Protein AF-A0A1F7LSD9-F1 (afdb_monomer)

Nearest PDB structures (foldseek):
  4miw-assembly1_A  TM=4.068E-01  e=1.652E+00  Mammarenavirus lassaense
  5j1p-assembly1_A  TM=3.872E-01  e=3.972E+00  Mammarenavirus lassaense
  5j1n-assembly1_A  TM=3.505E-01  e=4.947E+00  Mammarenavirus lassaense

Solvent-accessible surface area (backbone atoms only — not comparable to full-atom values): 37344 Å² total; per-residue (Å²): 132,89,42,54,51,85,81,56,51,56,72,32,57,45,65,45,84,58,50,46,36,72,40,57,46,101,74,42,44,70,71,60,44,76,40,89,38,56,76,72,64,68,75,60,26,84,61,84,75,74,90,79,77,80,94,69,91,89,79,94,72,93,63,74,56,32,40,87,84,62,77,50,102,83,56,87,56,75,37,44,65,58,27,45,52,47,47,52,52,50,50,58,57,67,65,54,84,56,71,88,74,60,58,56,54,74,64,54,43,51,50,50,48,46,76,76,66,57,87,64,91,66,64,62,77,39,33,70,37,51,50,49,47,47,50,54,47,39,64,68,50,34,17,79,81,34,79,71,32,40,52,57,52,50,51,35,49,50,38,17,53,75,61,35,71,83,47,59,50,39,28,37,32,41,28,79,76,63,43,69,67,57,36,52,42,53,51,50,41,55,28,10,39,43,22,65,79,36,71,88,49,85,90,39,30,39,36,36,40,36,38,30,89,48,73,81,51,55,71,69,52,44,33,64,38,65,87,37,96,72,10,44,51,70,76,36,61,72,47,62,80,90,48,46,72,39,34,57,64,45,35,74,38,80,42,41,41,76,55,54,59,66,47,72,75,60,97,62,54,75,67,57,48,52,54,52,28,73,72,67,78,48,84,79,82,45,59,43,49,68,68,54,38,43,51,71,62,36,52,81,50,65,93,49,63,41,26,36,34,42,30,46,56,32,44,55,48,49,67,67,46,76,81,54,99,81,67,82,74,84,60,58,75,67,56,35,57,47,27,52,51,50,50,53,51,6,44,47,32,41,55,34,54,45,48,44,29,77,73,38,33,58,66,34,36,40,29,37,17,60,58,48,24,39,47,61,78,30,58,47,63,49,39,38,53,46,57,32,39,60,37,79,44,48,60,65,57,30,28,24,19,62,60,33,82,81,83,82,75,80,70,59,54,96,54,92,87,52,79,63,39,87,63,77,56,40,62,78,70,42,60,81,77,48,71,65,94,89,38,66,51,58,44,35,39,49,53,50,52,52,51,46,53,53,49,52,75,36,42,89,83,56,65,56,76,64,80,69,54,92,87,67,68,74,82,64,70,91,74,63,81,84,87,80,88,70,86,52,61,40,79,47,56,76,84,34,22,87,54,64,62,43,81,46,92,50,74,65,56,49,51,47,51,55,42,51,71,69,35,88,44,44,60,35,44,47,65,58,68,87,64,78,70,68,45,81,40,70,58,43,88,44,82,47,75,43,68,56,45,30,42,33,35,29,55,61,79,71,47,93,94,51,44,34,39,34,38,36,35,84,48,78,85,90,54,76,71,56,58,50,54,49,50,38,39,71,55,46,52,40,49,9,49,41,64,64,69,77,76,58,47,60,39,77,49,70,55,76,82,84,93,75,58,84,92,50,45,72,61,52,52,42,53,54,49,51,53,50,51,31,63,65,47,74,46,80,80,79,82,80,130

Sequence (641 aa):
MDSGFFERPILNSPYAYPARHWELDAQGQPTGRIIEARRTAQFITPVPRPKKHKRSAGQERLVFDEGAGVSTAKQEYDPTPIINELRHRVDQWRGISNPSAWGVTPETARLLQHWRHHEFTGVRPFFCQIEAVETVIWLTEVAPNERQGKGFLEHLANANNDANPELMRLALKLATGAGKTTVMAMLIAWQTVNAVRRPQSRRFTRGFLVVTPGITIKDRLRVLYPNDPDSYYANRELVPGDMLDDVNRAKIVITNYHGFKRREQVDLSKGGRALLQGRVGASLDTMETEGQMLQRVMPGLMGLKSIVVLNDEAHHCYREKPPDEDVDDDLKGDERKEAERNNEAARLWISGLEAVNRKLGVARVIDLSATPFFLRGSGYAEGTLFPWTMSDFSLMDAIECGIVKLPRVPVAENVPGDDMPMFRNLWENIRKDMPKKGHQELADMACNRITAAITAAFASERPIKAVPDSYNPVGSTSHVRFNTSRPHRWETDPARCHVNWVVLDSDWEAEFCRVAESHPRVKAYVKNHNLGLEVPYRYGSEMRRYLPDFIVLVDDGHGADDLLHLVVEIKGYRREDAKEKKATMDTYWVPAVNNLRTLGRWAFAELTEIYQIEADFKAKAASAFDEMVARAGGTPPALSA

pLDDT: mean 80.61, std 17.9, range [26.47, 98.69]

Mean predicted aligned error: 16.64 Å

Foldseek 3Di:
DPQCCVVCVAAAAQADDPQKAFDADPQQHGPSDMDRGDDQDDQGQNDDDFDDDDDDDDDDDDRLRLCPPPDDVVPPQDLRVLLRVLLVVLVVLLPDPDLVPSQADPQVSVLLCCLNPNDWPDDHAGPLLSSLLSSVRCLQGPLVVDPVSVVLVVLQQVLCCVWPVLAREAEAADAVQNCLLLSVLLNLLSQQLCCQVPVVDPSGDLEEEEEDADPVVQVVSCLSQLPDPNNCCPVRVSHPPVSSVSSNSHQYFYFYLCLLDWDFQDDADPVRQVVVCVVPVDRDPRTQDLVRSCCRRRVSLPPAAAYEYEYEACLLATAADDADPPPPLVQDDVRVVVLVVSNVSNVSRSVNVSSCCVRRNHNHYYYYHNQQFHPRNSNDDGSHHSSSYNHDDHPSNCSNNVSDPDDDQDNADPDPPDRDDPCNCVCVVCVVVADPPPPLLVNLVVVVVVVLVVLQVCCPPDPAADDADPPDRDFDPQPDDDDDPQPDWDQADVQAEVDRIDRDPDVLVNLVRVLLRPPPFWRHKDFQDPRPPWQWFDRRPDIDIDRFTMWTWGCLPPDPVATETEGEHEDDDDDPVVVRVVSSVVRHVQRNVVVVVPPGHYDYDYQYDDPDDPVCVNVVSNVSVVVRSCVRSVHDDDDDD

Structure (mmCIF, N/CA/C/O backbone):
data_AF-A0A1F7LSD9-F1
#
_entry.id   AF-A0A1F7LSD9-F1
#
loop_
_atom_site.group_PDB
_atom_site.id
_atom_site.type_symbol
_atom_site.label_atom_id
_atom_site.label_alt_id
_atom_site.label_comp_id
_atom_site.label_asym_id
_atom_site.label_entity_id
_atom_site.label_seq_id
_atom_site.pdbx_PDB_ins_code
_atom_site.Cartn_x
_atom_site.Cartn_y
_atom_site.Cartn_z
_atom_site.occupancy
_atom_site.B_iso_or_equiv
_atom_site.auth_seq_id
_atom_site.auth_comp_id
_atom_site.auth_asym_id
_atom_site.auth_atom_id
_atom_site.pdbx_PDB_model_num
ATOM 1 N N . MET A 1 1 ? 31.643 -19.013 -0.969 1.00 39.69 1 MET A N 1
ATOM 2 C CA . MET A 1 1 ? 30.556 -19.753 -0.301 1.00 39.69 1 MET A CA 1
ATOM 3 C C . MET A 1 1 ? 29.322 -19.527 -1.141 1.00 39.69 1 MET A C 1
ATOM 5 O O . MET A 1 1 ? 28.744 -18.449 -1.050 1.00 39.69 1 MET A O 1
ATOM 9 N N . ASP A 1 2 ? 29.014 -20.485 -2.012 1.00 44.00 2 ASP A N 1
ATOM 10 C CA . ASP A 1 2 ? 27.742 -20.540 -2.733 1.00 44.00 2 ASP A CA 1
ATOM 11 C C . ASP A 1 2 ? 26.644 -20.816 -1.715 1.00 44.00 2 ASP A C 1
ATOM 13 O O . ASP A 1 2 ? 26.460 -21.952 -1.280 1.00 44.00 2 ASP A O 1
ATOM 17 N N . SER A 1 3 ? 25.953 -19.775 -1.252 1.00 57.41 3 SER A N 1
ATOM 18 C CA . SER A 1 3 ? 24.733 -19.998 -0.489 1.00 57.41 3 SER A CA 1
ATOM 19 C C . SER A 1 3 ? 23.609 -20.249 -1.490 1.00 57.41 3 SER A C 1
ATOM 21 O O . SER A 1 3 ? 23.194 -19.350 -2.223 1.00 57.41 3 SER A O 1
ATOM 23 N N . GLY A 1 4 ? 23.107 -21.490 -1.520 1.00 68.81 4 GLY A N 1
ATOM 24 C CA . GLY A 1 4 ? 22.002 -21.917 -2.391 1.00 68.81 4 GLY A CA 1
ATOM 25 C C . GLY A 1 4 ? 20.757 -21.019 -2.314 1.00 68.81 4 GLY A C 1
ATOM 26 O O . GLY A 1 4 ? 19.964 -20.992 -3.250 1.00 68.81 4 GLY A O 1
ATOM 27 N N . PHE A 1 5 ? 20.638 -20.203 -1.260 1.00 78.62 5 PHE A N 1
ATOM 28 C CA . PHE A 1 5 ? 19.685 -19.101 -1.157 1.00 78.62 5 PHE A CA 1
ATOM 29 C C . PHE A 1 5 ? 19.705 -18.145 -2.363 1.00 78.62 5 PHE A C 1
ATOM 31 O O . PHE A 1 5 ? 18.646 -17.806 -2.879 1.00 78.62 5 PHE A O 1
ATOM 38 N N . PHE A 1 6 ? 20.872 -17.695 -2.842 1.00 76.06 6 PHE A N 1
ATOM 39 C CA . PHE A 1 6 ? 20.929 -16.702 -3.932 1.00 76.06 6 PHE A CA 1
ATOM 40 C C . PHE A 1 6 ? 20.578 -17.284 -5.304 1.00 76.06 6 PHE A C 1
ATOM 42 O O . PHE A 1 6 ? 20.179 -16.534 -6.201 1.00 76.06 6 PHE A O 1
ATOM 49 N N . GLU A 1 7 ? 20.727 -18.598 -5.468 1.00 79.81 7 GLU A N 1
ATOM 50 C CA . GLU A 1 7 ? 20.380 -19.316 -6.694 1.00 79.81 7 GLU A CA 1
ATOM 51 C C . GLU A 1 7 ? 18.916 -19.762 -6.700 1.00 79.81 7 GLU A C 1
ATOM 53 O O . GLU A 1 7 ? 18.242 -19.674 -7.726 1.00 79.81 7 GLU A O 1
ATOM 58 N N . ARG A 1 8 ? 18.413 -20.243 -5.556 1.00 84.88 8 ARG A N 1
ATOM 59 C CA . ARG A 1 8 ? 17.067 -20.809 -5.398 1.00 84.88 8 ARG A CA 1
ATOM 60 C C . ARG A 1 8 ? 16.423 -20.330 -4.088 1.00 84.88 8 ARG A C 1
ATOM 62 O O . ARG A 1 8 ? 16.219 -21.134 -3.183 1.00 84.88 8 ARG A O 1
ATOM 69 N N . PRO A 1 9 ? 16.070 -19.036 -3.971 1.00 87.25 9 PRO A N 1
ATOM 70 C CA . PRO A 1 9 ? 15.560 -18.475 -2.715 1.00 87.25 9 PRO A CA 1
ATOM 71 C C . PRO A 1 9 ? 14.161 -18.984 -2.339 1.00 87.25 9 PRO A C 1
ATOM 73 O O . PRO A 1 9 ? 13.802 -18.986 -1.164 1.00 87.25 9 PRO A O 1
ATOM 76 N N . ILE A 1 10 ? 13.368 -19.412 -3.325 1.00 93.56 10 ILE A N 1
ATOM 77 C CA . ILE A 1 10 ? 11.958 -19.776 -3.154 1.00 93.56 10 ILE A CA 1
ATOM 78 C C . ILE A 1 10 ? 11.846 -21.201 -2.597 1.00 93.56 10 ILE A C 1
ATOM 80 O O . ILE A 1 10 ? 12.276 -22.158 -3.240 1.00 93.56 10 ILE A O 1
ATOM 84 N N . LEU A 1 11 ? 11.221 -21.340 -1.425 1.00 94.00 11 LEU A N 1
ATOM 85 C CA . LEU A 1 11 ? 10.979 -22.612 -0.733 1.00 94.00 11 LEU A CA 1
ATOM 86 C C . LEU A 1 11 ? 9.492 -22.962 -0.611 1.00 94.00 11 LEU A C 1
ATOM 88 O O . LEU A 1 11 ? 9.150 -24.140 -0.481 1.00 94.00 11 LEU A O 1
ATOM 92 N N . ASN A 1 12 ? 8.607 -21.968 -0.630 1.00 96.25 12 ASN A N 1
ATOM 93 C CA . ASN A 1 12 ? 7.181 -22.134 -0.362 1.00 96.25 12 ASN A CA 1
ATOM 94 C C . ASN A 1 12 ? 6.336 -21.660 -1.545 1.00 96.25 12 ASN A C 1
ATOM 96 O O . ASN A 1 12 ? 6.752 -20.819 -2.339 1.00 96.25 12 ASN A O 1
ATOM 100 N N . SER A 1 13 ? 5.113 -22.183 -1.640 1.00 95.31 13 SER A N 1
ATOM 101 C CA . SER A 1 13 ? 4.112 -21.625 -2.549 1.00 95.31 13 SER A CA 1
ATOM 102 C C . SER A 1 13 ? 3.584 -20.298 -1.991 1.00 95.31 13 SER A C 1
ATOM 104 O O . SER A 1 13 ? 3.293 -20.240 -0.797 1.00 95.31 13 SER A O 1
ATOM 106 N N . PRO A 1 14 ? 3.334 -19.272 -2.825 1.00 95.38 14 PRO A N 1
ATOM 107 C CA . PRO A 1 14 ? 2.711 -18.023 -2.373 1.00 95.38 14 PRO A CA 1
ATOM 108 C C . PRO A 1 14 ? 1.252 -18.193 -1.919 1.00 95.38 14 PRO A C 1
ATOM 110 O O . PRO A 1 14 ? 0.666 -17.277 -1.344 1.00 95.38 14 PRO A O 1
ATOM 113 N N . TYR A 1 15 ? 0.654 -19.358 -2.180 1.00 95.44 15 TYR A N 1
ATOM 114 C CA . TYR A 1 15 ? -0.751 -19.659 -1.904 1.00 95.44 15 TYR A CA 1
ATOM 115 C C . TYR A 1 15 ? -0.956 -20.675 -0.775 1.00 95.44 15 TYR A C 1
ATOM 117 O O . TYR A 1 15 ? -2.089 -20.894 -0.362 1.00 95.44 15 TYR A O 1
ATOM 125 N N . ALA A 1 16 ? 0.114 -21.314 -0.299 1.00 94.75 16 ALA A N 1
ATOM 126 C CA . ALA A 1 16 ? 0.049 -22.310 0.765 1.00 94.75 16 ALA A CA 1
ATOM 127 C C . ALA A 1 16 ? 0.657 -21.760 2.059 1.00 94.75 16 ALA A C 1
ATOM 129 O O . ALA A 1 16 ? 1.367 -20.755 2.051 1.00 94.75 16 ALA A O 1
ATOM 130 N N . TYR A 1 17 ? 0.397 -22.453 3.166 1.00 95.00 17 TYR A N 1
ATOM 131 C CA . TYR A 1 17 ? 1.029 -22.151 4.444 1.00 95.00 17 TYR A CA 1
ATOM 132 C C . TYR A 1 17 ? 2.568 -22.276 4.332 1.00 95.00 17 TYR A C 1
ATOM 134 O O . TYR A 1 17 ? 3.042 -23.324 3.876 1.00 95.00 17 TYR A O 1
ATOM 142 N N . PRO A 1 18 ? 3.362 -21.262 4.735 1.00 95.38 18 PRO A N 1
ATOM 143 C CA . PRO A 1 18 ? 4.822 -21.327 4.691 1.00 95.38 18 PRO A CA 1
ATOM 144 C C . PRO A 1 18 ? 5.348 -22.339 5.714 1.00 95.38 18 PRO A C 1
ATOM 146 O O . PRO A 1 18 ? 5.343 -22.084 6.918 1.00 95.38 18 PRO A O 1
ATOM 149 N N . ALA A 1 19 ? 5.787 -23.501 5.235 1.00 95.75 19 ALA A N 1
ATOM 150 C CA . ALA A 1 19 ? 6.216 -24.616 6.082 1.00 95.75 19 ALA A CA 1
ATOM 151 C C . ALA A 1 19 ? 7.739 -24.728 6.217 1.00 95.75 19 ALA A C 1
ATOM 153 O O . ALA A 1 19 ? 8.215 -25.521 7.023 1.00 95.75 19 ALA A O 1
ATOM 154 N N . ARG A 1 20 ? 8.501 -23.964 5.426 1.00 95.50 20 ARG A N 1
ATOM 155 C CA . ARG A 1 20 ? 9.966 -24.019 5.392 1.00 95.50 20 ARG A CA 1
ATOM 156 C C . ARG A 1 20 ? 10.566 -22.628 5.326 1.00 95.50 20 ARG A C 1
ATOM 158 O O . ARG A 1 20 ? 9.969 -21.743 4.723 1.00 95.50 20 ARG A O 1
ATOM 165 N N . HIS A 1 21 ? 11.760 -22.440 5.866 1.00 93.88 21 HIS A N 1
ATOM 166 C CA . HIS A 1 21 ? 12.506 -21.192 5.703 1.00 93.88 21 HIS A CA 1
ATOM 167 C C . HIS A 1 21 ? 14.017 -21.429 5.724 1.00 93.88 21 HIS A C 1
ATOM 169 O O . HIS A 1 21 ? 14.488 -22.459 6.206 1.00 93.88 21 HIS A O 1
ATOM 175 N N . TRP A 1 22 ? 14.784 -20.474 5.204 1.00 90.81 22 TRP A N 1
ATOM 176 C CA . TRP A 1 22 ? 16.238 -20.470 5.326 1.00 90.81 22 TRP A CA 1
ATOM 177 C C . TRP A 1 22 ? 16.650 -20.006 6.724 1.00 90.81 22 TRP A C 1
ATOM 179 O O . TRP A 1 22 ? 16.246 -18.933 7.177 1.00 90.81 22 TRP A O 1
ATOM 189 N N . GLU A 1 23 ? 17.478 -20.787 7.408 1.00 90.12 23 GLU A N 1
ATOM 190 C CA . GLU A 1 23 ? 18.095 -20.371 8.666 1.00 90.12 23 GLU A CA 1
ATOM 191 C C . GLU A 1 23 ? 18.964 -19.131 8.418 1.00 90.12 23 GLU A C 1
ATOM 193 O O . GLU A 1 23 ? 19.714 -19.065 7.438 1.00 90.12 23 GLU A O 1
ATOM 198 N N . LEU A 1 24 ? 18.828 -18.139 9.296 1.00 84.69 24 LEU A N 1
ATOM 199 C CA . LEU A 1 24 ? 19.618 -16.913 9.270 1.00 84.69 24 LEU A CA 1
ATOM 200 C C . LEU A 1 24 ? 20.579 -16.921 10.459 1.00 84.69 24 LEU A C 1
ATOM 202 O O . LEU A 1 24 ? 20.211 -17.362 11.548 1.00 84.69 24 LEU A O 1
ATOM 206 N N . ASP A 1 25 ? 21.805 -16.453 10.249 1.00 79.12 25 ASP A N 1
ATOM 207 C CA . ASP A 1 25 ? 22.762 -16.236 11.329 1.00 79.12 25 ASP A CA 1
ATOM 208 C C . ASP A 1 25 ? 22.412 -14.987 12.160 1.00 79.12 25 ASP A C 1
ATOM 210 O O . ASP A 1 25 ? 21.466 -14.250 11.871 1.00 79.12 25 ASP A O 1
ATOM 214 N N . ALA A 1 26 ? 23.204 -14.720 13.201 1.00 71.19 26 ALA A N 1
ATOM 215 C CA . ALA A 1 26 ? 23.015 -13.565 14.081 1.00 71.19 26 ALA A CA 1
ATOM 216 C C . ALA A 1 26 ? 23.181 -12.205 13.368 1.00 71.19 26 ALA A C 1
ATOM 218 O O . ALA A 1 26 ? 22.892 -11.163 13.948 1.00 71.19 26 ALA A O 1
ATOM 219 N N . GLN A 1 27 ? 23.674 -12.196 12.129 1.00 63.59 27 GLN A N 1
ATOM 220 C CA . GLN A 1 27 ? 23.817 -11.014 11.286 1.00 63.59 27 GLN A CA 1
ATOM 221 C C . GLN A 1 27 ? 22.715 -10.933 10.215 1.00 63.59 27 GLN A C 1
ATOM 223 O O . GLN A 1 27 ? 22.791 -10.070 9.338 1.00 63.59 27 GLN A O 1
ATOM 228 N N . GLY A 1 28 ? 21.709 -11.813 10.274 1.00 69.81 28 GLY A N 1
ATOM 229 C CA . GLY A 1 28 ? 20.601 -11.874 9.325 1.00 69.81 28 GLY A CA 1
ATOM 230 C C . GLY A 1 28 ? 20.968 -12.504 7.979 1.00 69.81 28 GLY A C 1
ATOM 231 O O . GLY A 1 28 ? 20.199 -12.381 7.026 1.00 69.81 28 GLY A O 1
ATOM 232 N N . GLN A 1 29 ? 22.128 -13.164 7.856 1.00 74.50 29 GLN A N 1
ATOM 233 C CA . GLN A 1 29 ? 22.554 -13.789 6.601 1.00 74.50 29 GLN A CA 1
ATOM 234 C C . GLN A 1 29 ? 22.112 -15.256 6.510 1.00 74.50 29 GLN A C 1
ATOM 236 O O . GLN A 1 29 ? 22.251 -15.998 7.480 1.00 74.50 29 GLN A O 1
ATOM 241 N N . PRO A 1 30 ? 21.628 -15.717 5.340 1.00 81.38 30 PRO A N 1
ATOM 242 C CA . PRO A 1 30 ? 21.275 -17.118 5.139 1.00 81.38 30 PRO A CA 1
ATOM 243 C C . PRO A 1 30 ? 22.471 -18.052 5.329 1.00 81.38 30 PRO A C 1
ATOM 245 O O . PRO A 1 30 ? 23.461 -17.952 4.601 1.00 81.38 30 PRO A O 1
ATOM 248 N N . THR A 1 31 ? 22.350 -19.011 6.248 1.00 84.69 31 THR A N 1
ATOM 249 C CA . THR A 1 31 ? 23.400 -20.006 6.543 1.00 84.69 31 THR A CA 1
ATOM 250 C C . THR A 1 31 ? 23.507 -21.085 5.461 1.00 84.69 31 THR A C 1
ATOM 252 O O . THR A 1 31 ? 24.471 -21.845 5.419 1.00 84.69 31 THR A O 1
ATOM 255 N N . GLY A 1 32 ? 22.513 -21.159 4.569 1.00 84.31 32 GLY A N 1
ATOM 256 C CA . GLY A 1 32 ? 22.364 -22.228 3.581 1.00 84.31 32 GLY A CA 1
ATOM 257 C C . GLY A 1 32 ? 21.648 -23.468 4.123 1.00 84.31 32 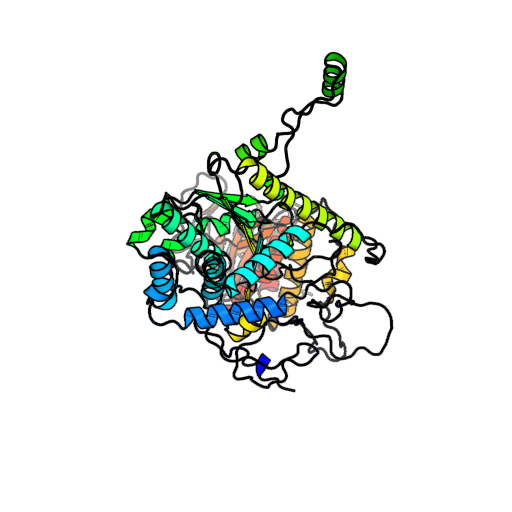GLY A C 1
ATOM 258 O O . GLY A 1 32 ? 21.442 -24.421 3.373 1.00 84.31 32 GLY A O 1
ATOM 259 N N . ARG A 1 33 ? 21.228 -23.464 5.393 1.00 90.12 33 ARG A N 1
ATOM 260 C CA . ARG A 1 33 ? 20.399 -24.518 5.981 1.00 90.12 33 ARG A CA 1
ATOM 261 C C . ARG A 1 33 ? 18.915 -24.186 5.829 1.00 90.12 33 ARG A C 1
ATOM 263 O O . ARG A 1 33 ? 18.508 -23.041 6.005 1.00 90.12 33 ARG A O 1
ATOM 270 N N . ILE A 1 34 ? 18.107 -25.201 5.536 1.00 93.94 34 ILE A N 1
ATOM 271 C CA . ILE A 1 34 ? 16.643 -25.103 5.512 1.00 93.94 34 ILE A CA 1
ATOM 272 C C . ILE A 1 34 ? 16.092 -25.651 6.831 1.00 93.94 34 ILE A C 1
ATOM 274 O O . ILE A 1 34 ? 16.513 -26.714 7.293 1.00 93.94 34 ILE A O 1
ATOM 278 N N . ILE A 1 35 ? 15.153 -24.922 7.428 1.00 94.94 35 ILE A N 1
ATOM 279 C CA . ILE A 1 35 ? 14.390 -25.331 8.605 1.00 94.94 35 ILE A CA 1
ATOM 280 C C . ILE A 1 35 ? 12.977 -25.706 8.152 1.00 94.94 35 ILE A C 1
ATOM 282 O O . ILE A 1 35 ? 12.288 -24.903 7.523 1.00 94.94 35 ILE A O 1
ATOM 286 N N . GLU A 1 36 ? 12.541 -26.918 8.502 1.00 96.06 36 GLU A N 1
ATOM 287 C CA . GLU A 1 36 ? 11.212 -27.483 8.206 1.00 96.06 36 GLU A CA 1
ATOM 288 C C . GLU A 1 36 ? 10.154 -26.990 9.209 1.00 96.06 36 GLU A C 1
ATOM 290 O O . GLU A 1 36 ? 9.484 -27.762 9.894 1.00 96.06 36 GLU A O 1
ATOM 295 N N . ALA A 1 37 ? 10.063 -25.670 9.354 1.00 93.56 37 ALA A N 1
ATOM 296 C CA . ALA A 1 37 ? 9.031 -24.999 10.127 1.00 93.56 37 ALA A CA 1
ATOM 297 C C . ALA A 1 37 ? 8.752 -23.612 9.543 1.00 93.56 37 ALA A C 1
ATOM 299 O O . ALA A 1 37 ? 9.555 -23.052 8.788 1.00 93.56 37 ALA A O 1
ATOM 300 N N . ARG A 1 38 ? 7.631 -23.015 9.945 1.00 91.62 38 ARG A N 1
ATOM 301 C CA . ARG A 1 38 ? 7.354 -21.611 9.650 1.00 91.62 38 ARG A CA 1
ATOM 302 C C . ARG A 1 38 ? 8.359 -20.699 10.359 1.00 91.62 38 ARG A C 1
ATOM 304 O O . ARG A 1 38 ? 8.635 -20.893 11.541 1.00 91.62 38 ARG A O 1
ATOM 311 N N . ARG A 1 39 ? 8.843 -19.669 9.659 1.00 91.31 39 ARG A N 1
ATOM 312 C CA . ARG A 1 39 ? 9.673 -18.611 10.244 1.00 91.31 39 ARG A CA 1
ATOM 313 C C . ARG A 1 39 ? 8.908 -17.898 11.363 1.00 91.31 39 ARG A C 1
ATOM 315 O O . ARG A 1 39 ? 7.821 -17.351 11.152 1.00 91.31 39 ARG A O 1
ATOM 322 N N . THR A 1 40 ? 9.471 -17.897 12.565 1.00 88.81 40 THR A N 1
ATOM 323 C CA . THR A 1 40 ? 8.966 -17.060 13.659 1.00 88.81 40 THR A CA 1
ATOM 324 C C . THR A 1 40 ? 9.138 -15.598 13.275 1.00 88.81 40 THR A C 1
ATOM 326 O O . THR A 1 40 ? 10.183 -15.240 12.731 1.00 88.81 40 THR A O 1
ATOM 329 N N . ALA A 1 41 ? 8.142 -14.754 13.563 1.00 84.50 41 ALA A N 1
ATOM 330 C CA . ALA A 1 41 ? 8.360 -13.312 13.522 1.00 84.50 41 ALA A CA 1
ATOM 331 C C . ALA A 1 41 ? 9.563 -13.017 14.423 1.00 84.50 41 ALA A C 1
ATOM 333 O O . ALA A 1 41 ? 9.626 -13.558 15.528 1.00 84.50 41 ALA A O 1
ATOM 334 N N . GLN A 1 42 ? 10.529 -12.268 13.907 1.00 73.25 42 GLN A N 1
ATOM 335 C CA . GLN A 1 42 ? 11.728 -11.814 14.602 1.00 73.25 42 GLN A CA 1
ATOM 336 C C . GLN A 1 42 ? 12.183 -10.515 13.945 1.00 73.25 42 GLN A C 1
ATOM 338 O O . GLN A 1 42 ? 12.001 -10.316 12.741 1.00 73.25 42 GLN A O 1
ATOM 343 N N . PHE A 1 43 ? 12.807 -9.658 14.739 1.00 62.81 43 PHE A N 1
ATOM 344 C CA . PHE A 1 43 ? 13.524 -8.481 14.275 1.00 62.81 43 PHE A CA 1
ATOM 345 C C . PHE A 1 43 ? 14.787 -8.904 13.519 1.00 62.81 43 PHE A C 1
ATOM 347 O O . PHE A 1 43 ? 15.776 -9.307 14.129 1.00 62.81 43 PHE A O 1
ATOM 354 N N . ILE A 1 44 ? 14.739 -8.892 12.183 1.00 53.34 44 ILE A N 1
ATOM 355 C CA . ILE A 1 44 ? 15.866 -9.314 11.346 1.00 53.34 44 ILE A CA 1
ATOM 356 C C . ILE A 1 44 ? 16.064 -8.327 10.202 1.00 53.34 44 ILE A C 1
ATOM 358 O O . ILE A 1 44 ? 15.244 -8.222 9.294 1.00 53.34 44 ILE A O 1
ATOM 362 N N . THR A 1 45 ? 17.223 -7.680 10.210 1.00 41.38 45 THR A N 1
ATOM 363 C CA . THR A 1 45 ? 17.739 -6.812 9.151 1.00 41.38 45 THR A CA 1
ATOM 364 C C . THR A 1 45 ? 18.054 -7.609 7.878 1.00 41.38 45 THR A C 1
ATOM 366 O O . THR A 1 45 ? 19.025 -8.366 7.869 1.00 41.38 45 THR A O 1
ATOM 369 N N . PRO A 1 46 ? 17.323 -7.428 6.761 1.00 37.50 46 PRO A N 1
ATOM 370 C CA . PRO A 1 46 ? 17.527 -8.238 5.554 1.00 37.50 46 PRO A CA 1
ATOM 371 C C . PRO A 1 46 ? 18.726 -7.807 4.692 1.00 37.50 46 PRO A C 1
ATOM 373 O O . PRO A 1 46 ? 18.960 -8.394 3.634 1.00 37.50 46 PRO A O 1
ATOM 376 N N . VAL A 1 47 ? 19.457 -6.746 5.063 1.00 43.44 47 VAL A N 1
ATOM 377 C CA . VAL A 1 47 ? 20.478 -6.145 4.190 1.00 43.44 47 VAL A CA 1
ATOM 378 C C . VAL A 1 47 ? 21.887 -6.606 4.580 1.00 43.44 47 VAL A C 1
ATOM 380 O O . VAL A 1 47 ? 22.348 -6.297 5.680 1.00 43.44 47 VAL A O 1
ATOM 383 N N . PRO A 1 48 ? 22.627 -7.278 3.671 1.00 38.50 48 PRO A N 1
ATOM 384 C CA . PRO A 1 48 ? 23.990 -7.721 3.937 1.00 38.50 48 PRO A CA 1
ATOM 385 C C . PRO A 1 48 ? 24.915 -6.547 4.278 1.00 38.50 48 PRO A C 1
ATOM 387 O O . PRO A 1 48 ? 25.063 -5.597 3.497 1.00 38.50 48 PRO A O 1
ATOM 390 N N . ARG A 1 49 ? 25.589 -6.644 5.429 1.00 42.50 49 ARG A N 1
ATOM 391 C CA . ARG A 1 49 ? 26.691 -5.746 5.800 1.00 42.50 49 ARG A CA 1
ATOM 392 C C . ARG A 1 49 ? 27.883 -5.972 4.848 1.00 42.50 49 ARG A C 1
ATOM 394 O O . ARG A 1 49 ? 28.137 -7.116 4.459 1.00 42.50 49 ARG A O 1
ATOM 401 N N . PRO A 1 50 ? 28.618 -4.918 4.447 1.00 40.91 50 PRO A N 1
ATOM 402 C CA . PRO A 1 50 ? 29.784 -5.059 3.575 1.00 40.91 50 PRO A CA 1
ATOM 403 C C . PRO A 1 50 ? 30.834 -5.991 4.199 1.00 40.91 50 PRO A C 1
ATOM 405 O O . PRO A 1 50 ? 31.088 -5.961 5.406 1.00 40.91 50 PRO A O 1
ATOM 408 N N . LYS A 1 51 ? 31.454 -6.844 3.375 1.00 38.41 51 LYS A N 1
ATOM 409 C CA . LYS A 1 51 ? 32.484 -7.783 3.833 1.00 38.41 51 LYS A CA 1
ATOM 410 C C . LYS A 1 51 ? 33.791 -7.020 4.082 1.00 38.41 51 LYS A C 1
ATOM 412 O O . LYS A 1 51 ? 34.518 -6.738 3.143 1.00 38.41 51 LYS A O 1
ATOM 417 N N . LYS A 1 52 ? 34.089 -6.803 5.370 1.00 43.00 52 LYS A N 1
ATOM 418 C CA . LYS A 1 52 ? 35.311 -6.236 5.986 1.00 43.00 52 LYS A CA 1
ATOM 419 C C . LYS A 1 52 ? 35.333 -4.709 6.142 1.00 43.00 52 LYS A C 1
ATOM 421 O O . LYS A 1 52 ? 35.643 -3.974 5.217 1.00 43.00 52 LYS A O 1
ATOM 426 N N . HIS A 1 53 ? 35.185 -4.263 7.390 1.00 36.12 53 HIS A N 1
ATOM 427 C CA . HIS A 1 53 ? 35.785 -3.018 7.869 1.00 36.12 53 HIS A CA 1
ATOM 428 C C . HIS A 1 53 ? 37.061 -3.368 8.648 1.00 36.12 53 HIS A C 1
ATOM 430 O O . HIS A 1 53 ? 37.005 -4.089 9.647 1.00 36.12 53 HIS A O 1
ATOM 436 N N . LYS A 1 54 ? 38.222 -2.844 8.230 1.00 33.09 54 LYS A N 1
ATOM 437 C CA . LYS A 1 54 ? 39.299 -2.583 9.196 1.00 33.09 54 LYS A CA 1
ATOM 438 C C . LYS A 1 54 ? 38.757 -1.532 10.167 1.00 33.09 54 LYS A C 1
ATOM 440 O O . LYS A 1 54 ? 38.151 -0.554 9.734 1.00 33.09 54 LYS A O 1
ATOM 445 N N . ARG A 1 55 ? 38.951 -1.775 11.466 1.00 33.97 55 ARG A N 1
ATOM 446 C CA . ARG A 1 55 ? 38.614 -0.873 12.576 1.00 33.97 55 ARG A CA 1
ATOM 447 C C . ARG A 1 55 ? 39.031 0.572 12.255 1.00 33.97 55 ARG A C 1
ATOM 449 O O . ARG A 1 55 ? 40.209 0.897 12.361 1.00 33.97 55 ARG A O 1
ATOM 456 N N . SER A 1 56 ? 38.069 1.430 11.936 1.00 26.70 56 SER A N 1
ATOM 457 C CA . SER A 1 56 ? 38.143 2.861 12.226 1.00 26.70 56 SER A CA 1
ATOM 458 C C . SER A 1 56 ? 36.865 3.230 12.963 1.00 26.70 56 SER A C 1
ATOM 460 O O . SER A 1 56 ? 35.766 2.985 12.469 1.00 26.70 56 SER A O 1
ATOM 462 N N . ALA A 1 57 ? 37.020 3.735 14.180 1.00 34.62 57 ALA A N 1
ATOM 463 C CA . ALA A 1 57 ? 35.919 4.196 15.005 1.00 34.62 57 ALA A CA 1
ATOM 464 C C . ALA A 1 57 ? 35.254 5.428 14.366 1.00 34.62 57 ALA A C 1
ATOM 466 O O . ALA A 1 57 ? 35.958 6.327 13.911 1.00 34.62 57 ALA A O 1
ATOM 467 N N . GLY A 1 58 ? 33.918 5.464 14.377 1.00 33.31 58 GLY A N 1
ATOM 468 C CA . GLY A 1 58 ? 33.131 6.684 14.177 1.00 33.31 58 GLY A CA 1
ATOM 469 C C . GLY A 1 58 ? 32.578 6.924 12.770 1.00 33.31 58 GLY A C 1
ATOM 470 O O . GLY A 1 58 ? 33.023 7.848 12.104 1.00 33.31 58 GLY A O 1
ATOM 471 N N . GLN A 1 59 ? 31.593 6.126 12.343 1.00 26.47 59 GLN A N 1
ATOM 472 C CA . GLN A 1 59 ? 30.399 6.561 11.586 1.00 26.47 59 GLN A CA 1
ATOM 473 C C . GLN A 1 59 ? 29.579 5.324 11.195 1.00 26.47 59 GLN A C 1
ATOM 475 O O . GLN A 1 59 ? 29.925 4.605 10.258 1.00 26.47 59 GLN A O 1
ATOM 480 N N . GLU A 1 60 ? 28.496 5.060 11.924 1.00 27.62 60 GLU A N 1
ATOM 481 C CA . GLU A 1 60 ? 27.520 4.033 11.556 1.00 27.62 60 GLU A CA 1
ATOM 482 C C . GLU A 1 60 ? 26.650 4.565 10.410 1.00 27.62 60 GLU A C 1
ATOM 484 O O . GLU A 1 60 ? 25.888 5.516 10.563 1.00 27.62 60 GLU A O 1
ATOM 489 N N . ARG A 1 61 ? 26.834 3.990 9.218 1.00 29.69 61 ARG A N 1
ATOM 490 C CA . ARG A 1 61 ? 26.110 4.337 7.989 1.00 29.69 61 ARG A CA 1
ATOM 491 C C . ARG A 1 61 ? 24.987 3.323 7.755 1.00 29.69 61 ARG A C 1
ATOM 493 O O . ARG A 1 61 ? 25.258 2.124 7.726 1.00 29.69 61 ARG A O 1
ATOM 500 N N . LEU A 1 62 ? 23.773 3.848 7.555 1.00 31.97 62 LEU A N 1
ATOM 501 C CA . LEU A 1 62 ? 22.513 3.228 7.108 1.00 31.97 62 LEU A CA 1
ATOM 502 C C . LEU A 1 62 ? 22.632 1.792 6.565 1.00 31.97 62 LEU A C 1
ATOM 504 O O . LEU A 1 62 ? 22.754 1.537 5.365 1.00 31.97 62 LEU A O 1
ATOM 508 N N . VAL A 1 63 ? 22.512 0.844 7.483 1.00 30.48 63 VAL A N 1
ATOM 509 C CA . VAL A 1 63 ? 21.928 -0.468 7.218 1.00 30.48 63 VAL A CA 1
ATOM 510 C C . VAL A 1 63 ? 20.500 -0.354 7.747 1.00 30.48 63 VAL A C 1
ATOM 512 O O . VAL A 1 63 ? 20.311 0.291 8.774 1.00 30.48 63 VAL A O 1
ATOM 515 N N . PHE A 1 64 ? 19.501 -0.904 7.048 1.00 36.09 64 PHE A N 1
ATOM 516 C CA . PHE A 1 64 ? 18.136 -1.042 7.576 1.00 36.09 64 PHE A CA 1
ATOM 517 C C . PHE A 1 64 ? 18.172 -1.990 8.771 1.00 36.09 64 PHE A C 1
ATOM 519 O O . PHE A 1 64 ? 17.790 -3.147 8.642 1.00 36.09 64 PHE A O 1
ATOM 526 N N . ASP A 1 65 ? 18.736 -1.528 9.883 1.00 35.69 65 ASP A N 1
ATOM 527 C CA . ASP A 1 65 ? 18.831 -2.288 11.101 1.00 35.69 65 ASP A CA 1
ATOM 528 C C . ASP A 1 65 ? 17.422 -2.349 11.676 1.00 35.69 65 ASP A C 1
ATOM 530 O O . ASP A 1 65 ? 16.935 -1.384 12.258 1.00 35.69 65 ASP A O 1
ATOM 534 N N . GLU A 1 66 ? 16.720 -3.455 11.438 1.00 45.47 66 GLU A N 1
ATOM 535 C CA . GLU A 1 66 ? 15.449 -3.751 12.092 1.00 45.47 66 GLU A CA 1
ATOM 536 C C . GLU A 1 66 ? 15.736 -4.093 13.569 1.00 45.47 66 GLU A C 1
ATOM 538 O O . GLU A 1 66 ? 15.489 -5.206 14.009 1.00 45.47 66 GLU A O 1
ATOM 543 N N . GLY A 1 67 ? 16.302 -3.150 14.333 1.00 41.28 67 GLY A N 1
ATOM 544 C CA . GLY A 1 67 ? 16.195 -3.078 15.792 1.00 41.28 67 GLY A CA 1
ATOM 545 C C . GLY A 1 67 ? 17.082 -3.985 16.654 1.00 41.28 67 GLY A C 1
ATOM 546 O O . GLY A 1 67 ? 16.935 -3.940 17.875 1.00 41.28 67 GLY A O 1
ATOM 547 N N . ALA A 1 68 ? 18.026 -4.761 16.108 1.00 36.75 68 ALA A N 1
ATOM 548 C CA . ALA A 1 68 ? 18.834 -5.710 16.900 1.00 36.75 68 ALA A CA 1
ATOM 549 C C . ALA A 1 68 ? 19.737 -5.065 17.987 1.00 36.75 68 ALA A C 1
ATOM 551 O O . ALA A 1 68 ? 20.370 -5.783 18.761 1.00 36.75 68 ALA A O 1
ATOM 552 N N . GLY A 1 69 ? 19.797 -3.730 18.064 1.00 37.59 69 GLY A N 1
ATOM 553 C CA . GLY A 1 69 ? 20.599 -2.981 19.033 1.00 37.59 69 GLY A CA 1
ATOM 554 C C . GLY A 1 69 ? 19.840 -2.095 20.027 1.00 37.59 69 GLY A C 1
ATOM 555 O O . GLY A 1 69 ? 20.510 -1.445 20.824 1.00 37.59 69 GLY A O 1
ATOM 556 N N . VAL A 1 70 ? 18.497 -2.026 20.014 1.00 37.34 70 VAL A N 1
ATOM 557 C CA . VAL A 1 70 ? 17.785 -0.928 20.720 1.00 37.34 70 VAL A CA 1
ATOM 558 C C . VAL A 1 70 ? 17.044 -1.316 22.007 1.00 37.34 70 VAL A C 1
ATOM 560 O O . VAL A 1 70 ? 16.410 -0.487 22.655 1.00 37.34 70 VAL A O 1
ATOM 563 N N . SER A 1 71 ? 17.196 -2.557 22.470 1.00 32.94 71 SER A N 1
ATOM 564 C CA . SER A 1 71 ? 16.700 -2.969 23.788 1.00 32.94 71 SER A CA 1
ATOM 565 C C . SER A 1 71 ? 17.593 -2.413 24.908 1.00 32.94 71 SER A C 1
ATOM 567 O O . SER A 1 71 ? 18.464 -3.105 25.438 1.00 32.94 71 SER A O 1
ATOM 569 N N . THR A 1 72 ? 17.357 -1.169 25.322 1.00 37.59 72 THR A N 1
ATOM 570 C CA . THR A 1 72 ? 17.662 -0.770 26.704 1.00 37.59 72 THR A CA 1
ATOM 571 C C . THR A 1 72 ? 16.532 -1.258 27.611 1.00 37.59 72 THR A C 1
ATOM 573 O O . THR A 1 72 ? 15.376 -1.297 27.197 1.00 37.59 72 THR A O 1
ATOM 576 N N . ALA A 1 73 ? 16.833 -1.590 28.871 1.00 35.41 73 ALA A N 1
ATOM 577 C CA . ALA A 1 73 ? 15.875 -2.114 29.859 1.00 35.41 73 ALA A CA 1
ATOM 578 C C . ALA A 1 73 ? 14.663 -1.193 30.171 1.00 35.41 73 ALA A C 1
ATOM 580 O O . ALA A 1 73 ? 13.861 -1.511 31.042 1.00 35.41 73 ALA A O 1
ATOM 581 N N . LYS A 1 74 ? 14.538 -0.039 29.497 1.00 37.69 74 LYS A N 1
ATOM 582 C CA . LYS A 1 74 ? 13.433 0.924 29.617 1.00 37.69 74 LYS A CA 1
ATOM 583 C C . LYS A 1 74 ? 12.554 1.034 28.353 1.00 37.69 74 LYS A C 1
ATOM 585 O O . LYS A 1 74 ? 11.512 1.679 28.422 1.00 37.69 74 LYS A O 1
ATOM 590 N N . GLN A 1 75 ? 12.932 0.434 27.219 1.00 45.31 75 GLN A N 1
ATOM 591 C CA . GLN A 1 75 ? 12.146 0.421 25.971 1.00 45.31 75 GLN A CA 1
ATOM 592 C C . GLN A 1 75 ? 11.707 -1.009 25.634 1.00 45.31 75 GLN A C 1
ATOM 594 O O . GLN A 1 75 ? 12.136 -1.617 24.659 1.00 45.31 75 GLN A O 1
ATOM 599 N N . GLU A 1 76 ? 10.844 -1.563 26.479 1.00 44.22 76 GLU A N 1
ATOM 600 C CA . GLU A 1 76 ? 10.341 -2.932 26.359 1.00 44.22 76 GLU A CA 1
ATOM 601 C C . GLU A 1 76 ? 9.042 -2.955 25.526 1.00 44.22 76 GLU A C 1
ATOM 603 O O . GLU A 1 76 ? 7.953 -3.205 26.029 1.00 44.22 76 GLU A O 1
ATOM 608 N N . TYR A 1 77 ? 9.144 -2.640 24.232 1.00 55.38 77 TYR A N 1
ATOM 609 C CA . TYR A 1 77 ? 8.059 -2.860 23.265 1.00 55.38 77 TYR A CA 1
ATOM 610 C C . TYR A 1 77 ? 8.568 -3.739 22.129 1.00 55.38 77 TYR A C 1
ATOM 612 O O . TYR A 1 77 ? 8.679 -3.305 20.986 1.00 55.38 77 TYR A O 1
ATOM 620 N N . ASP A 1 78 ? 8.902 -4.985 22.454 1.00 65.88 78 ASP A N 1
ATOM 621 C CA . ASP A 1 78 ? 9.035 -6.028 21.446 1.00 65.88 78 ASP A CA 1
ATOM 622 C C . ASP A 1 78 ? 7.656 -6.694 21.247 1.00 65.88 78 ASP A C 1
ATOM 624 O O . ASP A 1 78 ? 7.258 -7.513 22.077 1.00 65.88 78 ASP A O 1
ATOM 628 N N . PRO A 1 79 ? 6.887 -6.367 20.184 1.00 67.56 79 PRO A N 1
ATOM 629 C CA . PRO A 1 79 ? 5.617 -7.036 19.900 1.00 67.56 79 PRO A CA 1
ATOM 630 C C . PRO A 1 79 ? 5.806 -8.443 19.307 1.00 67.56 79 PRO A C 1
ATOM 632 O O . PRO A 1 79 ? 4.835 -9.160 19.068 1.00 67.56 79 PRO A O 1
ATOM 635 N N . THR A 1 80 ? 7.036 -8.883 19.057 1.00 79.75 80 THR A N 1
ATOM 636 C CA . THR A 1 80 ? 7.331 -10.175 18.434 1.00 79.75 80 THR A CA 1
ATOM 637 C C . THR A 1 80 ? 6.738 -11.374 19.187 1.00 79.75 80 THR A C 1
ATOM 639 O O . THR A 1 80 ? 6.163 -12.249 18.525 1.00 79.75 80 THR A O 1
ATOM 642 N N . PRO A 1 81 ? 6.810 -11.465 20.534 1.00 84.88 81 PRO A N 1
ATOM 643 C CA . PRO A 1 81 ? 6.215 -12.580 21.266 1.00 84.88 81 PRO A CA 1
ATOM 644 C C . PRO A 1 81 ? 4.701 -12.663 21.057 1.00 84.88 81 PRO A C 1
ATOM 646 O O . PRO A 1 81 ? 4.191 -13.735 20.730 1.00 84.88 81 PRO A O 1
ATOM 649 N N . ILE A 1 82 ? 3.992 -11.529 21.152 1.00 89.81 82 ILE A N 1
ATOM 650 C CA . ILE A 1 82 ? 2.535 -11.514 20.995 1.00 89.81 82 ILE A CA 1
ATOM 651 C C . ILE A 1 82 ? 2.107 -11.795 19.551 1.00 89.81 82 ILE A C 1
ATOM 653 O O . ILE A 1 82 ? 1.120 -12.496 19.340 1.00 89.81 82 ILE A O 1
ATOM 657 N N . ILE A 1 83 ? 2.868 -11.334 18.551 1.00 92.88 83 ILE A N 1
ATOM 658 C CA . ILE A 1 83 ? 2.606 -11.643 17.137 1.00 92.88 83 ILE A CA 1
ATOM 659 C C . ILE A 1 83 ? 2.708 -13.153 16.892 1.00 92.88 83 ILE A C 1
ATOM 661 O O . ILE A 1 83 ? 1.836 -13.734 16.244 1.00 92.88 83 ILE A O 1
ATOM 665 N N . ASN A 1 84 ? 3.755 -13.804 17.410 1.00 93.56 84 ASN A N 1
ATOM 666 C CA . ASN A 1 84 ? 3.931 -15.248 17.253 1.00 93.56 84 ASN A CA 1
ATOM 667 C C . ASN A 1 84 ? 2.848 -16.045 17.996 1.00 93.56 84 ASN A C 1
ATOM 669 O O . ASN A 1 84 ? 2.329 -17.020 17.448 1.00 93.56 84 ASN A O 1
ATOM 673 N N . GLU A 1 85 ? 2.475 -15.625 19.208 1.00 94.75 85 GLU A N 1
ATOM 674 C CA . GLU A 1 85 ? 1.391 -16.255 19.962 1.00 94.75 85 GLU A CA 1
ATOM 675 C C . GLU A 1 85 ? 0.055 -16.114 19.221 1.00 94.75 85 GLU A C 1
ATOM 677 O O . GLU A 1 85 ? -0.628 -17.109 18.981 1.00 94.75 85 GLU A O 1
ATOM 682 N N . LEU A 1 86 ? -0.288 -14.903 18.773 1.00 96.25 86 LEU A N 1
ATOM 683 C CA . LEU A 1 86 ? -1.511 -14.640 18.018 1.00 96.25 86 LEU A CA 1
ATOM 684 C C . LEU A 1 86 ? -1.559 -15.461 16.728 1.00 96.25 86 LEU A C 1
ATOM 686 O O . LEU A 1 86 ? -2.574 -16.096 16.445 1.00 96.25 86 LEU A O 1
ATOM 690 N N . ARG A 1 87 ? -0.452 -15.512 15.979 1.00 95.62 87 ARG A N 1
ATOM 691 C CA . ARG A 1 87 ? -0.325 -16.345 14.778 1.00 95.62 87 ARG A CA 1
ATOM 692 C C . ARG A 1 87 ? -0.634 -17.809 15.089 1.00 95.62 87 ARG A C 1
ATOM 694 O O . ARG A 1 87 ? -1.453 -18.406 14.400 1.00 95.62 87 ARG A O 1
ATOM 701 N N . HIS A 1 88 ? -0.076 -18.359 16.170 1.00 95.31 88 HIS A N 1
ATOM 702 C CA . HIS A 1 88 ? -0.370 -19.729 16.592 1.00 95.31 88 HIS A CA 1
ATOM 703 C C . HIS A 1 88 ? -1.860 -19.946 16.900 1.00 95.31 88 HIS A C 1
ATOM 705 O O . HIS A 1 88 ? -2.430 -20.972 16.524 1.00 95.31 88 HIS A O 1
ATOM 711 N N . ARG A 1 89 ? -2.526 -18.981 17.545 1.00 96.19 89 ARG A N 1
ATOM 712 C CA . ARG A 1 89 ? -3.972 -19.057 17.827 1.00 96.19 89 ARG A CA 1
ATOM 713 C C . ARG A 1 89 ? -4.807 -19.000 16.548 1.00 96.19 89 ARG A C 1
ATOM 715 O O . ARG A 1 89 ? -5.748 -19.781 16.403 1.00 96.19 89 ARG A O 1
ATOM 722 N N . VAL A 1 90 ? -4.445 -18.131 15.606 1.00 96.94 90 VAL A N 1
ATOM 723 C CA . VAL A 1 90 ? -5.093 -18.053 14.288 1.00 96.94 90 VAL A CA 1
ATOM 724 C C . VAL A 1 90 ? -4.867 -19.346 13.496 1.00 96.94 90 VAL A C 1
ATOM 726 O O . VAL A 1 90 ? -5.801 -19.824 12.856 1.00 96.94 90 VAL A O 1
ATOM 729 N N . ASP A 1 91 ? -3.688 -19.968 13.586 1.00 95.94 91 ASP A N 1
ATOM 730 C CA . ASP A 1 91 ? -3.396 -21.262 12.954 1.00 95.94 91 ASP A CA 1
ATOM 731 C C . ASP A 1 91 ? -4.262 -22.392 13.533 1.00 95.94 91 ASP A C 1
ATOM 733 O O . ASP A 1 91 ? -4.862 -23.158 12.776 1.00 95.94 91 ASP A O 1
ATOM 737 N N . GLN A 1 92 ? -4.390 -22.464 14.865 1.00 95.94 92 GLN A N 1
ATOM 738 C CA . GLN A 1 92 ? -5.291 -23.410 15.536 1.00 95.94 92 GLN A CA 1
ATOM 739 C C . GLN A 1 92 ? -6.743 -23.215 15.084 1.00 95.94 92 GLN A C 1
ATOM 741 O O . GLN A 1 92 ? -7.428 -24.182 14.752 1.00 95.94 92 GLN A O 1
ATOM 746 N N . TRP A 1 93 ? -7.201 -21.962 15.025 1.00 97.06 93 TRP A N 1
ATOM 747 C CA . TRP A 1 93 ? -8.542 -21.614 14.561 1.00 97.06 93 TRP A CA 1
ATOM 748 C C . TRP A 1 93 ? -8.765 -21.976 13.085 1.00 97.06 93 TRP A C 1
ATOM 750 O O . TRP A 1 93 ? -9.805 -22.535 12.732 1.00 97.06 93 TRP A O 1
ATOM 760 N N . ARG A 1 94 ? -7.776 -21.728 12.217 1.00 95.44 94 ARG A N 1
ATOM 761 C CA . ARG A 1 94 ? -7.811 -22.105 10.795 1.00 95.44 94 ARG A CA 1
ATOM 762 C C . ARG A 1 94 ? -7.902 -23.621 10.603 1.00 95.44 94 ARG A C 1
ATOM 764 O O . ARG A 1 94 ? -8.545 -24.065 9.657 1.00 95.44 94 ARG A O 1
ATOM 771 N N . GLY A 1 95 ? -7.295 -24.402 11.499 1.00 95.19 95 GLY A N 1
ATOM 772 C CA . GLY A 1 95 ? -7.317 -25.868 11.476 1.00 95.19 95 GLY A CA 1
ATOM 773 C C . GLY A 1 95 ? -8.669 -26.511 11.817 1.00 95.19 95 GLY A C 1
ATOM 774 O O . GLY A 1 95 ? -8.837 -27.713 11.614 1.00 95.19 95 GLY A O 1
ATOM 775 N N . ILE A 1 96 ? -9.650 -25.746 12.311 1.00 96.00 96 ILE A N 1
ATOM 776 C CA . ILE A 1 96 ? -10.985 -26.264 12.635 1.00 96.00 96 ILE A CA 1
ATOM 777 C C . ILE A 1 96 ? -11.723 -26.632 11.340 1.00 96.00 96 ILE A C 1
ATOM 779 O O . ILE A 1 96 ? -12.073 -25.762 10.544 1.00 96.00 96 ILE A O 1
ATOM 783 N N . SER A 1 97 ? -12.024 -27.918 11.143 1.00 92.62 97 SER A N 1
ATOM 784 C CA . SER A 1 97 ? -12.641 -28.406 9.898 1.00 92.62 97 SER A CA 1
ATOM 785 C C . SER A 1 97 ? -14.115 -28.026 9.744 1.00 92.62 97 SER A C 1
ATOM 787 O O . SER A 1 97 ? -14.583 -27.873 8.622 1.00 92.62 97 SER A O 1
ATOM 789 N N . ASN A 1 98 ? -14.859 -27.889 10.849 1.00 93.25 98 ASN A N 1
ATOM 790 C CA . ASN A 1 98 ? -16.282 -27.552 10.811 1.00 93.25 98 ASN A CA 1
ATOM 791 C C . ASN A 1 98 ? -16.493 -26.021 10.826 1.00 93.25 98 ASN A C 1
ATOM 793 O O . ASN A 1 98 ? -16.240 -25.398 11.862 1.00 93.25 98 ASN A O 1
ATOM 797 N N . PRO A 1 99 ? -17.039 -25.413 9.755 1.00 92.69 99 PRO A N 1
ATOM 798 C CA . PRO A 1 99 ? -17.264 -23.970 9.680 1.00 92.69 99 PRO A CA 1
ATOM 799 C C . PRO A 1 99 ? -18.192 -23.410 10.762 1.00 92.69 99 PRO A C 1
ATOM 801 O O . PRO A 1 99 ? -18.028 -22.265 11.180 1.00 92.69 99 PRO A O 1
ATOM 804 N N . SER A 1 100 ? -19.144 -24.203 11.270 1.00 92.75 100 SER A N 1
ATOM 805 C CA . SER A 1 100 ? -20.045 -23.748 12.339 1.00 92.75 100 SER A CA 1
ATOM 806 C C . SER A 1 100 ? -19.330 -23.563 13.682 1.00 92.75 100 SER A C 1
ATOM 808 O O . SER A 1 100 ? -19.854 -22.891 14.567 1.00 92.75 100 SER A O 1
ATOM 810 N N . ALA A 1 101 ? -18.146 -24.160 13.845 1.00 94.44 101 ALA A N 1
ATOM 811 C CA . ALA A 1 101 ? -17.320 -24.055 15.044 1.00 94.44 101 ALA A CA 1
ATOM 812 C C . ALA A 1 101 ? -16.291 -22.911 14.966 1.00 94.44 101 ALA A C 1
ATOM 814 O O . ALA A 1 101 ? -15.534 -22.711 15.910 1.00 94.44 101 ALA A O 1
ATOM 815 N N . TRP A 1 102 ? -16.264 -22.133 13.877 1.00 96.38 102 TRP A N 1
ATOM 816 C CA . TRP A 1 102 ? -15.329 -21.011 13.731 1.00 96.38 102 TRP A CA 1
ATOM 817 C C . TRP A 1 102 ? -15.664 -19.802 14.613 1.00 96.38 102 TRP A C 1
ATOM 819 O O . TRP A 1 102 ? -14.828 -18.914 14.740 1.00 96.38 102 TRP A O 1
ATOM 829 N N . GLY A 1 103 ? -16.859 -19.730 15.206 1.00 95.69 103 GLY A N 1
ATOM 830 C CA . GLY A 1 103 ? -17.224 -18.625 16.104 1.00 95.69 103 GLY A CA 1
ATOM 831 C C . GLY A 1 103 ? -17.365 -17.261 15.412 1.00 95.69 103 GLY A C 1
ATOM 832 O O . GLY A 1 103 ? -17.241 -16.229 16.065 1.00 95.69 103 GLY A O 1
ATOM 833 N N . VAL A 1 104 ? -17.623 -17.256 14.101 1.00 97.75 104 VAL A N 1
ATOM 834 C CA . VAL A 1 104 ? -17.836 -16.055 13.273 1.00 97.75 104 VAL A CA 1
ATOM 835 C C . VAL A 1 104 ? -19.272 -15.999 12.750 1.00 97.75 104 VAL A C 1
ATOM 837 O O . VAL A 1 104 ? -20.014 -16.981 12.834 1.00 97.75 104 VAL A O 1
ATOM 840 N N . THR A 1 105 ? -19.692 -14.864 12.193 1.00 97.31 105 THR A N 1
ATOM 841 C CA . THR A 1 105 ? -20.997 -14.782 11.526 1.00 97.31 105 THR A CA 1
ATOM 842 C C . THR A 1 105 ? -21.083 -15.735 10.320 1.00 97.31 105 THR A C 1
ATOM 844 O O . THR A 1 105 ? -20.075 -16.013 9.667 1.00 97.31 105 THR A O 1
ATOM 847 N N . PRO A 1 106 ? -22.289 -16.213 9.962 1.00 96.81 106 PRO A N 1
ATOM 848 C CA . PRO A 1 106 ? -22.547 -16.943 8.720 1.00 96.81 106 PRO A CA 1
ATOM 849 C C . PRO A 1 106 ? -21.958 -16.298 7.457 1.00 96.81 106 PRO A C 1
ATOM 851 O O . PRO A 1 106 ? -21.420 -16.996 6.600 1.00 96.81 106 PRO A O 1
ATOM 854 N N . GLU A 1 107 ? -22.027 -14.971 7.341 1.00 97.38 107 GLU A N 1
ATOM 855 C CA . GLU A 1 107 ? -21.464 -14.222 6.217 1.00 97.38 107 GLU A CA 1
ATOM 856 C C . 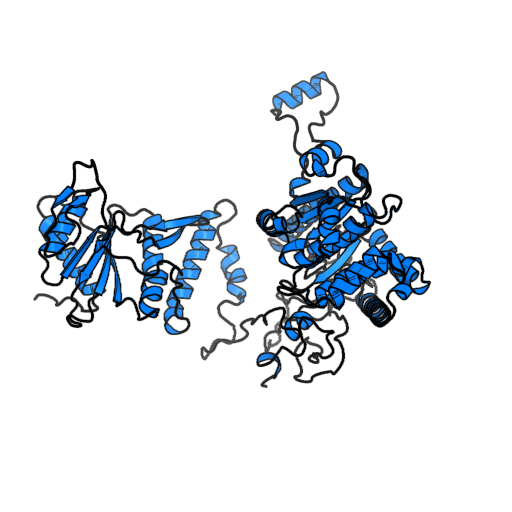GLU A 1 107 ? -19.937 -14.302 6.198 1.00 97.38 107 GLU A C 1
ATOM 858 O O . GLU A 1 107 ? -19.347 -14.587 5.155 1.00 97.38 107 GLU A O 1
ATOM 863 N N . THR A 1 108 ? -19.298 -14.116 7.356 1.00 98.19 108 THR A N 1
ATOM 864 C CA . THR A 1 108 ? -17.849 -14.267 7.502 1.00 98.19 108 THR A CA 1
ATOM 865 C C . THR A 1 108 ? -17.411 -15.703 7.228 1.00 98.19 108 THR A C 1
ATOM 867 O O . THR A 1 108 ? -16.445 -15.906 6.499 1.00 98.19 108 THR A O 1
ATOM 870 N N . ALA A 1 109 ? -18.129 -16.709 7.737 1.00 98.06 109 ALA A N 1
ATOM 871 C CA . ALA A 1 109 ? -17.834 -18.115 7.461 1.00 98.06 109 ALA A CA 1
ATOM 872 C C . ALA A 1 109 ? -17.877 -18.412 5.956 1.00 98.06 109 ALA A C 1
ATOM 874 O O . ALA A 1 109 ? -16.999 -19.091 5.431 1.00 98.06 109 ALA A O 1
ATOM 875 N N . ARG A 1 110 ? -18.850 -17.849 5.237 1.00 97.31 110 ARG A N 1
ATOM 876 C CA . ARG A 1 110 ? -18.951 -18.015 3.786 1.00 97.31 110 ARG A CA 1
ATOM 877 C C . ARG A 1 110 ? -17.818 -17.324 3.024 1.00 97.31 110 ARG A C 1
ATOM 879 O O . ARG A 1 110 ? -17.280 -17.916 2.093 1.00 97.31 110 ARG A O 1
ATOM 886 N N . LEU A 1 111 ? -17.415 -16.119 3.431 1.00 98.00 111 LEU A N 1
ATOM 887 C CA . LEU A 1 111 ? -16.246 -15.440 2.854 1.00 98.00 111 LEU A CA 1
ATOM 888 C C . LEU A 1 111 ? -14.949 -16.216 3.115 1.00 98.00 111 LEU A C 1
ATOM 890 O O . LEU A 1 111 ? -14.150 -16.398 2.203 1.00 98.00 111 LEU A O 1
ATOM 894 N N . LEU A 1 112 ? -14.761 -16.737 4.329 1.00 97.88 112 LEU A N 1
ATOM 895 C CA . LEU A 1 112 ? -13.604 -17.564 4.677 1.00 97.88 112 LEU A CA 1
ATOM 896 C C . LEU A 1 112 ? -13.571 -18.867 3.872 1.00 97.88 112 LEU A C 1
ATOM 898 O O . LEU A 1 112 ? -12.513 -19.242 3.379 1.00 97.88 112 LEU A O 1
ATOM 902 N N . GLN A 1 113 ? -14.711 -19.543 3.696 1.00 96.44 113 GLN A N 1
ATOM 903 C CA . GLN A 1 113 ? -14.803 -20.714 2.816 1.00 96.44 113 GLN A CA 1
ATOM 904 C C . GLN A 1 113 ? -14.403 -20.368 1.383 1.00 96.44 113 GLN A C 1
ATOM 906 O O . GLN A 1 113 ? -13.633 -21.106 0.772 1.00 96.44 113 GLN A O 1
ATOM 911 N N . HIS A 1 114 ? -14.883 -19.230 0.874 1.00 96.75 114 HIS A N 1
ATOM 912 C CA . HIS A 1 114 ? -14.528 -18.736 -0.451 1.00 96.75 114 HIS A CA 1
ATOM 913 C C . HIS A 1 114 ? -13.015 -18.511 -0.564 1.00 96.75 114 HIS A C 1
ATOM 915 O O . HIS A 1 114 ? -12.362 -19.094 -1.418 1.00 96.75 114 HIS A O 1
ATOM 921 N N . TRP A 1 115 ? -12.403 -17.765 0.353 1.00 96.69 115 TRP A N 1
ATOM 922 C CA . TRP A 1 115 ? -10.964 -17.485 0.288 1.00 96.69 115 TRP A CA 1
ATOM 923 C C . TRP A 1 115 ? -10.073 -18.712 0.511 1.00 96.69 115 TRP A C 1
ATOM 925 O O . TRP A 1 115 ? -8.988 -18.774 -0.060 1.00 96.69 115 TRP A O 1
ATOM 935 N N . ARG A 1 116 ? -10.508 -19.680 1.327 1.00 93.69 116 ARG A N 1
ATOM 936 C CA . ARG A 1 116 ? -9.719 -20.880 1.661 1.00 93.69 116 ARG A CA 1
ATOM 937 C C . ARG A 1 116 ? -9.841 -22.003 0.632 1.00 93.69 116 ARG A C 1
ATOM 939 O O . ARG A 1 116 ? -8.901 -22.783 0.496 1.00 93.69 116 ARG A O 1
ATOM 946 N N . HIS A 1 117 ? -10.990 -22.133 -0.033 1.00 92.56 117 HIS A N 1
ATOM 947 C CA . HIS A 1 117 ? -11.327 -23.348 -0.786 1.00 92.56 117 HIS A CA 1
ATOM 948 C C . HIS A 1 117 ? -11.881 -23.103 -2.190 1.00 92.56 117 HIS A C 1
ATOM 950 O O . HIS A 1 117 ? -12.052 -24.069 -2.928 1.00 92.56 117 HIS A O 1
ATOM 956 N N . HIS A 1 118 ? -12.177 -21.860 -2.576 1.00 94.06 118 HIS A N 1
ATOM 957 C CA . HIS A 1 118 ? -12.685 -21.586 -3.915 1.00 94.06 118 HIS A CA 1
ATOM 958 C C . HIS A 1 118 ? -11.627 -21.856 -4.993 1.00 94.06 118 HIS A C 1
ATOM 960 O O . HIS A 1 118 ? -10.449 -21.520 -4.843 1.00 94.06 118 HIS A O 1
ATOM 966 N N . GLU A 1 119 ? -12.068 -22.435 -6.106 1.00 93.19 119 GLU A N 1
ATOM 967 C CA . GLU A 1 119 ? -11.258 -22.612 -7.307 1.00 93.19 119 GLU A CA 1
ATOM 968 C C . GLU A 1 119 ? -11.323 -21.344 -8.163 1.00 93.19 119 GLU A C 1
ATOM 970 O O . GLU A 1 119 ? -12.157 -21.212 -9.053 1.00 93.19 119 GLU A O 1
ATOM 975 N N . PHE A 1 120 ? -10.443 -20.392 -7.860 1.00 92.69 120 PHE A N 1
ATOM 976 C CA . PHE A 1 120 ? -10.316 -19.143 -8.611 1.00 92.69 120 PHE A CA 1
ATOM 977 C C . PHE A 1 120 ? -9.886 -19.406 -10.058 1.00 92.69 120 PHE A C 1
ATOM 979 O O . PHE A 1 120 ? -8.912 -20.126 -10.298 1.00 92.69 120 PHE A O 1
ATOM 986 N N . THR A 1 121 ? -10.551 -18.755 -11.011 1.00 87.69 121 THR A N 1
ATOM 987 C CA . THR A 1 121 ? -10.195 -18.835 -12.436 1.00 87.69 121 THR A CA 1
ATOM 988 C C . THR A 1 121 ? -9.022 -17.920 -12.790 1.00 87.69 121 THR A C 1
ATOM 990 O O . THR A 1 121 ? -8.238 -18.230 -13.688 1.00 87.69 121 THR A O 1
ATOM 993 N N . GLY A 1 122 ? -8.882 -16.803 -12.066 1.00 84.69 122 GLY A N 1
ATOM 994 C CA . GLY A 1 122 ? -7.845 -15.797 -12.282 1.00 84.69 122 GLY A CA 1
ATOM 995 C C . GLY A 1 122 ? -6.882 -15.620 -11.106 1.00 84.69 122 GLY A C 1
ATOM 996 O O . GLY A 1 122 ? -6.321 -16.565 -10.547 1.00 84.69 122 GLY A O 1
ATOM 997 N N . VAL A 1 123 ? -6.639 -14.358 -10.746 1.00 86.75 123 VAL A N 1
ATOM 998 C CA . VAL A 1 123 ? -5.733 -14.001 -9.648 1.00 86.75 123 VAL A CA 1
ATOM 999 C C . VAL A 1 123 ? -6.379 -14.368 -8.315 1.00 86.75 123 VAL A C 1
ATOM 1001 O O . VAL A 1 123 ? -7.274 -13.668 -7.848 1.00 86.75 123 VAL A O 1
ATOM 1004 N N . ARG A 1 124 ? -5.875 -15.424 -7.672 1.00 92.38 124 ARG A N 1
ATOM 1005 C CA . ARG A 1 124 ? -6.294 -15.810 -6.320 1.00 92.38 124 ARG A CA 1
ATOM 1006 C C . ARG A 1 124 ? -5.492 -15.092 -5.226 1.00 92.38 124 ARG A C 1
ATOM 1008 O O . ARG A 1 124 ? -4.329 -14.748 -5.462 1.00 92.38 124 ARG A O 1
ATOM 1015 N N . PRO A 1 125 ? -6.060 -14.895 -4.023 1.00 95.62 125 PRO A N 1
ATOM 1016 C CA . PRO A 1 125 ? -5.342 -14.287 -2.907 1.00 95.62 125 PRO A CA 1
ATOM 1017 C C . PRO A 1 125 ? -4.107 -15.093 -2.494 1.00 95.62 125 PRO A C 1
ATOM 1019 O O . PRO A 1 125 ? -4.137 -16.324 -2.443 1.00 95.62 125 PRO A O 1
ATOM 1022 N N . PHE A 1 126 ? -3.021 -14.398 -2.157 1.00 97.06 126 PHE A N 1
ATOM 1023 C CA . PHE A 1 126 ? -1.864 -15.032 -1.522 1.00 97.06 126 PHE A CA 1
ATOM 1024 C C . PHE A 1 126 ? -2.192 -15.439 -0.088 1.00 97.06 126 PHE A C 1
ATOM 1026 O O . PHE A 1 126 ? -3.008 -14.796 0.577 1.00 97.06 126 PHE A O 1
ATOM 1033 N N . PHE A 1 127 ? -1.490 -16.449 0.427 1.00 96.75 127 PHE A N 1
ATOM 1034 C CA . PHE A 1 127 ? -1.671 -16.899 1.806 1.00 96.75 127 PHE A CA 1
ATOM 1035 C C . PHE A 1 127 ? -1.484 -15.748 2.808 1.00 96.75 127 PHE A C 1
ATOM 1037 O O . PHE A 1 127 ? -2.308 -15.577 3.699 1.00 96.75 127 PHE A O 1
ATOM 1044 N N . CYS A 1 128 ? -0.468 -14.899 2.618 1.00 96.94 128 CYS A N 1
ATOM 1045 C CA . CYS A 1 128 ? -0.215 -13.751 3.495 1.00 96.94 128 CYS A CA 1
ATOM 1046 C C . CYS A 1 128 ? -1.355 -12.720 3.508 1.00 96.94 128 CYS A C 1
ATOM 1048 O O . CYS A 1 128 ? -1.586 -12.062 4.520 1.00 96.94 128 CYS A O 1
ATOM 1050 N N . GLN A 1 129 ? -2.091 -12.586 2.399 1.00 97.94 129 GLN A N 1
ATOM 1051 C CA . GLN A 1 129 ? -3.251 -11.699 2.317 1.00 97.94 129 GLN A CA 1
ATOM 1052 C C . GLN A 1 129 ? -4.419 -12.285 3.112 1.00 97.94 129 GLN A C 1
ATOM 1054 O O . GLN A 1 129 ? -5.053 -11.568 3.883 1.00 97.94 129 GLN A O 1
ATOM 1059 N N . ILE A 1 130 ? -4.666 -13.591 2.959 1.00 97.81 130 ILE A N 1
ATOM 1060 C CA . ILE A 1 130 ? -5.695 -14.320 3.711 1.00 97.81 130 ILE A CA 1
ATOM 1061 C C . ILE A 1 130 ? -5.386 -14.262 5.206 1.00 97.81 130 ILE A C 1
ATOM 1063 O O . ILE A 1 130 ? -6.248 -13.878 5.987 1.00 97.81 130 ILE A O 1
ATOM 1067 N N . GLU A 1 131 ? -4.153 -14.567 5.602 1.00 97.69 131 GLU A N 1
ATOM 1068 C CA . GLU A 1 131 ? -3.722 -14.549 6.998 1.00 97.69 131 GLU A CA 1
ATOM 1069 C C . GLU A 1 131 ? -3.899 -13.175 7.655 1.00 97.69 131 GLU A C 1
ATOM 1071 O O . GLU A 1 131 ? -4.401 -13.081 8.778 1.00 97.69 131 GLU A O 1
ATOM 1076 N N . ALA A 1 132 ? -3.520 -12.100 6.960 1.00 98.12 132 ALA A N 1
ATOM 1077 C CA . ALA A 1 132 ? -3.678 -10.747 7.477 1.00 98.12 132 ALA A CA 1
ATOM 1078 C C . ALA A 1 132 ? -5.160 -10.418 7.743 1.00 98.12 132 ALA A C 1
ATOM 1080 O O . ALA A 1 132 ? -5.500 -9.876 8.795 1.00 98.12 132 ALA A O 1
ATOM 1081 N N . VAL A 1 133 ? -6.058 -10.789 6.823 1.00 98.50 133 VAL A N 1
ATOM 1082 C CA . VAL A 1 133 ? -7.510 -10.587 6.974 1.00 98.50 133 VAL A CA 1
ATOM 1083 C C . VAL A 1 133 ? -8.083 -11.478 8.078 1.00 98.50 133 VAL A C 1
ATOM 1085 O O . VAL A 1 133 ? -8.853 -11.006 8.913 1.00 98.50 133 VAL A O 1
ATOM 1088 N N . GLU A 1 134 ? -7.679 -12.745 8.128 1.00 98.44 134 GLU A N 1
ATOM 1089 C CA . GLU A 1 134 ? -8.068 -13.707 9.160 1.00 98.44 134 GLU A CA 1
ATOM 1090 C C . GLU A 1 134 ? -7.684 -13.245 10.562 1.00 98.44 134 GLU A C 1
ATOM 1092 O O . GLU A 1 134 ? -8.473 -13.402 11.489 1.00 98.44 134 GLU A O 1
ATOM 1097 N N . THR A 1 135 ? -6.517 -12.619 10.710 1.00 98.44 135 THR A N 1
ATOM 1098 C CA . THR A 1 135 ? -6.057 -12.051 11.982 1.00 98.44 135 THR A CA 1
ATOM 1099 C C . THR A 1 135 ? -7.001 -10.944 12.453 1.00 98.44 135 THR A C 1
ATOM 1101 O O . THR A 1 135 ? -7.424 -10.928 13.611 1.00 98.44 135 THR A O 1
ATOM 1104 N N . VAL A 1 136 ? -7.414 -10.048 11.549 1.00 98.44 136 VAL A N 1
ATOM 1105 C CA . VAL A 1 136 ? -8.389 -8.992 11.870 1.00 98.44 136 VAL A CA 1
ATOM 1106 C C . VAL A 1 136 ? -9.763 -9.583 12.196 1.00 98.44 136 VAL A C 1
ATOM 1108 O O . VAL A 1 136 ? -10.404 -9.133 13.151 1.00 98.44 136 VAL A O 1
ATOM 1111 N N . ILE A 1 137 ? -10.216 -10.587 11.439 1.00 98.56 137 ILE A N 1
ATOM 1112 C CA . ILE A 1 137 ? -11.489 -11.285 11.678 1.00 98.56 137 ILE A CA 1
ATOM 1113 C C . ILE A 1 137 ? -11.476 -11.950 13.051 1.00 98.56 137 ILE A C 1
ATOM 1115 O O . ILE A 1 137 ? -12.392 -11.730 13.845 1.00 98.56 137 ILE A O 1
ATOM 1119 N N . TRP A 1 138 ? -10.426 -12.708 13.361 1.00 98.31 138 TRP A N 1
ATOM 1120 C CA . TRP A 1 138 ? -10.292 -13.425 14.621 1.00 98.31 138 TRP A CA 1
ATOM 1121 C C . TRP A 1 138 ? -10.314 -12.458 15.806 1.00 98.31 138 TRP A C 1
ATOM 1123 O O . TRP A 1 138 ? -11.126 -12.626 16.714 1.00 98.31 138 TRP A O 1
ATOM 1133 N N . LEU A 1 139 ? -9.536 -11.370 15.749 1.00 97.88 139 LEU A N 1
ATOM 1134 C CA . LEU A 1 139 ? -9.536 -10.326 16.782 1.00 97.88 139 LEU A CA 1
ATOM 1135 C C . LEU A 1 139 ? -10.886 -9.599 16.922 1.00 97.88 139 LEU A C 1
ATOM 1137 O O . LEU A 1 139 ? -11.166 -9.006 17.959 1.00 97.88 139 LEU A O 1
ATOM 1141 N N . THR A 1 140 ? -11.734 -9.604 15.895 1.00 96.94 140 THR A N 1
ATOM 1142 C CA . THR A 1 140 ? -13.005 -8.859 15.907 1.00 96.94 140 THR A CA 1
ATOM 1143 C C . THR A 1 140 ? -14.193 -9.723 16.314 1.00 96.94 140 THR A C 1
ATOM 1145 O O . THR A 1 140 ? -15.071 -9.258 17.041 1.00 96.94 140 THR A O 1
ATOM 1148 N N . GLU A 1 141 ? -14.245 -10.966 15.846 1.00 97.38 141 GLU A N 1
ATOM 1149 C CA . GLU A 1 141 ? -15.407 -11.839 16.011 1.00 97.38 141 GLU A CA 1
ATOM 1150 C C . GLU A 1 141 ? -15.180 -12.948 17.037 1.00 97.38 141 GLU A C 1
ATOM 1152 O O . GLU A 1 141 ? -16.099 -13.245 17.801 1.00 97.38 141 GLU A O 1
ATOM 1157 N N . VAL A 1 142 ? -13.969 -13.511 17.098 1.00 97.50 142 VAL A N 1
ATOM 1158 C CA . VAL A 1 142 ? -13.659 -14.704 17.902 1.00 97.50 142 VAL A CA 1
ATOM 1159 C C . VAL A 1 142 ? -13.068 -14.316 19.256 1.00 97.50 142 VAL A C 1
ATOM 1161 O O . VAL A 1 142 ? -13.618 -14.670 20.299 1.00 97.50 142 VAL A O 1
ATOM 1164 N N . ALA A 1 143 ? -12.008 -13.505 19.250 1.00 97.12 143 ALA A N 1
ATOM 1165 C CA . ALA A 1 143 ? -11.251 -13.118 20.436 1.00 97.12 143 ALA A CA 1
ATOM 1166 C C . ALA A 1 143 ? -12.102 -12.557 21.597 1.00 97.12 143 ALA A C 1
ATOM 1168 O O . ALA A 1 143 ? -11.849 -12.943 22.739 1.00 97.12 143 ALA A O 1
ATOM 1169 N N . PRO A 1 144 ? -13.144 -11.725 21.372 1.00 96.50 144 PRO A N 1
ATOM 1170 C CA . PRO A 1 144 ? -13.981 -11.222 22.468 1.00 96.50 144 PRO A CA 1
ATOM 1171 C C . PRO A 1 144 ? -14.715 -12.315 23.262 1.00 96.50 144 PRO A C 1
ATOM 1173 O O . PRO A 1 144 ? -15.083 -12.094 24.420 1.00 96.50 144 PRO A O 1
ATOM 1176 N N . ASN A 1 145 ? -14.943 -13.480 22.649 1.00 94.75 145 ASN A N 1
ATOM 1177 C CA . ASN A 1 145 ? -15.699 -14.586 23.237 1.00 94.75 145 ASN A CA 1
ATOM 1178 C C . ASN A 1 145 ? -14.793 -15.631 23.910 1.00 94.75 145 ASN A C 1
ATOM 1180 O O . ASN A 1 145 ? -15.294 -16.520 24.595 1.00 94.75 145 ASN A O 1
ATOM 1184 N N . GLU A 1 146 ? -13.471 -15.514 23.768 1.00 93.00 146 GLU A N 1
ATOM 1185 C CA . GLU A 1 146 ? -12.497 -16.445 24.337 1.00 93.00 146 GLU A CA 1
ATOM 1186 C C . GLU A 1 146 ? -11.656 -15.784 25.431 1.00 93.00 146 GLU A C 1
ATOM 1188 O O . GLU A 1 146 ? -11.233 -14.636 25.310 1.00 93.00 146 GLU A O 1
ATOM 1193 N N . ARG A 1 147 ? -11.340 -16.522 26.504 1.00 89.56 147 ARG A N 1
ATOM 1194 C CA . ARG A 1 147 ? -10.521 -15.990 27.609 1.00 89.56 147 ARG A CA 1
ATOM 1195 C C . ARG A 1 147 ? -9.135 -15.542 27.142 1.00 89.56 147 ARG A C 1
ATOM 1197 O O . ARG A 1 147 ? -8.700 -14.464 27.522 1.00 89.56 147 ARG A O 1
ATOM 1204 N N . GLN A 1 148 ? -8.463 -16.356 26.327 1.00 87.38 148 GLN A N 1
ATOM 1205 C CA . GLN A 1 148 ? -7.147 -16.003 25.777 1.00 87.38 148 GLN A CA 1
ATOM 1206 C C . GLN A 1 148 ? -7.263 -14.873 24.746 1.00 87.38 148 GLN A C 1
ATOM 1208 O O . GLN A 1 148 ? -6.430 -13.975 24.722 1.00 87.38 148 GLN A O 1
ATOM 1213 N N . GLY A 1 149 ? -8.347 -14.857 23.962 1.00 92.94 149 GLY A N 1
ATOM 1214 C CA . GLY A 1 149 ? -8.653 -13.780 23.021 1.00 92.94 149 GLY A CA 1
ATOM 1215 C C . GLY A 1 149 ? -8.745 -12.401 23.676 1.00 92.94 149 GLY A C 1
ATOM 1216 O O . GLY A 1 149 ? -8.201 -11.434 23.147 1.00 92.94 149 GLY A O 1
ATOM 1217 N N . LYS A 1 150 ? -9.350 -12.310 24.866 1.00 94.44 150 LYS A N 1
ATOM 1218 C CA . LYS A 1 150 ? -9.408 -11.059 25.640 1.00 94.44 150 LYS A CA 1
ATOM 1219 C C . LYS A 1 150 ? -8.027 -10.511 26.009 1.00 94.44 150 LYS A C 1
ATOM 1221 O O . LYS A 1 150 ? -7.858 -9.301 25.951 1.00 94.44 150 LYS A O 1
ATOM 1226 N N . GLY A 1 151 ? -7.040 -11.370 26.277 1.00 94.94 151 GLY A N 1
ATOM 1227 C CA . GLY A 1 151 ? -5.663 -10.942 26.554 1.00 94.94 151 GLY A CA 1
ATOM 1228 C C . GLY A 1 151 ? -5.025 -10.187 25.381 1.00 94.94 151 GLY A C 1
ATOM 1229 O O . GLY A 1 151 ? -4.432 -9.130 25.577 1.00 94.94 151 GLY A O 1
ATOM 1230 N N . PHE A 1 152 ? -5.232 -10.653 24.143 1.00 95.75 152 PHE A N 1
ATOM 1231 C CA . PHE A 1 152 ? -4.770 -9.934 22.945 1.00 95.75 152 PHE A CA 1
ATOM 1232 C C . PHE A 1 152 ? -5.464 -8.579 22.773 1.00 95.75 152 PHE A C 1
ATOM 1234 O O . PHE A 1 152 ? -4.838 -7.607 22.352 1.00 95.75 152 PHE A O 1
ATOM 1241 N N . LEU A 1 153 ? -6.758 -8.501 23.099 1.00 96.00 153 LEU A N 1
ATOM 1242 C CA . LEU A 1 153 ? -7.524 -7.255 23.021 1.00 96.00 153 LEU A CA 1
ATOM 1243 C C . LEU A 1 153 ? -7.097 -6.246 24.088 1.00 96.00 153 LEU A C 1
ATOM 1245 O O . LEU A 1 153 ? -7.021 -5.058 23.789 1.00 96.00 153 LEU A O 1
ATOM 1249 N N . GLU A 1 154 ? -6.799 -6.714 25.298 1.00 94.88 154 GLU A N 1
ATOM 1250 C CA . GLU A 1 154 ? -6.255 -5.899 26.385 1.00 94.88 154 GLU A CA 1
ATOM 1251 C C . GLU A 1 154 ? -4.862 -5.372 26.031 1.00 94.88 154 GLU A C 1
ATOM 1253 O O . GLU A 1 154 ? -4.628 -4.172 26.144 1.00 94.88 154 GLU A O 1
ATOM 1258 N N . HIS A 1 155 ? -3.972 -6.221 25.505 1.00 93.00 155 HIS A N 1
ATOM 1259 C CA . HIS A 1 155 ? -2.672 -5.772 25.003 1.00 93.00 155 HIS A CA 1
ATOM 1260 C C . HIS A 1 155 ? -2.826 -4.709 23.909 1.00 93.00 155 HIS A C 1
ATOM 1262 O O . HIS A 1 155 ? -2.199 -3.654 23.984 1.00 93.00 155 HIS A O 1
ATOM 1268 N N . LEU A 1 156 ? -3.695 -4.951 22.918 1.00 93.81 156 LEU A N 1
ATOM 1269 C CA . LEU A 1 156 ? -3.948 -3.993 21.842 1.00 93.81 156 LEU A CA 1
ATOM 1270 C C . LEU A 1 156 ? -4.474 -2.660 22.383 1.00 93.81 156 LEU A C 1
ATOM 1272 O O . LEU A 1 156 ? -4.063 -1.604 21.911 1.00 93.81 156 LEU A O 1
ATOM 1276 N N . ALA A 1 157 ? -5.395 -2.701 23.348 1.00 93.81 157 ALA A N 1
ATOM 1277 C CA . ALA A 1 157 ? -5.943 -1.508 23.978 1.00 93.81 157 ALA A CA 1
ATOM 1278 C C . ALA A 1 157 ? -4.869 -0.734 24.748 1.00 93.81 157 ALA A C 1
ATOM 1280 O O . ALA A 1 157 ? -4.773 0.475 24.571 1.00 93.81 157 ALA A O 1
ATOM 1281 N N . ASN A 1 158 ? -4.024 -1.414 25.526 1.00 92.19 158 ASN A N 1
ATOM 1282 C CA . ASN A 1 158 ? -2.940 -0.779 26.277 1.00 92.19 158 ASN A CA 1
ATOM 1283 C C . ASN A 1 158 ? -1.909 -0.140 25.337 1.00 92.19 158 ASN A C 1
ATOM 1285 O O . ASN A 1 158 ? -1.653 1.055 25.442 1.00 92.19 158 ASN A O 1
ATOM 1289 N N . ALA A 1 159 ? -1.438 -0.879 24.325 1.00 90.50 159 ALA A N 1
ATOM 1290 C CA . ALA A 1 159 ? -0.511 -0.360 23.317 1.00 90.50 159 ALA A CA 1
ATOM 1291 C C . ALA A 1 159 ? -1.055 0.886 22.592 1.00 90.50 159 ALA A C 1
ATOM 1293 O O . ALA A 1 159 ? -0.307 1.811 22.269 1.00 90.50 159 ALA A O 1
ATOM 1294 N N . ASN A 1 160 ? -2.367 0.929 22.329 1.00 92.75 160 ASN A N 1
ATOM 1295 C CA . ASN A 1 160 ? -3.009 2.106 21.751 1.00 92.75 160 ASN A CA 1
ATOM 1296 C C . ASN A 1 160 ? -3.206 3.234 22.762 1.00 92.75 160 ASN A C 1
ATOM 1298 O O . ASN A 1 160 ? -2.990 4.377 22.394 1.00 92.75 160 ASN A O 1
ATOM 1302 N N . ASN A 1 161 ? -3.570 2.962 24.012 1.00 90.44 161 ASN A N 1
ATOM 1303 C CA . ASN A 1 161 ? -3.693 4.006 25.030 1.00 90.44 161 ASN A CA 1
ATOM 1304 C C . ASN A 1 161 ? -2.359 4.732 25.254 1.00 90.44 161 ASN A C 1
ATOM 1306 O O . ASN A 1 161 ? -2.346 5.955 25.379 1.00 90.44 161 ASN A O 1
ATOM 1310 N N . ASP A 1 162 ? -1.252 3.990 25.224 1.00 85.94 162 ASP A N 1
ATOM 1311 C CA . ASP A 1 162 ? 0.084 4.533 25.464 1.00 85.94 162 ASP A CA 1
ATOM 1312 C C . ASP A 1 162 ? 0.607 5.353 24.274 1.00 85.94 162 ASP A C 1
ATOM 1314 O O . ASP A 1 162 ? 1.197 6.417 24.460 1.00 85.94 162 ASP A O 1
ATOM 1318 N N . ALA A 1 163 ? 0.380 4.893 23.037 1.00 85.31 163 ALA A N 1
ATOM 1319 C CA . ALA A 1 163 ? 0.943 5.532 21.841 1.00 85.31 163 ALA A CA 1
ATOM 1320 C C . ALA A 1 163 ? -0.056 6.375 21.020 1.00 85.31 163 ALA A C 1
ATOM 1322 O O . ALA A 1 163 ? 0.338 7.295 20.303 1.00 85.31 163 ALA A O 1
ATOM 1323 N N . ASN A 1 164 ? -1.353 6.072 21.088 1.00 87.06 164 ASN A N 1
ATOM 1324 C CA . ASN A 1 164 ? -2.424 6.648 20.262 1.00 87.06 164 ASN A CA 1
ATOM 1325 C C . ASN A 1 164 ? -3.754 6.784 21.051 1.00 87.06 164 ASN A C 1
ATOM 1327 O O . ASN A 1 164 ? -4.764 6.215 20.635 1.00 87.06 164 ASN A O 1
ATOM 1331 N N . PRO A 1 165 ? -3.817 7.536 22.165 1.00 82.19 165 PRO A N 1
ATOM 1332 C CA . PRO A 1 165 ? -4.923 7.466 23.136 1.00 82.19 165 PRO A CA 1
ATOM 1333 C C . PRO A 1 165 ? -6.332 7.750 22.581 1.00 82.19 165 PRO A C 1
ATOM 1335 O O . PRO A 1 165 ? -7.328 7.375 23.193 1.00 82.19 165 PRO A O 1
ATOM 1338 N N . GLU A 1 166 ? -6.450 8.410 21.427 1.00 87.44 166 GLU A N 1
ATOM 1339 C CA . GLU A 1 166 ? -7.737 8.692 20.777 1.00 87.44 166 GLU A CA 1
ATOM 1340 C C . GLU A 1 166 ? -8.159 7.643 19.733 1.00 87.44 166 GLU A C 1
ATOM 1342 O O . GLU A 1 166 ? -9.275 7.722 19.219 1.00 87.44 166 GLU A O 1
ATOM 1347 N N . LEU A 1 167 ? -7.296 6.692 19.362 1.00 94.31 167 LEU A N 1
ATOM 1348 C CA . LEU A 1 167 ? -7.508 5.804 18.218 1.00 94.31 167 LEU A CA 1
ATOM 1349 C C . LEU A 1 167 ? -7.180 4.350 18.560 1.00 94.31 167 LEU A C 1
ATOM 1351 O O . LEU A 1 167 ? -6.069 4.021 18.950 1.00 94.31 167 LEU A O 1
ATOM 1355 N N . MET A 1 168 ? -8.121 3.446 18.281 1.00 95.19 168 MET A N 1
ATOM 1356 C CA . MET A 1 168 ? -7.859 2.005 18.301 1.00 95.19 168 MET A CA 1
ATOM 1357 C C . MET A 1 168 ? -7.253 1.571 16.966 1.00 95.19 168 MET A C 1
ATOM 1359 O O . MET A 1 168 ? -7.975 1.409 15.976 1.00 95.19 168 MET A O 1
ATOM 1363 N N . ARG A 1 169 ? -5.933 1.392 16.931 1.00 96.56 169 ARG A N 1
ATOM 1364 C CA . ARG A 1 169 ? -5.169 0.994 15.745 1.00 96.56 169 ARG A CA 1
ATOM 1365 C C . ARG A 1 169 ? -4.750 -0.469 15.811 1.00 96.56 169 ARG A C 1
ATOM 1367 O O . ARG A 1 169 ? -4.570 -1.028 16.887 1.00 96.56 169 ARG A O 1
ATOM 1374 N N . LEU A 1 170 ? -4.595 -1.086 14.648 1.00 97.00 170 LEU A N 1
ATOM 1375 C CA . LEU A 1 170 ? -4.068 -2.436 14.467 1.00 97.00 170 LEU A CA 1
ATOM 1376 C C . LEU A 1 170 ? -3.214 -2.439 13.205 1.00 97.00 170 LEU A C 1
ATOM 1378 O O . LEU A 1 170 ? -3.716 -2.068 12.146 1.00 97.00 170 LEU A O 1
ATOM 1382 N N . ALA A 1 171 ? -1.955 -2.863 13.305 1.00 97.12 171 ALA A N 1
ATOM 1383 C CA . ALA A 1 171 ? -1.041 -2.889 12.168 1.00 97.12 171 ALA A CA 1
ATOM 1384 C C . ALA A 1 171 ? -0.842 -4.296 11.589 1.00 97.12 171 ALA A C 1
ATOM 1386 O O . ALA A 1 171 ? -0.696 -5.285 12.313 1.00 97.12 171 ALA A O 1
ATOM 1387 N N . LEU A 1 172 ? -0.843 -4.350 10.256 1.00 97.50 172 LEU A N 1
ATOM 1388 C CA . LEU A 1 172 ? -0.587 -5.514 9.418 1.00 97.50 172 LEU A CA 1
ATOM 1389 C C . LEU A 1 172 ? 0.708 -5.260 8.632 1.00 97.50 172 LEU A C 1
ATOM 1391 O O . LEU A 1 172 ? 0.722 -4.450 7.696 1.00 97.50 172 LEU A O 1
ATOM 1395 N N . LYS A 1 173 ? 1.797 -5.942 9.008 1.00 94.75 173 LYS A N 1
ATOM 1396 C CA . LYS A 1 173 ? 3.077 -5.885 8.292 1.00 94.75 173 LYS A CA 1
ATOM 1397 C C . LYS A 1 173 ? 3.025 -6.815 7.078 1.00 94.75 173 LYS A C 1
ATOM 1399 O O . LYS A 1 173 ? 2.856 -8.025 7.215 1.00 94.75 173 LYS A O 1
ATOM 1404 N N . LEU A 1 174 ? 3.141 -6.231 5.886 1.00 92.50 174 LEU A N 1
ATOM 1405 C CA . LEU A 1 174 ? 3.097 -6.922 4.594 1.00 92.50 174 LEU A CA 1
ATOM 1406 C C . LEU A 1 174 ? 4.197 -6.375 3.688 1.00 92.50 174 LEU A C 1
ATOM 1408 O O . LEU A 1 174 ? 4.165 -5.191 3.344 1.00 92.50 174 LEU A O 1
ATOM 1412 N N . ALA A 1 175 ? 5.121 -7.232 3.248 1.00 88.12 175 ALA A N 1
ATOM 1413 C CA . ALA A 1 175 ? 6.199 -6.846 2.338 1.00 88.12 175 ALA A CA 1
ATOM 1414 C C . ALA A 1 175 ? 5.704 -6.034 1.122 1.00 88.12 175 ALA A C 1
ATOM 1416 O O . ALA A 1 175 ? 4.623 -6.272 0.568 1.00 88.12 175 ALA A O 1
ATOM 1417 N N . THR A 1 176 ? 6.508 -5.072 0.665 1.00 84.12 176 THR A N 1
ATOM 1418 C CA . THR A 1 176 ? 6.172 -4.265 -0.515 1.00 84.12 176 THR A CA 1
ATOM 1419 C C . THR A 1 176 ? 6.000 -5.164 -1.737 1.00 84.12 176 THR A C 1
ATOM 1421 O O . THR A 1 176 ? 6.886 -5.939 -2.078 1.00 84.12 176 THR A O 1
ATOM 1424 N N . GLY A 1 177 ? 4.845 -5.063 -2.399 1.00 82.69 177 GLY A N 1
ATOM 1425 C CA . GLY A 1 177 ? 4.470 -5.945 -3.509 1.00 82.69 177 GLY A CA 1
ATOM 1426 C C . GLY A 1 177 ? 3.635 -7.166 -3.104 1.00 82.69 177 GLY A C 1
ATOM 1427 O O . GLY A 1 177 ? 3.029 -7.777 -3.976 1.00 82.69 177 GLY A O 1
ATOM 1428 N N . ALA A 1 178 ? 3.471 -7.460 -1.806 1.00 88.06 178 ALA A N 1
ATOM 1429 C CA . ALA A 1 178 ? 2.644 -8.578 -1.329 1.00 88.06 178 ALA A CA 1
ATOM 1430 C C . ALA A 1 178 ? 1.125 -8.372 -1.498 1.00 88.06 178 ALA A C 1
ATOM 1432 O O . ALA A 1 178 ? 0.339 -9.265 -1.194 1.00 88.06 178 ALA A O 1
ATOM 1433 N N . GLY A 1 179 ? 0.689 -7.215 -2.011 1.00 90.25 179 GLY A N 1
ATOM 1434 C CA . GLY A 1 179 ? -0.712 -6.948 -2.350 1.00 90.25 179 GLY A CA 1
ATOM 1435 C C . GLY A 1 179 ? -1.556 -6.346 -1.221 1.00 90.25 179 GLY A C 1
ATOM 1436 O O . GLY A 1 179 ? -2.691 -6.770 -1.021 1.00 90.25 179 GLY A O 1
ATOM 1437 N N . LYS A 1 180 ? -1.049 -5.306 -0.534 1.00 94.00 180 LYS A N 1
ATOM 1438 C CA . LYS A 1 180 ? -1.785 -4.525 0.492 1.00 94.00 180 LYS A CA 1
ATOM 1439 C C . LYS A 1 180 ? -3.191 -4.106 0.034 1.00 94.00 180 LYS A C 1
ATOM 1441 O O . LYS A 1 180 ? -4.153 -4.218 0.784 1.00 94.00 180 LYS A O 1
ATOM 1446 N N . THR A 1 181 ? -3.338 -3.696 -1.228 1.00 94.88 181 THR A N 1
ATOM 1447 C CA . THR A 1 181 ? -4.638 -3.311 -1.801 1.00 94.88 181 THR A CA 1
ATOM 1448 C C . THR A 1 181 ? -5.631 -4.479 -1.877 1.00 94.88 181 THR A C 1
ATOM 1450 O O . THR A 1 181 ? -6.823 -4.262 -1.691 1.00 94.88 181 THR A O 1
ATOM 1453 N N . THR A 1 182 ? -5.175 -5.721 -2.089 1.00 96.50 182 THR A N 1
ATOM 1454 C CA . THR A 1 182 ? -6.056 -6.902 -2.018 1.00 96.50 182 THR A CA 1
ATOM 1455 C C . THR A 1 182 ? -6.589 -7.090 -0.599 1.00 96.50 182 THR A C 1
ATOM 1457 O O . THR A 1 182 ? -7.784 -7.299 -0.424 1.00 96.50 182 THR A O 1
ATOM 1460 N N . VAL A 1 183 ? -5.730 -6.936 0.418 1.00 98.12 183 VAL A N 1
ATOM 1461 C CA . VAL A 1 183 ? -6.129 -7.011 1.836 1.00 98.12 183 VAL A CA 1
ATOM 1462 C C . VAL A 1 183 ? -7.158 -5.932 2.172 1.00 98.12 183 VAL A C 1
ATOM 1464 O O . VAL A 1 183 ? -8.174 -6.232 2.792 1.00 98.12 183 VAL A O 1
ATOM 1467 N N . MET A 1 184 ? -6.957 -4.696 1.700 1.00 98.38 184 MET A N 1
ATOM 1468 C CA . MET A 1 184 ? -7.944 -3.618 1.851 1.00 98.38 184 MET A CA 1
ATOM 1469 C C . MET A 1 184 ? -9.303 -3.997 1.246 1.00 98.38 184 MET A C 1
ATOM 1471 O O . MET A 1 184 ? -10.323 -3.838 1.911 1.00 98.38 184 MET A O 1
ATOM 1475 N N . ALA A 1 185 ? -9.326 -4.539 0.023 1.00 98.25 185 ALA A N 1
ATOM 1476 C CA . ALA A 1 185 ? -10.562 -4.991 -0.618 1.00 98.25 185 ALA A CA 1
ATOM 1477 C C . ALA A 1 185 ? -11.243 -6.111 0.188 1.00 98.25 185 ALA A C 1
ATOM 1479 O O . ALA A 1 185 ? -12.431 -6.027 0.483 1.00 98.25 185 ALA A O 1
ATOM 1480 N N . MET A 1 186 ? -10.500 -7.127 0.629 1.00 98.62 186 MET A N 1
ATOM 1481 C CA . MET A 1 186 ? -11.055 -8.220 1.439 1.00 98.62 186 MET A CA 1
ATOM 1482 C C . MET A 1 186 ? -11.649 -7.720 2.767 1.00 98.62 186 MET A C 1
ATOM 1484 O O . MET A 1 186 ? -12.737 -8.149 3.152 1.00 98.62 186 MET A O 1
ATOM 1488 N N . LEU A 1 187 ? -10.988 -6.767 3.437 1.00 98.69 187 LEU A N 1
ATOM 1489 C CA . LEU A 1 187 ? -11.499 -6.134 4.658 1.00 98.69 187 LEU A CA 1
ATOM 1490 C C . LEU A 1 187 ? -12.778 -5.326 4.399 1.00 98.69 187 LEU A C 1
ATOM 1492 O O . LEU A 1 187 ? -13.725 -5.428 5.179 1.00 98.69 187 LEU A O 1
ATOM 1496 N N . ILE A 1 188 ? -12.828 -4.557 3.304 1.00 98.62 188 ILE A N 1
ATOM 1497 C CA . ILE A 1 188 ? -14.024 -3.800 2.899 1.00 98.62 188 ILE A CA 1
ATOM 1498 C C . ILE A 1 188 ? -15.180 -4.752 2.603 1.00 98.62 188 ILE A C 1
ATOM 1500 O O . ILE A 1 188 ? -16.293 -4.513 3.074 1.00 98.62 188 ILE A O 1
ATOM 1504 N N . ALA A 1 189 ? -14.929 -5.837 1.868 1.00 98.50 189 ALA A N 1
ATOM 1505 C CA . ALA A 1 189 ? -15.939 -6.838 1.557 1.00 98.50 189 ALA A CA 1
ATOM 1506 C C . ALA A 1 189 ? -16.498 -7.478 2.834 1.00 98.50 189 ALA A C 1
ATOM 1508 O O . ALA A 1 189 ? -17.708 -7.449 3.054 1.00 98.50 189 ALA A O 1
ATOM 1509 N N . TRP A 1 190 ? -15.627 -7.971 3.718 1.00 98.56 190 TRP A N 1
ATOM 1510 C CA . TRP A 1 190 ? -16.027 -8.577 4.990 1.00 98.56 190 TRP A CA 1
ATOM 1511 C C . TRP A 1 190 ? -16.868 -7.641 5.861 1.00 98.56 190 TRP A C 1
ATOM 1513 O O . TRP A 1 190 ? -17.941 -8.029 6.330 1.00 98.56 190 TRP A O 1
ATOM 1523 N N . GLN A 1 191 ? -16.413 -6.402 6.038 1.00 98.44 191 GLN A N 1
ATOM 1524 C CA . GLN A 1 191 ? -17.124 -5.394 6.821 1.00 98.44 191 GLN A CA 1
ATOM 1525 C C . GLN A 1 191 ? -18.475 -5.036 6.189 1.00 98.44 191 GLN A C 1
ATOM 1527 O O . GLN A 1 191 ? -19.500 -5.047 6.872 1.00 98.44 191 GLN A O 1
ATOM 1532 N N . THR A 1 192 ? -18.504 -4.791 4.876 1.00 98.19 192 THR A N 1
ATOM 1533 C CA . THR A 1 192 ? -19.715 -4.346 4.174 1.00 98.19 192 THR A CA 1
ATOM 1534 C C . THR A 1 192 ? -20.779 -5.435 4.129 1.00 98.19 192 THR A C 1
ATOM 1536 O O . THR A 1 192 ? -21.923 -5.164 4.491 1.00 98.19 192 THR A O 1
ATOM 1539 N N . VAL A 1 193 ? -20.422 -6.664 3.737 1.00 98.38 193 VAL A N 1
ATOM 1540 C CA . VAL A 1 193 ? -21.374 -7.786 3.651 1.00 98.38 193 VAL A CA 1
ATOM 1541 C C . VAL A 1 193 ? -22.039 -8.015 5.008 1.00 98.38 193 VAL A C 1
ATOM 1543 O O . VAL A 1 193 ? -23.266 -8.099 5.098 1.00 98.38 193 VAL A O 1
ATOM 1546 N N . ASN A 1 194 ? -21.250 -8.024 6.086 1.00 98.31 194 ASN A N 1
ATOM 1547 C CA . ASN A 1 194 ? -21.786 -8.166 7.433 1.00 98.31 194 ASN A CA 1
ATOM 1548 C C . ASN A 1 194 ? -22.654 -6.972 7.859 1.00 98.31 194 ASN A C 1
ATOM 1550 O O . ASN A 1 194 ? -23.726 -7.178 8.425 1.00 98.31 194 ASN A O 1
ATOM 1554 N N . ALA A 1 195 ? -22.242 -5.733 7.579 1.00 97.38 195 ALA A N 1
ATOM 1555 C CA . ALA A 1 195 ? -23.021 -4.543 7.927 1.00 97.38 195 ALA A CA 1
ATOM 1556 C C . ALA A 1 195 ? -24.372 -4.485 7.193 1.00 97.38 195 ALA A C 1
ATOM 1558 O O . ALA A 1 195 ? -25.370 -4.039 7.760 1.00 97.38 195 ALA A O 1
ATOM 1559 N N . VAL A 1 196 ? -24.417 -4.944 5.939 1.00 97.00 196 VAL A N 1
ATOM 1560 C CA . VAL A 1 196 ? -25.634 -4.970 5.117 1.00 97.00 196 VAL A CA 1
ATOM 1561 C C . VAL A 1 196 ? -26.590 -6.068 5.569 1.00 97.00 196 VAL A C 1
ATOM 1563 O O . VAL A 1 196 ? -27.778 -5.799 5.747 1.00 97.00 196 VAL A O 1
ATOM 1566 N N . ARG A 1 197 ? -26.087 -7.290 5.777 1.00 96.88 197 ARG A N 1
ATOM 1567 C CA . ARG A 1 197 ? -26.916 -8.445 6.155 1.00 96.88 197 ARG A CA 1
ATOM 1568 C C . ARG A 1 197 ? -27.275 -8.463 7.644 1.00 96.88 197 ARG A C 1
ATOM 1570 O O . ARG A 1 197 ? -28.256 -9.093 8.028 1.00 96.88 197 ARG A O 1
ATOM 1577 N N . ARG A 1 198 ? -26.533 -7.735 8.489 1.00 95.12 198 ARG A N 1
ATOM 1578 C CA . ARG A 1 198 ? -26.779 -7.605 9.938 1.00 95.12 198 ARG A CA 1
ATOM 1579 C C . ARG A 1 198 ? -26.848 -6.136 10.378 1.00 95.12 198 ARG A C 1
ATOM 1581 O O . ARG A 1 198 ? -26.026 -5.707 11.190 1.00 95.12 198 ARG A O 1
ATOM 1588 N N . PRO A 1 199 ? -27.863 -5.369 9.943 1.00 91.94 199 PRO A N 1
ATOM 1589 C CA . PRO A 1 199 ? -27.948 -3.926 10.200 1.00 91.94 199 PRO A CA 1
ATOM 1590 C C . PRO A 1 199 ? -28.090 -3.553 11.687 1.00 91.94 199 PRO A C 1
ATOM 1592 O O . PRO A 1 199 ? -27.851 -2.409 12.062 1.00 91.94 199 PRO A O 1
ATOM 1595 N N . GLN A 1 200 ? -28.477 -4.501 12.546 1.00 91.69 200 GLN A N 1
ATOM 1596 C CA . GLN A 1 200 ? -28.553 -4.298 13.998 1.00 91.69 200 GLN A CA 1
ATOM 1597 C C . GLN A 1 200 ? -27.187 -4.437 14.698 1.00 91.69 200 GLN A C 1
ATOM 1599 O O . GLN A 1 200 ? -27.035 -4.009 15.843 1.00 91.69 200 GLN A O 1
ATOM 1604 N N . SER A 1 201 ? -26.187 -5.031 14.037 1.00 91.94 201 SER A N 1
ATOM 1605 C CA . SER A 1 201 ? -24.846 -5.188 14.599 1.00 91.94 201 SER A CA 1
ATOM 1606 C C . SER A 1 201 ? -24.077 -3.874 14.530 1.00 91.94 201 SER A C 1
ATOM 1608 O O . SER A 1 201 ? -23.960 -3.264 13.473 1.00 91.94 201 SER A O 1
ATOM 1610 N N . ARG A 1 202 ? -23.474 -3.472 15.652 1.00 89.88 202 ARG A N 1
ATOM 1611 C CA . ARG A 1 202 ? -22.556 -2.321 15.713 1.00 89.88 202 ARG A CA 1
ATOM 1612 C C . ARG A 1 202 ? -21.092 -2.696 15.469 1.00 89.88 202 ARG A C 1
ATOM 1614 O O . ARG A 1 202 ? -20.229 -1.831 15.539 1.00 89.88 202 ARG A O 1
ATOM 1621 N N . ARG A 1 203 ? -20.801 -3.982 15.234 1.00 91.69 203 ARG A N 1
ATOM 1622 C CA . ARG A 1 203 ? -19.429 -4.482 15.026 1.00 91.69 203 ARG A CA 1
ATOM 1623 C C . ARG A 1 203 ? -18.895 -4.198 13.625 1.00 91.69 203 ARG A C 1
ATOM 1625 O O . ARG A 1 203 ? -17.684 -4.220 13.434 1.00 91.69 203 ARG A O 1
ATOM 1632 N N . PHE A 1 204 ? -19.793 -3.973 12.670 1.00 96.62 204 PHE A N 1
ATOM 1633 C CA . PHE A 1 204 ? -19.454 -3.848 11.261 1.00 96.62 204 PHE A CA 1
ATOM 1634 C C . PHE A 1 204 ? -19.897 -2.507 10.701 1.00 96.62 204 PHE A C 1
ATOM 1636 O O . PHE A 1 204 ? -20.853 -1.901 11.187 1.00 96.62 204 PHE A O 1
ATOM 1643 N N . THR A 1 205 ? -19.216 -2.064 9.652 1.00 96.88 205 THR A N 1
ATOM 1644 C CA . THR A 1 205 ? -19.531 -0.813 8.969 1.00 96.88 205 THR A CA 1
ATOM 1645 C C . THR A 1 205 ? -19.560 -0.982 7.460 1.00 96.88 205 THR A C 1
ATOM 1647 O O . THR A 1 205 ? -18.972 -1.900 6.897 1.00 96.88 205 THR A O 1
ATOM 1650 N N . ARG A 1 206 ? -20.226 -0.038 6.801 1.00 96.81 206 ARG A N 1
ATOM 1651 C CA . ARG A 1 206 ? -20.144 0.161 5.350 1.00 96.81 206 ARG A CA 1
ATOM 1652 C C . ARG A 1 206 ? -19.385 1.437 4.981 1.00 96.81 206 ARG A C 1
ATOM 1654 O O . ARG A 1 206 ? -19.365 1.788 3.809 1.00 96.81 206 ARG A O 1
ATOM 1661 N N . GLY A 1 207 ? -18.859 2.180 5.958 1.00 97.69 207 GLY A N 1
ATOM 1662 C CA . GLY A 1 207 ? -18.146 3.441 5.750 1.00 97.69 207 GLY A CA 1
ATOM 1663 C C . GLY A 1 207 ? -16.641 3.271 5.926 1.00 97.69 207 GLY A C 1
ATOM 1664 O O . GLY A 1 207 ? -16.190 2.926 7.019 1.00 97.69 207 GLY A O 1
ATOM 1665 N N . PHE A 1 208 ? -15.875 3.555 4.874 1.00 98.44 208 PHE A N 1
ATOM 1666 C CA . PHE A 1 208 ? -14.427 3.366 4.835 1.00 98.44 208 PHE A CA 1
ATOM 1667 C C . PHE A 1 208 ? -13.711 4.641 4.412 1.00 98.44 208 PHE A C 1
ATOM 1669 O O . PHE A 1 208 ? -14.020 5.228 3.372 1.00 98.44 208 PHE A O 1
ATOM 1676 N N . LEU A 1 209 ? -12.712 5.030 5.196 1.00 98.06 209 LEU A N 1
ATOM 1677 C CA . LEU A 1 209 ? -11.769 6.083 4.847 1.00 98.06 209 LEU A CA 1
ATOM 1678 C C . LEU A 1 209 ? -10.417 5.445 4.532 1.00 98.06 209 LEU A C 1
ATOM 1680 O O . LEU A 1 209 ? -9.795 4.862 5.412 1.00 98.06 209 LEU A O 1
ATOM 1684 N N . VAL A 1 210 ? -9.952 5.574 3.297 1.00 97.31 210 VAL A N 1
ATOM 1685 C CA . VAL A 1 210 ? -8.617 5.138 2.884 1.00 97.31 210 VAL A CA 1
ATOM 1686 C C . VAL A 1 210 ? -7.705 6.358 2.835 1.00 97.31 210 VAL A C 1
ATOM 1688 O O . VAL A 1 210 ? -8.012 7.318 2.122 1.00 97.31 210 VAL A O 1
ATOM 1691 N N . VAL A 1 211 ? -6.602 6.337 3.585 1.00 95.69 211 VAL A N 1
ATOM 1692 C CA . VAL A 1 211 ? -5.642 7.453 3.635 1.00 95.69 211 VAL A CA 1
ATOM 1693 C C . VAL A 1 211 ? -4.284 7.028 3.089 1.00 95.69 211 VAL A C 1
ATOM 1695 O O . VAL A 1 211 ? -3.816 5.934 3.391 1.00 95.69 211 VAL A O 1
ATOM 1698 N N . THR A 1 212 ? -3.669 7.885 2.269 1.00 92.06 212 THR A N 1
ATOM 1699 C CA . THR A 1 212 ? -2.405 7.602 1.569 1.00 92.06 212 THR A CA 1
ATOM 1700 C C . THR A 1 212 ? -1.401 8.763 1.665 1.00 92.06 212 THR A C 1
ATOM 1702 O O . THR A 1 212 ? -1.815 9.922 1.818 1.00 92.06 212 THR A O 1
ATOM 1705 N N . PRO A 1 213 ? -0.084 8.502 1.495 1.00 85.38 213 PRO A N 1
ATOM 1706 C CA . PRO A 1 213 ? 0.947 9.543 1.534 1.00 85.38 213 PRO A CA 1
ATOM 1707 C C . PRO A 1 213 ? 1.031 10.365 0.236 1.00 85.38 213 PRO A C 1
ATOM 1709 O O . PRO A 1 213 ? 1.381 11.540 0.267 1.00 85.38 213 PRO A O 1
ATOM 1712 N N . GLY A 1 214 ? 0.672 9.798 -0.925 1.00 75.88 214 GLY A N 1
ATOM 1713 C CA . GLY A 1 214 ? 0.846 10.441 -2.239 1.00 75.88 214 GLY A CA 1
ATOM 1714 C C . GLY A 1 214 ? -0.429 10.514 -3.085 1.00 75.88 214 GLY A C 1
ATOM 1715 O O . GLY A 1 214 ? -1.308 9.659 -2.972 1.00 75.88 214 GLY A O 1
ATOM 1716 N N . ILE A 1 215 ? -0.522 11.524 -3.960 1.00 58.84 215 ILE A N 1
ATOM 1717 C CA . ILE A 1 215 ? -1.651 11.694 -4.899 1.00 58.84 215 ILE A CA 1
ATOM 1718 C C . ILE A 1 215 ? -1.653 10.649 -6.022 1.00 58.84 215 ILE A C 1
ATOM 1720 O O . ILE A 1 215 ? -2.720 10.200 -6.425 1.00 58.84 215 ILE A O 1
ATOM 1724 N N . THR A 1 216 ? -0.476 10.185 -6.451 1.00 57.72 216 THR A N 1
ATOM 1725 C CA . THR A 1 216 ? -0.299 9.151 -7.490 1.00 57.72 216 THR A CA 1
ATOM 1726 C C . THR A 1 216 ? -0.871 7.792 -7.083 1.00 57.72 216 THR A C 1
ATOM 1728 O O . THR A 1 216 ? -1.185 6.958 -7.926 1.00 57.72 216 THR A O 1
ATOM 1731 N N . ILE A 1 217 ? -1.042 7.565 -5.779 1.00 67.31 217 ILE A N 1
ATOM 1732 C CA . ILE A 1 217 ? -1.606 6.331 -5.227 1.00 67.31 217 ILE A CA 1
ATOM 1733 C C . ILE A 1 217 ? -3.138 6.327 -5.326 1.00 67.31 217 ILE A C 1
ATOM 1735 O O . ILE A 1 217 ? -3.739 5.256 -5.396 1.00 67.31 217 ILE A O 1
ATOM 1739 N N . LYS A 1 218 ? -3.786 7.499 -5.376 1.00 64.50 218 LYS A N 1
ATOM 1740 C CA . LYS A 1 218 ? -5.251 7.598 -5.394 1.00 64.50 218 LYS A CA 1
ATOM 1741 C C . LYS A 1 218 ? -5.852 6.900 -6.616 1.00 64.50 218 LYS A C 1
ATOM 1743 O O . LYS A 1 218 ? -6.794 6.129 -6.459 1.00 64.50 218 LYS A O 1
ATOM 1748 N N . ASP A 1 219 ? -5.253 7.094 -7.790 1.00 69.62 219 ASP A N 1
ATOM 1749 C CA . ASP A 1 219 ? -5.716 6.466 -9.033 1.00 69.62 219 ASP A CA 1
ATOM 1750 C C . ASP A 1 219 ? -5.488 4.949 -9.023 1.00 69.62 219 ASP A C 1
ATOM 1752 O O . ASP A 1 219 ? -6.340 4.192 -9.479 1.00 69.62 219 ASP A O 1
ATOM 1756 N N . ARG A 1 220 ? -4.395 4.476 -8.403 1.00 84.12 220 ARG A N 1
ATOM 1757 C CA . ARG A 1 220 ? -4.121 3.039 -8.212 1.00 84.12 220 ARG A CA 1
ATOM 1758 C C . ARG A 1 220 ? -5.156 2.366 -7.310 1.00 84.12 220 ARG A C 1
ATOM 1760 O O . ARG A 1 220 ? -5.469 1.195 -7.497 1.00 84.12 220 ARG A O 1
ATOM 1767 N N . LEU A 1 221 ? -5.658 3.081 -6.305 1.00 91.19 221 LEU A N 1
ATOM 1768 C CA . LEU A 1 221 ? -6.611 2.543 -5.335 1.00 91.19 221 LEU A CA 1
ATOM 1769 C C . LEU A 1 221 ? -8.070 2.622 -5.805 1.00 91.19 221 LEU A C 1
ATOM 1771 O O . LEU A 1 221 ? -8.944 2.142 -5.085 1.00 91.19 221 LEU A O 1
ATOM 1775 N N . ARG A 1 222 ? -8.350 3.146 -7.010 1.00 91.94 222 ARG A N 1
ATOM 1776 C CA . ARG A 1 222 ? -9.713 3.175 -7.574 1.00 91.94 222 ARG A CA 1
ATOM 1777 C C . ARG A 1 222 ? -10.356 1.789 -7.659 1.00 91.94 222 ARG A C 1
ATOM 1779 O O . ARG A 1 222 ? -11.556 1.655 -7.481 1.00 91.94 222 ARG A O 1
ATOM 1786 N N . VAL A 1 223 ? -9.531 0.754 -7.806 1.00 93.75 223 VAL A N 1
ATOM 1787 C CA . VAL A 1 223 ? -9.921 -0.664 -7.808 1.00 93.75 223 VAL A CA 1
ATOM 1788 C C . VAL A 1 223 ? -10.621 -1.121 -6.518 1.00 93.75 223 VAL A C 1
ATOM 1790 O O . VAL A 1 223 ? -11.209 -2.200 -6.485 1.00 93.75 223 VAL A O 1
ATOM 1793 N N . LEU A 1 224 ? -10.556 -0.325 -5.442 1.00 96.62 224 LEU A N 1
ATOM 1794 C CA . LEU A 1 224 ? -11.311 -0.552 -4.208 1.00 96.62 224 LEU A CA 1
ATOM 1795 C C . LEU A 1 224 ? -12.773 -0.111 -4.316 1.00 96.62 224 LEU A C 1
ATOM 1797 O O . LEU A 1 224 ? -13.576 -0.520 -3.479 1.00 96.62 224 LEU A O 1
ATOM 1801 N N . TYR A 1 225 ? -13.138 0.715 -5.300 1.00 95.69 225 TYR A N 1
ATOM 1802 C CA . TYR A 1 225 ? -14.526 1.090 -5.538 1.00 95.69 225 TYR A CA 1
ATOM 1803 C C . TYR A 1 225 ? -15.285 -0.092 -6.158 1.00 95.69 225 TYR A C 1
ATOM 1805 O O . TYR A 1 225 ? -14.862 -0.602 -7.194 1.00 95.69 225 TYR A O 1
ATOM 1813 N N . PRO A 1 226 ? -16.408 -0.540 -5.566 1.00 93.62 226 PRO A N 1
ATOM 1814 C CA . PRO A 1 226 ? -17.169 -1.678 -6.090 1.00 93.62 226 PRO A CA 1
ATOM 1815 C C . PRO A 1 226 ? -17.718 -1.463 -7.504 1.00 93.62 226 PRO A C 1
ATOM 1817 O O . PRO A 1 226 ? -17.755 -2.391 -8.298 1.00 93.62 226 PRO A O 1
ATOM 1820 N N . ASN A 1 227 ? -18.076 -0.217 -7.827 1.00 90.62 227 ASN A N 1
ATOM 1821 C CA . ASN A 1 227 ? -18.637 0.163 -9.126 1.00 90.62 227 ASN A CA 1
ATOM 1822 C C . ASN A 1 227 ? -17.568 0.503 -10.185 1.00 90.62 227 ASN A C 1
ATOM 1824 O O . ASN A 1 227 ? -17.922 0.952 -11.273 1.00 90.62 227 ASN A O 1
ATOM 1828 N N . ASP A 1 228 ? -16.277 0.388 -9.861 1.00 92.50 228 ASP A N 1
ATOM 1829 C CA . ASP A 1 228 ? -15.206 0.621 -10.834 1.00 92.50 228 ASP A CA 1
ATOM 1830 C C . ASP A 1 228 ? -15.120 -0.569 -11.810 1.00 92.50 228 ASP A C 1
ATOM 1832 O O . ASP A 1 228 ? -15.200 -1.714 -11.362 1.00 92.50 228 ASP A O 1
ATOM 1836 N N . PRO A 1 229 ? -14.944 -0.353 -13.126 1.00 87.69 229 PRO A N 1
ATOM 1837 C CA . PRO A 1 229 ? -14.795 -1.453 -14.084 1.00 87.69 229 PRO A CA 1
ATOM 1838 C C . PRO A 1 229 ? -13.625 -2.392 -13.754 1.00 87.69 229 PRO A C 1
ATOM 1840 O O . PRO A 1 229 ? -13.694 -3.592 -14.015 1.00 87.69 229 PRO A O 1
ATOM 1843 N N . ASP A 1 230 ? -12.571 -1.860 -13.130 1.00 90.25 230 ASP A N 1
ATOM 1844 C CA . ASP A 1 230 ? -11.382 -2.608 -12.729 1.00 90.25 230 ASP A CA 1
ATOM 1845 C C . ASP A 1 230 ? -11.453 -3.095 -11.269 1.00 90.25 230 ASP A C 1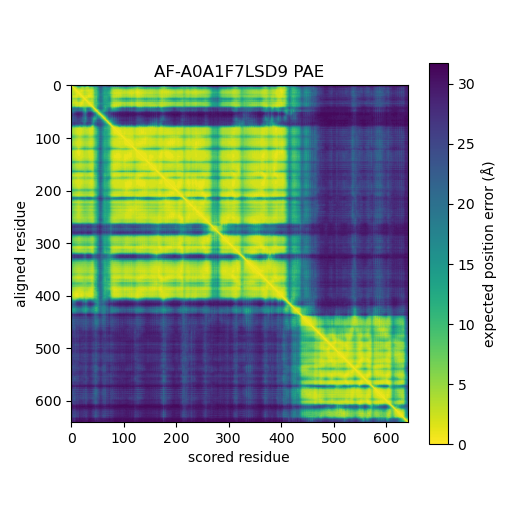
ATOM 1847 O O . ASP A 1 230 ? -10.431 -3.447 -10.668 1.00 90.25 230 ASP A O 1
ATOM 1851 N N . SER A 1 231 ? -12.649 -3.109 -10.670 1.00 93.75 231 SER A N 1
ATOM 1852 C CA . SER A 1 231 ? -12.828 -3.422 -9.256 1.00 93.75 231 SER A CA 1
ATOM 1853 C C . SER A 1 231 ? -12.301 -4.804 -8.877 1.00 93.75 231 SER A C 1
ATOM 1855 O O . SER A 1 231 ? -12.602 -5.819 -9.512 1.00 93.75 231 SER A O 1
ATOM 1857 N N . TYR A 1 232 ? -11.553 -4.870 -7.773 1.00 95.06 232 TYR A N 1
ATOM 1858 C CA . TYR A 1 232 ? -10.972 -6.126 -7.300 1.00 95.06 232 TYR A CA 1
ATOM 1859 C C . TYR A 1 232 ? -12.020 -7.151 -6.857 1.00 95.06 232 TYR A C 1
ATOM 1861 O O . TYR A 1 232 ? -11.731 -8.342 -6.922 1.00 95.06 232 TYR A O 1
ATOM 1869 N N . TYR A 1 233 ? -13.216 -6.737 -6.424 1.00 95.44 233 TYR A N 1
ATOM 1870 C CA . TYR A 1 233 ? -14.212 -7.686 -5.910 1.00 95.44 233 TYR A CA 1
ATOM 1871 C C . TYR A 1 233 ? -14.696 -8.653 -6.993 1.00 95.44 233 TYR A C 1
ATOM 1873 O O . TYR A 1 233 ? -14.714 -9.858 -6.755 1.00 95.44 233 TYR A O 1
ATOM 1881 N N . ALA A 1 234 ? -15.030 -8.129 -8.177 1.00 89.75 234 ALA A N 1
ATOM 1882 C CA . ALA A 1 234 ? -15.481 -8.926 -9.314 1.00 89.75 234 ALA A CA 1
ATOM 1883 C C . ALA A 1 234 ? -14.296 -9.517 -10.096 1.00 89.75 234 ALA A C 1
ATOM 1885 O O . ALA A 1 234 ? -14.222 -10.730 -10.267 1.00 89.75 234 ALA A O 1
ATOM 1886 N N . ASN A 1 235 ? -13.321 -8.690 -10.496 1.00 89.88 235 ASN A N 1
ATOM 1887 C CA . ASN A 1 235 ? -12.251 -9.116 -11.412 1.00 89.88 235 ASN A CA 1
ATOM 1888 C C . ASN A 1 235 ? -11.267 -10.125 -10.811 1.00 89.88 235 ASN A C 1
ATOM 1890 O O . ASN A 1 235 ? -10.566 -10.814 -11.547 1.00 89.88 235 ASN A O 1
ATOM 1894 N N . ARG A 1 236 ? -11.169 -10.190 -9.480 1.00 92.56 236 ARG A N 1
ATOM 1895 C CA . ARG A 1 236 ? -10.343 -11.182 -8.772 1.00 92.56 236 ARG A CA 1
ATOM 1896 C C . ARG A 1 236 ? -11.180 -12.194 -8.001 1.00 92.56 236 ARG A C 1
ATOM 1898 O O . ARG A 1 236 ? -10.643 -12.880 -7.137 1.00 92.56 236 ARG A O 1
ATOM 1905 N N . GLU A 1 237 ? -12.486 -12.231 -8.265 1.00 94.12 237 GLU A N 1
ATOM 1906 C CA . GLU A 1 237 ? -13.414 -13.171 -7.640 1.00 94.12 237 GLU A CA 1
ATOM 1907 C C . GLU A 1 237 ? -13.286 -13.160 -6.102 1.00 94.12 237 GLU A C 1
ATOM 1909 O O . GLU A 1 237 ? -13.381 -14.198 -5.459 1.00 94.12 237 GLU A O 1
ATOM 1914 N N . LEU A 1 238 ? -13.013 -12.005 -5.472 1.00 95.56 238 LEU A N 1
ATOM 1915 C CA . LEU A 1 238 ? -12.744 -11.945 -4.022 1.00 95.56 238 LEU A CA 1
ATOM 1916 C C . LEU A 1 238 ? -13.994 -12.197 -3.180 1.00 95.56 238 LEU A C 1
ATOM 1918 O O . LEU A 1 238 ? -13.890 -12.412 -1.974 1.00 95.56 238 LEU A O 1
ATOM 1922 N N . VAL A 1 239 ? -15.173 -12.105 -3.785 1.00 95.56 239 VAL A N 1
ATOM 1923 C CA . VAL A 1 239 ? -16.462 -12.185 -3.107 1.00 95.56 239 VAL A CA 1
ATOM 1924 C C . VAL A 1 239 ? -17.372 -13.110 -3.917 1.00 95.56 239 VAL A C 1
ATOM 1926 O O . VAL A 1 239 ? -17.395 -12.986 -5.142 1.00 95.56 239 VAL A O 1
ATOM 1929 N N . PRO A 1 240 ? -18.136 -14.015 -3.275 1.00 95.38 240 PRO A N 1
ATOM 1930 C CA . PRO A 1 240 ? -19.141 -14.818 -3.966 1.00 95.38 240 PRO A CA 1
ATOM 1931 C C . PRO A 1 240 ? -20.107 -13.949 -4.781 1.00 95.38 240 PRO A C 1
ATOM 1933 O O . PRO A 1 240 ? -20.493 -12.868 -4.335 1.00 95.38 240 PRO A O 1
ATOM 1936 N N . GLY A 1 241 ? -20.536 -14.430 -5.952 1.00 92.75 241 GLY A N 1
ATOM 1937 C CA . GLY A 1 241 ? -21.327 -13.631 -6.897 1.00 92.75 241 GLY A CA 1
ATOM 1938 C C . GLY A 1 241 ? -22.600 -13.012 -6.303 1.00 92.75 241 GLY A C 1
ATOM 1939 O O . GLY A 1 241 ? -22.896 -11.851 -6.561 1.00 92.75 241 GLY A O 1
ATOM 1940 N N . ASP A 1 242 ? -23.308 -13.728 -5.427 1.00 94.12 242 ASP A N 1
ATOM 1941 C CA . ASP A 1 242 ? -24.524 -13.238 -4.758 1.00 94.12 242 ASP A CA 1
ATOM 1942 C C . ASP A 1 242 ? -24.265 -12.221 -3.630 1.00 94.12 242 ASP A C 1
ATOM 1944 O O . ASP A 1 242 ? -25.207 -11.660 -3.074 1.00 94.12 242 ASP A O 1
ATOM 1948 N N . MET A 1 243 ? -23.006 -12.009 -3.244 1.00 96.94 243 MET A N 1
ATOM 1949 C CA . MET A 1 243 ? -22.592 -11.020 -2.242 1.00 96.94 243 MET A CA 1
ATOM 1950 C C . MET A 1 243 ? -22.033 -9.738 -2.877 1.00 96.94 243 MET A C 1
ATOM 1952 O O . MET A 1 243 ? -21.807 -8.762 -2.162 1.00 96.94 243 MET A O 1
ATOM 1956 N N . LEU A 1 244 ? -21.828 -9.694 -4.199 1.00 95.38 244 LEU A N 1
ATOM 1957 C CA . LEU A 1 244 ? -21.313 -8.500 -4.885 1.00 95.38 244 LEU A CA 1
ATOM 1958 C C . LEU A 1 244 ? -22.248 -7.292 -4.720 1.00 95.38 244 LEU A C 1
ATOM 1960 O O . LEU A 1 244 ? -21.786 -6.183 -4.445 1.00 95.38 244 LEU A O 1
ATOM 1964 N N . ASP A 1 245 ? -23.562 -7.515 -4.772 1.00 95.50 245 ASP A N 1
ATOM 1965 C CA . ASP A 1 245 ? -24.561 -6.461 -4.559 1.00 95.50 245 ASP A CA 1
ATOM 1966 C C . ASP A 1 245 ? -24.527 -5.877 -3.141 1.00 95.50 245 ASP A C 1
ATOM 1968 O O . ASP A 1 245 ? -24.826 -4.695 -2.939 1.00 95.50 245 ASP A O 1
ATOM 1972 N N . ASP A 1 246 ? -24.125 -6.675 -2.149 1.00 97.38 246 ASP A N 1
ATOM 1973 C CA . ASP A 1 246 ? -23.924 -6.181 -0.789 1.00 97.38 246 ASP A CA 1
ATOM 1974 C C . ASP A 1 246 ? -22.701 -5.261 -0.734 1.00 97.38 246 ASP A C 1
ATOM 1976 O O . ASP A 1 246 ? -22.769 -4.172 -0.158 1.00 97.38 246 ASP A O 1
ATOM 1980 N N . VAL A 1 247 ? -21.601 -5.655 -1.384 1.00 97.38 247 VAL A N 1
ATOM 1981 C CA . VAL A 1 247 ? -20.359 -4.869 -1.448 1.00 97.38 247 VAL A CA 1
ATOM 1982 C C . VAL A 1 247 ? -20.573 -3.531 -2.158 1.00 97.38 247 VAL A C 1
ATOM 1984 O O . VAL A 1 247 ? -20.032 -2.519 -1.713 1.00 97.38 247 VAL A O 1
ATOM 1987 N N . ASN A 1 248 ? -21.449 -3.472 -3.166 1.00 96.12 248 ASN A N 1
ATOM 1988 C CA . ASN A 1 248 ? -21.842 -2.227 -3.842 1.00 96.12 248 ASN A CA 1
ATOM 1989 C C . ASN A 1 248 ? -22.450 -1.166 -2.904 1.00 96.12 248 ASN A C 1
ATOM 1991 O O . ASN A 1 248 ? -22.502 0.019 -3.245 1.00 96.12 248 ASN A O 1
ATOM 1995 N N . ARG A 1 249 ? -22.874 -1.549 -1.692 1.00 96.38 249 ARG A N 1
ATOM 1996 C CA . ARG A 1 249 ? -23.379 -0.616 -0.671 1.00 96.38 249 ARG A CA 1
ATOM 1997 C C . ARG A 1 249 ? -22.275 0.052 0.155 1.00 96.38 249 ARG A C 1
ATOM 1999 O O . ARG A 1 249 ? -22.599 0.907 0.988 1.00 96.38 249 ARG A O 1
ATOM 2006 N N . ALA A 1 250 ? -21.008 -0.305 -0.056 1.00 97.56 250 ALA A N 1
ATOM 2007 C CA . ALA A 1 250 ? -19.875 0.336 0.597 1.00 97.56 250 ALA A CA 1
ATOM 2008 C C . ALA A 1 250 ? -19.785 1.825 0.217 1.00 97.56 250 ALA A C 1
ATOM 2010 O O . ALA A 1 250 ? -19.942 2.228 -0.936 1.00 97.56 250 ALA A O 1
ATOM 2011 N N . LYS A 1 251 ? -19.499 2.665 1.210 1.00 97.50 251 LYS A N 1
ATOM 2012 C CA . LYS A 1 251 ? -19.144 4.074 1.053 1.00 97.50 251 LYS A CA 1
ATOM 2013 C C . LYS A 1 251 ? -17.661 4.204 1.336 1.00 97.50 251 LYS A C 1
ATOM 2015 O O . LYS A 1 251 ? -17.238 4.095 2.481 1.00 97.50 251 LYS A O 1
ATOM 2020 N N . ILE A 1 252 ? -16.882 4.409 0.282 1.00 97.50 252 ILE A N 1
ATOM 2021 C CA . ILE A 1 252 ? -15.424 4.474 0.350 1.00 97.50 252 ILE A CA 1
ATOM 2022 C C . ILE A 1 252 ? -15.001 5.890 -0.023 1.00 97.50 252 ILE A C 1
ATOM 2024 O O . ILE A 1 252 ? -15.440 6.431 -1.038 1.00 97.50 252 ILE A O 1
ATOM 2028 N N . VAL A 1 253 ? -14.147 6.505 0.784 1.00 96.38 253 VAL A N 1
ATOM 2029 C CA . VAL A 1 253 ? -13.469 7.754 0.431 1.00 96.38 253 VAL A CA 1
ATOM 2030 C C . VAL A 1 253 ? -11.974 7.508 0.470 1.00 96.38 253 VAL A C 1
ATOM 2032 O O . VAL A 1 253 ? -11.449 7.094 1.495 1.00 96.38 253 VAL A O 1
ATOM 2035 N N . ILE A 1 254 ? -11.295 7.795 -0.639 1.00 94.88 254 ILE A N 1
ATOM 2036 C CA . ILE A 1 254 ? -9.839 7.721 -0.746 1.00 94.88 254 ILE A CA 1
ATOM 2037 C C . ILE A 1 254 ? -9.294 9.149 -0.744 1.00 94.88 254 ILE A C 1
ATOM 2039 O O . ILE A 1 254 ? -9.630 9.951 -1.623 1.00 94.88 254 ILE A O 1
ATOM 2043 N N . THR A 1 255 ? -8.450 9.472 0.233 1.00 93.38 255 THR A N 1
ATOM 2044 C CA . THR A 1 255 ? -7.831 10.794 0.368 1.00 93.38 255 THR A CA 1
ATOM 2045 C C . THR A 1 255 ? -6.340 10.697 0.657 1.00 93.38 255 THR A C 1
ATOM 2047 O O . THR A 1 255 ? -5.843 9.727 1.215 1.00 93.38 255 THR A O 1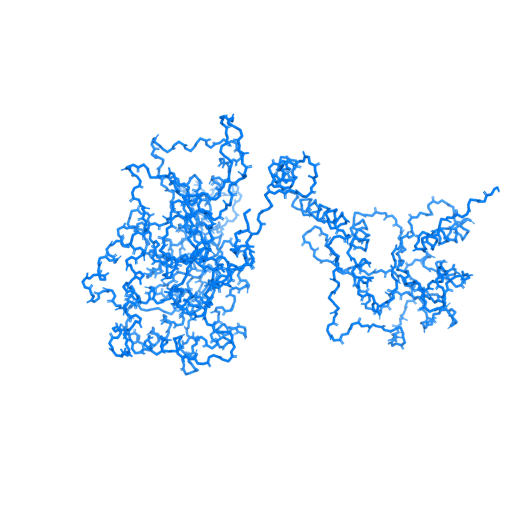
ATOM 2050 N N . ASN A 1 256 ? -5.626 11.758 0.305 1.00 92.62 256 ASN A N 1
ATOM 2051 C CA . ASN A 1 256 ? -4.271 11.986 0.771 1.00 92.62 256 ASN A CA 1
ATOM 2052 C C . ASN A 1 256 ? -4.297 12.664 2.154 1.00 92.62 256 ASN A C 1
ATOM 2054 O O . ASN A 1 256 ? -5.207 13.458 2.422 1.00 92.62 256 ASN A O 1
ATOM 2058 N N . TYR A 1 257 ? -3.298 12.407 3.002 1.00 92.38 257 TYR A N 1
ATOM 2059 C CA . TYR A 1 257 ? -3.194 13.026 4.331 1.00 92.38 257 TYR A CA 1
ATOM 2060 C C . TYR A 1 257 ? -3.131 14.565 4.298 1.00 92.38 257 TYR A C 1
ATOM 2062 O O . TYR A 1 257 ? -3.680 15.223 5.181 1.00 92.38 257 TYR A O 1
ATOM 2070 N N . HIS A 1 258 ? -2.567 15.173 3.245 1.00 91.38 258 HIS A N 1
ATOM 2071 C CA . HIS A 1 258 ? -2.595 16.626 3.042 1.00 91.38 258 HIS A CA 1
ATOM 2072 C C . HIS A 1 258 ? -4.020 17.188 2.953 1.00 91.38 258 HIS A C 1
ATOM 2074 O O . HIS A 1 258 ? -4.228 18.374 3.216 1.00 91.38 258 HIS A O 1
ATOM 2080 N N . GLY A 1 259 ? -5.011 16.354 2.617 1.00 91.38 259 GLY A N 1
ATOM 2081 C CA . GLY A 1 259 ? -6.423 16.728 2.628 1.00 91.38 259 GLY A CA 1
ATOM 2082 C C . GLY A 1 259 ? -6.885 17.255 3.989 1.00 91.38 259 GLY A C 1
ATOM 2083 O O . GLY A 1 259 ? -7.695 18.187 4.020 1.00 91.38 259 GLY A O 1
ATOM 2084 N N . PHE A 1 260 ? -6.307 16.737 5.083 1.00 94.81 260 PHE A N 1
ATOM 2085 C CA . PHE A 1 260 ? -6.614 17.128 6.462 1.00 94.81 260 PHE A CA 1
ATOM 2086 C C . PHE A 1 260 ? -6.115 18.520 6.847 1.00 94.81 260 PHE A C 1
ATOM 2088 O O . PHE A 1 260 ? -6.526 19.058 7.877 1.00 94.81 260 PHE A O 1
ATOM 2095 N N . LYS A 1 261 ? -5.266 19.150 6.024 1.00 93.00 261 LYS A N 1
ATOM 2096 C CA . LYS A 1 261 ? -4.840 20.528 6.261 1.00 93.00 261 LYS A CA 1
ATOM 2097 C C . LYS A 1 261 ? -6.055 21.455 6.159 1.00 93.00 261 LYS A C 1
ATOM 2099 O O . LYS A 1 261 ? -6.665 21.580 5.093 1.00 93.00 261 LYS A O 1
ATOM 2104 N N . ARG A 1 262 ? -6.400 22.093 7.281 1.00 91.31 262 ARG A N 1
ATOM 2105 C CA . ARG A 1 262 ? -7.443 23.127 7.371 1.00 91.31 262 ARG A CA 1
ATOM 2106 C C . ARG A 1 262 ? -7.053 24.308 6.476 1.00 91.31 262 ARG A C 1
ATOM 2108 O O . ARG A 1 262 ? -5.894 24.728 6.489 1.00 91.31 262 ARG A O 1
ATOM 2115 N N . ARG A 1 263 ? -8.000 24.812 5.686 1.00 88.81 263 ARG A N 1
ATOM 2116 C CA . ARG A 1 263 ? -7.802 25.962 4.788 1.00 88.81 263 ARG A CA 1
ATOM 2117 C C . ARG A 1 263 ? -8.353 27.239 5.418 1.00 88.81 263 ARG A C 1
ATOM 2119 O O . ARG A 1 263 ? -9.259 27.169 6.245 1.00 88.81 263 ARG A O 1
ATOM 2126 N N . GLU A 1 264 ? -7.822 28.393 5.027 1.00 84.12 264 GLU A N 1
ATOM 2127 C CA . GLU A 1 264 ? -8.459 29.676 5.341 1.00 84.12 264 GLU A CA 1
ATOM 2128 C C . GLU A 1 264 ? -9.734 29.830 4.494 1.00 84.12 264 GLU A C 1
ATOM 2130 O O . GLU A 1 264 ? -9.735 29.545 3.297 1.00 84.12 264 GLU A O 1
ATOM 2135 N N . GLN A 1 265 ? -10.833 30.240 5.128 1.00 71.88 265 GLN A N 1
ATOM 2136 C CA . GLN A 1 265 ? -12.141 30.450 4.501 1.00 71.88 265 GLN A CA 1
ATOM 2137 C C . GLN A 1 265 ? -12.232 31.800 3.786 1.00 71.88 265 GLN A C 1
ATOM 2139 O O . GLN A 1 265 ? -13.014 31.949 2.851 1.00 71.88 265 GLN A O 1
ATOM 2144 N N . VAL A 1 266 ? -11.458 32.790 4.243 1.00 70.94 266 VAL A N 1
ATOM 2145 C CA . VAL A 1 266 ? -11.470 34.154 3.710 1.00 70.94 266 VAL A CA 1
ATOM 2146 C C . VAL A 1 266 ? -10.035 34.602 3.490 1.00 70.94 266 VAL A C 1
ATOM 2148 O O . VAL A 1 266 ? -9.266 34.698 4.447 1.00 70.94 266 VAL A O 1
ATOM 2151 N N . ASP A 1 267 ? -9.699 34.901 2.239 1.00 59.62 267 ASP A N 1
ATOM 2152 C CA . ASP A 1 267 ? -8.415 35.493 1.875 1.00 59.62 267 ASP A CA 1
ATOM 2153 C C . ASP A 1 267 ? -8.445 36.988 2.236 1.00 59.62 267 ASP A C 1
ATOM 2155 O O . ASP A 1 267 ? -8.962 37.832 1.500 1.00 59.62 267 ASP A O 1
ATOM 2159 N N . LEU A 1 268 ? -8.011 37.308 3.458 1.00 66.12 268 LEU A N 1
ATOM 2160 C CA . LEU A 1 268 ? -7.957 38.677 3.967 1.00 66.12 268 LEU A CA 1
ATOM 2161 C C . LEU A 1 268 ? -6.531 39.210 3.866 1.00 66.12 268 LEU A C 1
ATOM 2163 O O . LEU A 1 268 ? -5.600 38.667 4.462 1.00 66.12 268 LEU A O 1
ATOM 2167 N N . SER A 1 269 ? -6.371 40.363 3.214 1.00 69.88 269 SER A N 1
ATOM 2168 C CA . SER A 1 269 ? -5.117 41.113 3.283 1.00 69.88 269 SER A CA 1
ATOM 2169 C C . SER A 1 269 ? -4.793 41.495 4.736 1.00 69.88 269 SER A C 1
ATOM 2171 O O . SER A 1 269 ? -5.693 41.698 5.559 1.00 69.88 269 SER A O 1
ATOM 2173 N N . LYS A 1 270 ? -3.500 41.646 5.067 1.00 70.19 270 LYS A N 1
ATOM 2174 C CA . LYS A 1 270 ? -3.050 42.018 6.427 1.00 70.19 270 LYS A CA 1
ATOM 2175 C C . LYS A 1 270 ? -3.786 43.252 6.977 1.00 70.19 270 LYS A C 1
ATOM 2177 O O . LYS A 1 270 ? -4.153 43.266 8.149 1.00 70.19 270 LYS A O 1
ATOM 2182 N N . GLY A 1 271 ? -4.054 44.248 6.124 1.00 70.50 271 GLY A N 1
ATOM 2183 C CA . GLY A 1 271 ? -4.813 45.451 6.484 1.00 70.50 271 GLY A CA 1
ATOM 2184 C C . GLY A 1 271 ? -6.304 45.193 6.731 1.00 70.50 271 GLY A C 1
ATOM 2185 O O . GLY A 1 271 ? -6.860 45.709 7.698 1.00 70.50 271 GLY A O 1
ATOM 2186 N N . GLY A 1 272 ? -6.946 44.344 5.919 1.00 72.62 272 GLY A N 1
ATOM 2187 C CA . GLY A 1 272 ? -8.347 43.953 6.116 1.00 72.62 272 GLY A CA 1
ATOM 2188 C C . GLY A 1 272 ? -8.561 43.151 7.403 1.00 72.62 272 GLY A C 1
ATOM 2189 O O . GLY A 1 272 ? -9.520 43.398 8.135 1.00 72.62 272 GLY A O 1
ATOM 2190 N N . ARG A 1 273 ? -7.623 42.251 7.733 1.00 71.88 273 ARG A N 1
ATOM 2191 C CA . ARG A 1 273 ? -7.643 41.479 8.985 1.00 71.88 273 ARG A CA 1
ATOM 2192 C C . ARG A 1 273 ? -7.503 42.393 10.210 1.00 71.88 273 ARG A C 1
ATOM 2194 O O . ARG A 1 273 ? -8.283 42.252 11.148 1.00 71.88 273 ARG A O 1
ATOM 2201 N N . ALA A 1 274 ? -6.590 43.368 10.175 1.00 68.69 274 ALA A N 1
ATOM 2202 C CA . ALA A 1 274 ? -6.397 44.330 11.265 1.00 68.69 274 ALA A CA 1
ATOM 2203 C C . ALA A 1 274 ? -7.612 45.255 11.472 1.00 68.69 274 ALA A C 1
ATOM 2205 O O . ALA A 1 274 ? -8.017 45.496 12.608 1.00 68.69 274 ALA A O 1
ATOM 2206 N N . LEU A 1 275 ? -8.241 45.729 10.389 1.00 73.69 275 LEU A N 1
ATOM 2207 C CA . LEU A 1 275 ? -9.435 46.578 10.463 1.00 73.69 275 LEU A CA 1
ATOM 2208 C C . LEU A 1 275 ? -10.632 45.841 11.085 1.00 73.69 275 LEU A C 1
ATOM 2210 O O . LEU A 1 275 ? -11.351 46.406 11.909 1.00 73.69 275 LEU A O 1
ATOM 2214 N N . LEU A 1 276 ? -10.850 44.582 10.697 1.00 66.12 276 LEU A N 1
ATOM 2215 C CA . LEU A 1 276 ? -11.943 43.765 11.227 1.00 66.12 276 LEU A CA 1
ATOM 2216 C C . LEU A 1 276 ? -11.697 43.369 12.692 1.00 66.12 276 LEU A C 1
ATOM 2218 O O . LEU A 1 276 ? -12.621 43.445 13.498 1.00 66.12 276 LEU A O 1
ATOM 2222 N N . GLN A 1 277 ? -10.455 43.043 13.066 1.00 73.00 277 GLN A N 1
ATOM 2223 C CA . GLN A 1 277 ? -10.081 42.805 14.467 1.00 73.00 277 GLN A CA 1
ATOM 2224 C C . GLN A 1 277 ? -10.261 44.066 15.328 1.00 73.00 277 GLN A C 1
ATOM 2226 O O . GLN A 1 277 ? -10.800 43.978 16.429 1.00 73.00 277 GLN A O 1
ATOM 2231 N N . GLY A 1 278 ? -9.904 45.246 14.806 1.00 68.31 278 GLY A N 1
ATOM 2232 C CA . GLY A 1 278 ? -10.091 46.528 15.494 1.00 68.31 278 GLY A CA 1
ATOM 2233 C C . GLY A 1 278 ? -11.557 46.937 15.692 1.00 68.31 278 GLY A C 1
ATOM 2234 O O . GLY A 1 278 ? -11.855 47.672 16.627 1.00 68.31 278 GLY A O 1
ATOM 2235 N N . ARG A 1 279 ? -12.484 46.452 14.850 1.00 63.53 279 ARG A N 1
ATOM 2236 C CA . ARG A 1 279 ? -13.933 46.708 14.985 1.00 63.53 279 ARG A CA 1
ATOM 2237 C C . ARG A 1 279 ? -14.660 45.707 15.883 1.00 63.53 279 ARG A C 1
ATOM 2239 O O . ARG A 1 279 ? -15.634 46.083 16.523 1.00 63.53 279 ARG A O 1
ATOM 2246 N N . VAL A 1 280 ? -14.233 44.444 15.885 1.00 63.56 280 VAL A N 1
ATOM 2247 C CA . VAL A 1 280 ? -14.934 43.340 16.571 1.00 63.56 280 VAL A CA 1
ATOM 2248 C C . VAL A 1 280 ? -14.315 43.029 17.945 1.00 63.56 280 VAL A C 1
ATOM 2250 O O . VAL A 1 280 ? -14.950 42.382 18.770 1.00 63.56 280 VAL A O 1
ATOM 2253 N N . GLY A 1 281 ? -13.092 43.500 18.223 1.00 60.66 281 GLY A N 1
ATOM 2254 C CA . GLY A 1 281 ? -12.418 43.347 19.521 1.00 60.66 281 GLY A CA 1
ATOM 2255 C C . GLY A 1 281 ? -11.888 41.936 19.820 1.00 60.66 281 GLY A C 1
ATOM 2256 O O . GLY A 1 281 ? -11.248 41.732 20.847 1.00 60.66 281 GLY A O 1
ATOM 2257 N N . ALA A 1 282 ? -12.114 40.973 18.922 1.00 64.88 282 ALA A N 1
ATOM 2258 C CA . ALA A 1 282 ? -11.659 39.588 19.021 1.00 64.88 282 ALA A CA 1
ATOM 2259 C C . ALA A 1 282 ? -10.856 39.184 17.773 1.00 64.88 282 ALA A C 1
ATOM 2261 O O . ALA A 1 282 ? -11.075 39.695 16.670 1.00 64.88 282 ALA A O 1
ATOM 2262 N N . SER A 1 283 ? -9.926 38.238 17.935 1.00 64.62 283 SER A N 1
ATOM 2263 C CA . SER A 1 283 ? -9.188 37.651 16.816 1.00 64.62 283 SER A CA 1
ATOM 2264 C C . SER A 1 283 ? -10.141 36.861 15.915 1.00 64.62 283 SER A C 1
ATOM 2266 O O . SER A 1 283 ? -10.741 35.890 16.369 1.00 64.62 283 SER A O 1
ATOM 2268 N N . LEU A 1 284 ? -10.275 37.250 14.642 1.00 66.81 284 LEU A N 1
ATOM 2269 C CA . LEU A 1 284 ? -11.044 36.474 13.665 1.00 66.81 284 LEU A CA 1
ATOM 2270 C C . LEU A 1 284 ? -10.396 35.104 13.420 1.00 66.81 284 LEU A C 1
ATOM 2272 O O . LEU A 1 284 ? -9.323 35.035 12.816 1.00 66.81 284 LEU A O 1
ATOM 2276 N N . ASP A 1 285 ? -11.070 34.026 13.832 1.00 68.62 285 ASP A N 1
ATOM 2277 C CA . ASP A 1 285 ? -10.752 32.680 13.355 1.00 68.62 285 ASP A CA 1
ATOM 2278 C C . ASP A 1 285 ? -11.299 32.533 11.933 1.00 68.62 285 ASP A C 1
ATOM 2280 O O . ASP A 1 285 ? -12.504 32.536 11.690 1.00 68.62 285 ASP A O 1
ATOM 2284 N N . THR A 1 286 ? -10.379 32.481 10.978 1.00 80.00 286 THR A N 1
ATOM 2285 C CA . THR A 1 286 ? -10.686 32.376 9.545 1.00 80.00 286 THR A CA 1
ATOM 2286 C C . THR A 1 286 ? -10.421 30.973 9.021 1.00 80.00 286 THR A C 1
ATOM 2288 O O . THR A 1 286 ? -10.582 30.731 7.830 1.00 80.00 286 THR A O 1
ATOM 2291 N N . MET A 1 287 ? -10.030 30.029 9.878 1.00 84.31 287 MET A N 1
ATOM 2292 C CA . MET A 1 287 ? -9.724 28.664 9.468 1.00 84.31 287 MET A CA 1
ATOM 2293 C C . MET A 1 287 ? -11.006 27.830 9.362 1.00 84.31 287 MET A C 1
ATOM 2295 O O . MET A 1 287 ? -11.922 27.952 10.170 1.00 84.31 287 MET A O 1
ATOM 2299 N N . GLU A 1 288 ? -11.087 26.934 8.377 1.00 89.38 288 GLU A N 1
ATOM 2300 C CA . GLU A 1 288 ? -12.096 25.861 8.314 1.00 89.38 288 GLU A CA 1
ATOM 2301 C C . GLU A 1 288 ? -12.192 25.156 9.663 1.00 89.38 288 GLU A C 1
ATOM 2303 O O . GLU A 1 288 ? -11.165 24.766 10.187 1.00 89.38 288 GLU A O 1
ATOM 2308 N N . THR A 1 289 ? -13.368 24.930 10.236 1.00 91.75 289 THR A N 1
ATOM 2309 C CA . THR A 1 289 ? -13.509 24.021 11.390 1.00 91.75 289 THR A CA 1
ATOM 2310 C C . THR A 1 289 ? -13.173 22.575 10.998 1.00 91.75 289 THR A C 1
ATOM 2312 O O . THR A 1 289 ? -13.184 22.227 9.817 1.00 91.75 289 THR A O 1
ATOM 2315 N N . GLU A 1 290 ? -12.935 21.688 11.972 1.00 92.31 290 GLU A N 1
ATOM 2316 C CA . GLU A 1 290 ? -12.766 20.250 11.687 1.00 92.31 290 GLU A CA 1
ATOM 2317 C C . GLU A 1 290 ? -13.952 19.681 10.895 1.00 92.31 290 GLU A C 1
ATOM 2319 O O . GLU A 1 290 ? -13.752 18.964 9.923 1.00 92.31 290 GLU A O 1
ATOM 2324 N N . GLY A 1 291 ? -15.188 20.045 11.256 1.00 92.00 291 GLY A N 1
ATOM 2325 C CA . GLY A 1 291 ? -16.385 19.574 10.552 1.00 92.00 291 GLY A CA 1
ATOM 2326 C C . GLY A 1 291 ? -16.433 20.029 9.091 1.00 92.00 291 GLY A C 1
ATOM 2327 O O . GLY A 1 291 ? -16.761 19.234 8.214 1.00 92.00 291 GLY A O 1
ATOM 2328 N N . GLN A 1 292 ? -16.049 21.278 8.811 1.00 92.62 292 GLN A N 1
ATOM 2329 C CA . GLN A 1 292 ? -15.965 21.797 7.441 1.00 92.62 292 GLN A CA 1
ATOM 2330 C C . GLN A 1 292 ? -14.839 21.128 6.644 1.00 92.62 292 GLN A C 1
ATOM 2332 O O . GLN A 1 292 ? -15.045 20.759 5.488 1.00 92.62 292 GLN A O 1
ATOM 2337 N N . MET A 1 293 ? -13.678 20.907 7.269 1.00 95.25 293 MET A N 1
ATOM 2338 C CA . MET A 1 293 ? -12.579 20.155 6.662 1.00 95.25 293 MET A CA 1
ATOM 2339 C C . MET A 1 293 ? -13.038 18.740 6.283 1.00 95.25 293 MET A C 1
ATOM 2341 O O . MET A 1 293 ? -12.835 18.321 5.145 1.00 95.25 293 MET A O 1
ATOM 2345 N N . LEU A 1 294 ? -13.732 18.028 7.176 1.00 95.06 294 LEU A N 1
ATOM 2346 C CA . LEU A 1 294 ? -14.250 16.688 6.889 1.00 95.06 294 LEU A CA 1
ATOM 2347 C C . LEU A 1 294 ? -15.324 16.696 5.797 1.00 95.06 294 LEU A C 1
ATOM 2349 O O . LEU A 1 294 ? -15.279 15.854 4.906 1.00 95.06 294 LEU A O 1
ATOM 2353 N N . GLN A 1 295 ? -16.231 17.676 5.794 1.00 94.38 295 GLN A N 1
ATOM 2354 C CA . GLN A 1 295 ? -17.220 17.834 4.723 1.00 94.38 295 GLN A CA 1
ATOM 2355 C C . GLN A 1 295 ? -16.549 18.016 3.351 1.00 94.38 295 GLN A C 1
ATOM 2357 O O . GLN A 1 295 ? -17.042 17.492 2.354 1.00 94.38 295 GLN A O 1
ATOM 2362 N N . ARG A 1 296 ? -15.416 18.728 3.294 1.00 94.25 296 ARG A N 1
ATOM 2363 C CA . ARG A 1 296 ? -14.620 18.906 2.072 1.00 94.25 296 ARG A CA 1
ATOM 2364 C C . ARG A 1 296 ? -13.862 17.638 1.676 1.00 94.25 296 ARG A C 1
ATOM 2366 O O . ARG A 1 296 ? -13.809 17.305 0.497 1.00 94.25 296 ARG A O 1
ATOM 2373 N N . VAL A 1 297 ? -13.221 16.972 2.633 1.00 93.50 297 VAL A N 1
ATOM 2374 C CA . VAL A 1 297 ? -12.315 15.838 2.373 1.00 93.50 297 VAL A CA 1
ATOM 2375 C C . VAL A 1 297 ? -13.077 14.540 2.121 1.00 93.50 297 VAL A C 1
ATOM 2377 O O . VAL A 1 297 ? -12.683 13.749 1.267 1.00 93.50 297 VAL A O 1
ATOM 2380 N N . MET A 1 298 ? -14.164 14.312 2.852 1.00 94.94 298 MET A N 1
ATOM 2381 C CA . MET A 1 298 ? -14.905 13.052 2.854 1.00 94.94 298 MET A CA 1
ATOM 2382 C C . MET A 1 298 ? -16.427 13.241 2.876 1.00 94.94 298 MET A C 1
ATOM 2384 O O . MET A 1 298 ? -17.110 12.643 3.710 1.00 94.94 298 MET A O 1
ATOM 2388 N N . PRO A 1 299 ? -17.002 13.997 1.919 1.00 93.94 299 PRO A N 1
ATOM 2389 C CA . PRO A 1 299 ? -18.441 14.263 1.884 1.00 93.94 299 PRO A CA 1
ATOM 2390 C C . PRO A 1 299 ? -19.284 12.978 1.876 1.00 93.94 299 PRO A C 1
ATOM 2392 O O . PRO A 1 299 ? -20.330 12.925 2.514 1.00 93.94 299 PRO A O 1
ATOM 2395 N N . GLY A 1 300 ? -18.811 11.914 1.214 1.00 93.12 300 GLY A N 1
ATOM 2396 C CA . GLY A 1 300 ? -19.518 10.632 1.119 1.00 93.12 300 GLY A CA 1
ATOM 2397 C C . GLY A 1 300 ? -19.600 9.821 2.420 1.00 93.12 300 GLY A C 1
ATOM 2398 O O . GLY A 1 300 ? -20.370 8.862 2.472 1.00 93.12 300 GLY A O 1
ATOM 2399 N N . LEU A 1 301 ? -18.831 10.186 3.453 1.00 96.38 301 LEU A N 1
ATOM 2400 C CA . LEU A 1 301 ? -18.887 9.564 4.783 1.00 96.38 301 LEU A CA 1
ATOM 2401 C C . LEU A 1 301 ? -19.681 10.397 5.794 1.00 96.38 301 LEU A C 1
ATOM 2403 O O . LEU A 1 301 ? -19.944 9.928 6.902 1.00 96.38 301 LEU A O 1
ATOM 2407 N N . MET A 1 302 ? -20.081 11.617 5.431 1.00 94.12 302 MET A N 1
ATOM 2408 C CA . MET A 1 302 ? -20.821 12.495 6.330 1.00 94.12 302 MET A CA 1
ATOM 2409 C C . MET A 1 302 ? -22.172 11.871 6.695 1.00 94.12 302 MET A C 1
ATOM 2411 O O . MET A 1 302 ? -22.905 11.378 5.840 1.00 94.12 302 MET A O 1
ATOM 2415 N N . GLY A 1 303 ? -22.486 11.866 7.993 1.00 89.19 303 GLY A N 1
ATOM 2416 C CA . GLY A 1 303 ? -23.696 11.243 8.541 1.00 89.19 303 GLY A CA 1
ATOM 2417 C C . GLY A 1 303 ? -23.573 9.745 8.846 1.00 89.19 303 GLY A C 1
ATOM 2418 O O . GLY A 1 303 ? -24.457 9.194 9.503 1.00 89.19 303 GLY A O 1
ATOM 2419 N N . LEU A 1 304 ? -22.482 9.085 8.440 1.00 91.94 304 LEU A N 1
ATOM 2420 C CA . LEU A 1 304 ? -22.155 7.746 8.930 1.00 91.94 304 LEU A CA 1
ATOM 2421 C C . LEU A 1 304 ? -21.462 7.832 10.293 1.00 91.94 304 LEU A C 1
ATOM 2423 O O . LEU A 1 304 ? -20.772 8.804 10.598 1.00 91.94 304 LEU A O 1
ATOM 2427 N N . LYS A 1 305 ? -21.651 6.789 11.103 1.00 89.56 305 LYS A N 1
ATOM 2428 C CA . LYS A 1 305 ? -20.936 6.586 12.364 1.00 89.56 305 LYS A CA 1
ATOM 2429 C C . LYS A 1 305 ? -20.134 5.295 12.310 1.00 89.56 305 LYS A C 1
ATOM 2431 O O . LYS A 1 305 ? -20.490 4.398 11.546 1.00 89.56 305 LYS A O 1
ATOM 2436 N N . SER A 1 306 ? -19.104 5.197 13.148 1.00 90.56 306 SER A N 1
ATOM 2437 C CA . SER A 1 306 ? -18.285 3.985 13.284 1.00 90.56 306 SER A CA 1
ATOM 2438 C C . SER A 1 306 ? -17.626 3.602 11.959 1.00 90.56 306 SER A C 1
ATOM 2440 O O . SER A 1 306 ? -17.841 2.518 11.419 1.00 90.56 306 SER A O 1
ATOM 2442 N N . ILE A 1 307 ? -16.852 4.527 11.398 1.00 96.00 307 ILE A N 1
ATOM 2443 C CA . ILE A 1 307 ? -16.112 4.279 10.162 1.00 96.00 307 ILE A CA 1
ATOM 2444 C C . ILE A 1 307 ? -14.883 3.402 10.429 1.00 96.00 307 ILE A C 1
ATOM 2446 O O . ILE A 1 307 ? -14.307 3.438 11.517 1.00 96.00 307 ILE A O 1
ATOM 2450 N N . VAL A 1 308 ? -14.444 2.651 9.425 1.00 98.31 308 VAL A N 1
ATOM 2451 C CA . VAL A 1 308 ? 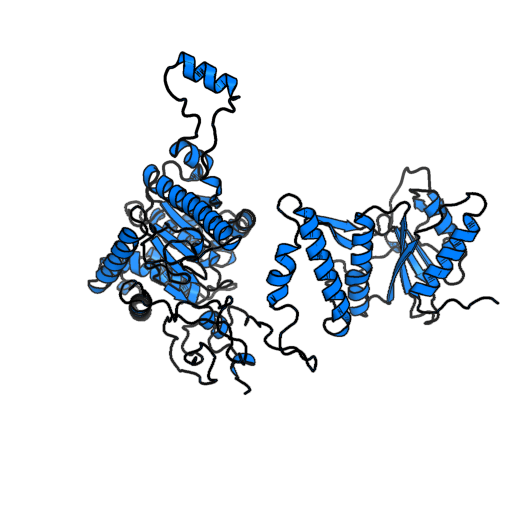-13.144 1.971 9.449 1.00 98.31 308 VAL A CA 1
ATOM 2452 C C . VAL A 1 308 ? -12.159 2.784 8.622 1.00 98.31 308 VAL A C 1
ATOM 2454 O O . VAL A 1 308 ? -12.452 3.166 7.489 1.00 98.31 308 VAL A O 1
ATOM 2457 N N . VAL A 1 309 ? -10.987 3.056 9.191 1.00 98.44 309 VAL A N 1
ATOM 2458 C CA . VAL A 1 309 ? -9.894 3.715 8.471 1.00 98.44 309 VAL A CA 1
ATOM 2459 C C . VAL A 1 309 ? -8.925 2.646 7.977 1.00 98.44 309 VAL A C 1
ATOM 2461 O O . VAL A 1 309 ? -8.470 1.826 8.768 1.00 98.44 309 VAL A O 1
ATOM 2464 N N . LEU A 1 310 ? -8.601 2.661 6.687 1.00 98.31 310 LEU A N 1
ATOM 2465 C CA . LEU A 1 310 ? -7.543 1.849 6.087 1.00 98.31 310 LEU A CA 1
ATOM 2466 C C . LEU A 1 310 ? -6.369 2.771 5.758 1.00 98.31 310 LEU A C 1
ATOM 2468 O O . LEU A 1 310 ? -6.471 3.632 4.884 1.00 98.31 310 LEU A O 1
ATOM 2472 N N . ASN A 1 311 ? -5.274 2.626 6.490 1.00 96.25 311 ASN A N 1
ATOM 2473 C CA . ASN A 1 311 ? -4.141 3.538 6.427 1.00 96.25 311 ASN A CA 1
ATOM 2474 C C . ASN A 1 311 ? -2.997 2.899 5.627 1.00 96.25 311 ASN A C 1
ATOM 2476 O O . ASN A 1 311 ? -2.384 1.939 6.092 1.00 96.25 311 ASN A O 1
ATOM 2480 N N . ASP A 1 312 ? -2.743 3.390 4.411 1.00 94.19 312 ASP A N 1
ATOM 2481 C CA . ASP A 1 312 ? -1.663 2.900 3.543 1.00 94.19 312 ASP A CA 1
ATOM 2482 C C . ASP A 1 312 ? -0.342 3.594 3.894 1.00 94.19 312 ASP A C 1
ATOM 2484 O O . ASP A 1 312 ? -0.309 4.811 4.064 1.00 94.19 312 ASP A O 1
ATOM 2488 N N . GLU A 1 313 ? 0.750 2.832 3.968 1.00 90.44 313 GLU A N 1
ATOM 2489 C CA . GLU A 1 313 ? 2.072 3.313 4.403 1.00 90.44 313 GLU A CA 1
ATOM 2490 C C . GLU A 1 313 ? 2.041 3.962 5.794 1.00 90.44 313 GLU A C 1
ATOM 2492 O O . GLU A 1 313 ? 2.572 5.047 6.035 1.00 90.44 313 GLU A O 1
ATOM 2497 N N . ALA A 1 314 ? 1.423 3.254 6.740 1.00 88.88 314 ALA A N 1
ATOM 2498 C CA . ALA A 1 314 ? 1.172 3.734 8.098 1.00 88.88 314 ALA A CA 1
ATOM 2499 C C . ALA A 1 314 ? 2.417 4.180 8.890 1.00 88.88 314 ALA A C 1
ATOM 2501 O O . ALA A 1 314 ? 2.273 4.862 9.903 1.00 88.88 314 ALA A O 1
ATOM 2502 N N . HIS A 1 315 ? 3.626 3.841 8.435 1.00 87.88 315 HIS A N 1
ATOM 2503 C CA . HIS A 1 315 ? 4.885 4.305 9.025 1.00 87.88 315 HIS A CA 1
ATOM 2504 C C . HIS A 1 315 ? 5.080 5.826 8.938 1.00 87.88 315 HIS A C 1
ATOM 2506 O O . HIS A 1 315 ? 5.869 6.393 9.683 1.00 87.88 315 HIS A O 1
ATOM 2512 N N . HIS A 1 316 ? 4.316 6.507 8.083 1.00 88.88 316 HIS A N 1
ATOM 2513 C CA . HIS A 1 316 ? 4.244 7.967 8.034 1.00 88.88 316 HIS A CA 1
ATOM 2514 C C . HIS A 1 316 ? 3.191 8.571 8.976 1.00 88.88 316 HIS A C 1
ATOM 2516 O O . HIS A 1 316 ? 3.010 9.783 8.978 1.00 88.88 316 HIS A O 1
ATOM 2522 N N . CYS A 1 317 ? 2.458 7.761 9.744 1.00 93.06 317 CYS A N 1
ATOM 2523 C CA . CYS A 1 317 ? 1.355 8.202 10.595 1.00 93.06 317 CYS A CA 1
ATOM 2524 C C . CYS A 1 317 ? 1.558 7.700 12.028 1.00 93.06 317 CYS A C 1
ATOM 2526 O O . CYS A 1 317 ? 1.041 6.649 12.417 1.00 93.06 317 CYS A O 1
ATOM 2528 N N . TYR A 1 318 ? 2.277 8.476 12.832 1.00 89.69 318 TYR A N 1
ATOM 2529 C CA . TYR A 1 318 ? 2.552 8.190 14.238 1.00 89.69 318 TYR A CA 1
ATOM 2530 C C . TYR A 1 318 ? 2.443 9.458 15.086 1.00 89.69 318 TYR A C 1
ATOM 2532 O O . TYR A 1 318 ? 2.505 10.580 14.578 1.00 89.69 318 TYR A O 1
ATOM 2540 N N . ARG A 1 319 ? 2.263 9.265 16.392 1.00 88.56 319 ARG A N 1
ATOM 2541 C CA . ARG A 1 319 ? 2.388 10.330 17.383 1.00 88.56 319 ARG A CA 1
ATOM 2542 C C . ARG A 1 319 ? 3.845 10.408 17.813 1.00 88.56 319 ARG A C 1
ATOM 2544 O O . ARG A 1 319 ? 4.434 9.387 18.138 1.00 88.56 319 ARG A O 1
ATOM 2551 N N . GLU A 1 320 ? 4.413 11.603 17.785 1.00 84.12 320 GLU A N 1
ATOM 2552 C CA . GLU A 1 320 ? 5.746 11.855 18.331 1.00 84.12 320 GLU A CA 1
ATOM 2553 C C . GLU A 1 320 ? 5.709 11.708 19.859 1.00 84.12 320 GLU A C 1
ATOM 2555 O O . GLU A 1 320 ? 4.795 12.230 20.512 1.00 84.12 320 GLU A O 1
ATOM 2560 N N . LYS A 1 321 ? 6.681 10.990 20.430 1.00 78.88 321 LYS A N 1
ATOM 2561 C CA . LYS A 1 321 ? 6.866 10.928 21.882 1.00 78.88 321 LYS A CA 1
ATOM 2562 C C . LYS A 1 321 ? 7.554 12.223 22.335 1.00 78.88 321 LYS A C 1
ATOM 2564 O O . LYS A 1 321 ? 8.505 12.644 21.677 1.00 78.88 321 LYS A O 1
ATOM 2569 N N . PRO A 1 322 ? 7.119 12.866 23.436 1.00 70.81 322 PRO A N 1
ATOM 2570 C CA . PRO A 1 322 ? 7.879 13.965 24.020 1.00 70.81 322 PRO A CA 1
ATOM 2571 C C . PRO A 1 322 ? 9.334 13.531 24.251 1.00 70.81 322 PRO A C 1
ATOM 2573 O O . PRO A 1 322 ? 9.541 12.381 24.647 1.00 70.81 322 PRO A O 1
ATOM 2576 N N . PRO A 1 323 ? 10.321 14.406 24.004 1.00 59.88 323 PRO A N 1
ATOM 2577 C CA . PRO A 1 323 ? 11.719 14.061 24.212 1.00 59.88 323 PRO A CA 1
ATOM 2578 C C . PRO A 1 323 ? 11.939 13.686 25.682 1.00 59.88 323 PRO A C 1
ATOM 2580 O O . PRO A 1 323 ? 11.750 14.516 26.570 1.00 59.88 323 PRO A O 1
ATOM 2583 N N . ASP A 1 324 ? 12.303 12.428 25.928 1.00 56.38 324 ASP A N 1
ATOM 2584 C CA . ASP A 1 324 ? 12.951 12.026 27.176 1.00 56.38 324 ASP A CA 1
ATOM 2585 C C . ASP A 1 324 ? 14.385 12.580 27.152 1.00 56.38 324 ASP A C 1
ATOM 2587 O O . ASP A 1 324 ? 15.024 12.578 26.098 1.00 56.38 324 ASP A O 1
ATOM 2591 N N . GLU A 1 325 ? 14.912 13.013 28.302 1.00 44.25 325 GLU A N 1
ATOM 2592 C CA . GLU A 1 325 ? 16.299 13.508 28.440 1.00 44.25 325 GLU A CA 1
ATOM 2593 C C . GLU A 1 325 ? 17.360 12.482 27.971 1.00 44.25 325 GLU A C 1
ATOM 2595 O O . GLU A 1 325 ? 18.495 12.860 27.693 1.00 44.25 325 GLU A O 1
ATOM 2600 N N . ASP A 1 326 ? 16.970 11.208 27.832 1.00 45.88 326 ASP A N 1
ATOM 2601 C CA . ASP A 1 326 ? 17.818 10.061 27.483 1.00 45.88 326 ASP A CA 1
ATOM 2602 C C . ASP A 1 326 ? 17.775 9.652 25.985 1.00 45.88 326 ASP A C 1
ATOM 2604 O O . ASP A 1 326 ? 18.489 8.726 25.592 1.00 45.88 326 ASP A O 1
ATOM 2608 N N . VAL A 1 327 ? 16.948 10.278 25.129 1.00 52.59 327 VAL A N 1
ATOM 2609 C CA . VAL A 1 327 ? 16.933 9.982 23.676 1.00 52.59 327 VAL A CA 1
ATOM 2610 C C . VAL A 1 327 ? 17.859 10.962 22.960 1.00 52.59 327 VAL A C 1
ATOM 2612 O O . VAL A 1 327 ? 17.438 12.018 22.488 1.00 52.59 327 VAL A O 1
ATOM 2615 N N . ASP A 1 328 ? 19.141 10.603 22.908 1.00 46.31 328 ASP A N 1
ATOM 2616 C CA . ASP A 1 328 ? 20.203 11.364 22.243 1.00 46.31 328 ASP A CA 1
ATOM 2617 C C . ASP A 1 328 ? 20.096 11.226 20.713 1.00 46.31 328 ASP A C 1
ATOM 2619 O O . ASP A 1 328 ? 20.893 10.565 20.045 1.00 46.31 328 ASP A O 1
ATOM 2623 N N . ASP A 1 329 ? 19.048 11.813 20.132 1.00 55.59 329 ASP A N 1
ATOM 2624 C CA . ASP A 1 329 ? 18.964 12.008 18.688 1.00 55.59 329 ASP A CA 1
ATOM 2625 C C . ASP A 1 329 ? 19.861 13.207 18.347 1.00 55.59 329 ASP A C 1
ATOM 2627 O O . ASP A 1 329 ? 19.406 14.345 18.212 1.00 55.59 329 ASP A O 1
ATOM 2631 N N . ASP A 1 330 ? 21.168 12.947 18.243 1.00 59.56 330 ASP A N 1
ATOM 2632 C CA . ASP A 1 330 ? 22.234 13.908 17.922 1.00 59.56 330 ASP A CA 1
ATOM 2633 C C . ASP A 1 330 ? 22.138 14.357 16.434 1.00 59.56 330 ASP A C 1
ATOM 2635 O O . ASP A 1 330 ? 23.080 14.297 15.638 1.00 59.56 330 ASP A O 1
ATOM 2639 N N . LEU A 1 331 ? 20.927 14.753 16.022 1.00 65.38 331 LEU A N 1
ATOM 2640 C CA . LEU A 1 331 ? 20.499 15.107 14.677 1.00 65.38 331 LEU A CA 1
ATOM 2641 C C . LEU A 1 331 ? 21.079 16.470 14.296 1.00 65.38 331 LEU A C 1
ATOM 2643 O O . LEU A 1 331 ? 20.705 17.518 14.835 1.00 65.38 331 LEU A O 1
ATOM 2647 N N . LYS A 1 332 ? 21.973 16.479 13.304 1.00 72.69 332 LYS A N 1
ATOM 2648 C CA . LYS A 1 332 ? 22.659 17.692 12.830 1.00 72.69 332 LYS A CA 1
ATOM 2649 C C . LYS A 1 332 ? 22.340 17.971 11.363 1.00 72.69 332 LYS A C 1
ATOM 2651 O O . LYS A 1 332 ? 22.201 17.072 10.538 1.00 72.69 332 LYS A O 1
ATOM 2656 N N . GLY A 1 333 ? 22.243 19.257 11.022 1.00 79.31 333 GLY A N 1
ATOM 2657 C CA . GLY A 1 333 ? 22.117 19.719 9.637 1.00 79.31 333 GLY A CA 1
ATOM 2658 C C . GLY A 1 333 ? 20.867 19.206 8.913 1.00 79.31 333 GLY A C 1
ATOM 2659 O O . GLY A 1 333 ? 19.743 19.540 9.288 1.00 79.31 333 GLY A O 1
ATOM 2660 N N . ASP A 1 334 ? 21.071 18.458 7.828 1.00 69.62 334 ASP A N 1
ATOM 2661 C CA . ASP A 1 334 ? 19.992 17.997 6.946 1.00 69.62 334 ASP A CA 1
ATOM 2662 C C . ASP A 1 334 ? 19.157 16.862 7.554 1.00 69.62 334 ASP A C 1
ATOM 2664 O O . ASP A 1 334 ? 17.957 16.804 7.290 1.00 69.62 334 ASP A O 1
ATOM 2668 N N . GLU A 1 335 ? 19.751 16.032 8.419 1.00 69.38 335 GLU A N 1
ATOM 2669 C CA . GLU A 1 335 ? 19.059 14.931 9.111 1.00 69.38 335 GLU A CA 1
ATOM 2670 C C . GLU A 1 335 ? 17.968 15.467 10.038 1.00 69.38 335 GLU A C 1
ATOM 2672 O O . GLU A 1 335 ? 16.827 15.013 10.005 1.00 69.38 335 GLU A O 1
ATOM 2677 N N . ARG A 1 336 ? 18.282 16.531 10.785 1.00 77.31 336 ARG A N 1
ATOM 2678 C CA . ARG A 1 336 ? 17.310 17.230 11.629 1.00 77.31 336 ARG A CA 1
ATOM 2679 C C . ARG A 1 336 ? 16.144 17.791 10.815 1.00 77.31 336 ARG A C 1
ATOM 2681 O O . ARG A 1 336 ? 14.991 17.600 11.176 1.00 77.31 336 ARG A O 1
ATOM 2688 N N . LYS A 1 337 ? 16.431 18.445 9.685 1.00 76.56 337 LYS A N 1
ATOM 2689 C CA . LYS A 1 337 ? 15.388 19.009 8.808 1.00 76.56 337 LYS A CA 1
ATOM 2690 C C . LYS A 1 337 ? 14.500 17.935 8.191 1.00 76.56 337 LYS A C 1
ATOM 2692 O O . LYS A 1 337 ? 13.375 18.226 7.794 1.00 76.56 337 LYS A O 1
ATOM 2697 N N . GLU A 1 338 ? 15.032 16.743 7.946 1.00 74.12 338 GLU A N 1
ATOM 2698 C CA . GLU A 1 338 ? 14.261 15.609 7.439 1.00 74.12 338 GLU A CA 1
ATOM 2699 C C . GLU A 1 338 ? 13.350 15.031 8.524 1.00 74.12 338 GLU A C 1
ATOM 2701 O O . GLU A 1 338 ? 12.150 14.915 8.286 1.00 74.12 338 GLU A O 1
ATOM 2706 N N . ALA A 1 339 ? 13.885 14.793 9.723 1.00 78.56 339 ALA A N 1
ATOM 2707 C CA . ALA A 1 339 ? 13.111 14.369 10.887 1.00 78.56 339 ALA A CA 1
ATOM 2708 C C . ALA A 1 339 ? 11.971 15.350 11.214 1.00 78.56 339 ALA A C 1
ATOM 2710 O O . ALA A 1 339 ? 10.818 14.940 11.321 1.00 78.56 339 ALA A O 1
ATOM 2711 N N . GLU A 1 340 ? 12.257 16.658 11.257 1.00 82.94 340 GLU A N 1
ATOM 2712 C CA . GLU A 1 340 ? 11.251 17.708 11.478 1.00 82.94 340 GLU A CA 1
ATOM 2713 C C . GLU A 1 340 ? 10.125 17.642 10.428 1.00 82.94 340 GLU A C 1
ATOM 2715 O O . GLU A 1 340 ? 8.945 17.656 10.773 1.00 82.94 340 GLU A O 1
ATOM 2720 N N . ARG A 1 341 ? 10.467 17.483 9.140 1.00 82.94 341 ARG A N 1
ATOM 2721 C CA . ARG A 1 341 ? 9.476 17.344 8.056 1.00 82.94 341 ARG A CA 1
ATOM 2722 C C . ARG A 1 341 ? 8.638 16.070 8.179 1.00 82.94 341 ARG A C 1
ATOM 2724 O O . ARG A 1 341 ? 7.435 16.112 7.916 1.00 82.94 341 ARG A O 1
ATOM 2731 N N . ASN A 1 342 ? 9.258 14.954 8.554 1.00 82.94 342 ASN A N 1
ATOM 2732 C CA . ASN A 1 342 ? 8.565 13.683 8.757 1.00 82.94 342 ASN A CA 1
ATOM 2733 C C . ASN A 1 342 ? 7.594 13.775 9.940 1.00 82.94 342 ASN A C 1
ATOM 2735 O O . ASN A 1 342 ? 6.438 13.376 9.804 1.00 82.94 342 ASN A O 1
ATOM 2739 N N . ASN A 1 343 ? 8.011 14.390 11.048 1.00 86.81 343 ASN A N 1
ATOM 2740 C CA . ASN A 1 343 ? 7.162 14.612 12.217 1.00 86.81 343 ASN A CA 1
ATOM 2741 C C . ASN A 1 343 ? 6.006 15.573 11.919 1.00 86.81 343 ASN A C 1
ATOM 2743 O O . ASN A 1 343 ? 4.873 15.306 12.314 1.00 86.81 343 ASN A O 1
ATOM 2747 N N . GLU A 1 344 ? 6.237 16.658 11.171 1.00 88.25 344 GLU A N 1
ATOM 2748 C CA . GLU A 1 344 ? 5.162 17.554 10.722 1.00 88.25 344 GLU A CA 1
ATOM 2749 C C . GLU A 1 344 ? 4.118 16.815 9.872 1.00 88.25 344 GLU A C 1
ATOM 2751 O O . GLU A 1 344 ? 2.909 16.995 10.064 1.00 88.25 344 GLU A O 1
ATOM 2756 N N . ALA A 1 345 ? 4.571 15.967 8.943 1.00 88.44 345 ALA A N 1
ATOM 2757 C CA . ALA A 1 345 ? 3.691 15.154 8.112 1.00 88.44 345 ALA A CA 1
ATOM 2758 C C . ALA A 1 345 ? 2.904 14.131 8.947 1.00 88.44 345 ALA A C 1
ATOM 2760 O O . ALA A 1 345 ? 1.679 14.054 8.809 1.00 88.44 345 ALA A O 1
ATOM 2761 N N . ALA A 1 346 ? 3.580 13.412 9.847 1.00 91.12 346 ALA A N 1
ATOM 2762 C CA . ALA A 1 346 ? 2.970 12.432 10.740 1.00 91.12 346 ALA A CA 1
ATOM 2763 C C . ALA A 1 346 ? 1.934 13.070 11.668 1.00 91.12 346 ALA A C 1
ATOM 2765 O O . ALA A 1 346 ? 0.813 12.569 11.783 1.00 91.12 346 ALA A O 1
ATOM 2766 N N . ARG A 1 347 ? 2.257 14.236 12.237 1.00 92.12 347 ARG A N 1
ATOM 2767 C CA . ARG A 1 347 ? 1.355 15.020 13.084 1.00 92.12 347 ARG A CA 1
ATOM 2768 C C . ARG A 1 347 ? 0.112 15.468 12.324 1.00 92.12 347 ARG A C 1
ATOM 2770 O O . ARG A 1 347 ? -0.996 15.297 12.822 1.00 92.12 347 ARG A O 1
ATOM 2777 N N . LEU A 1 348 ? 0.271 16.009 11.114 1.00 93.88 348 LEU A N 1
ATOM 2778 C CA . LEU A 1 348 ? -0.868 16.391 10.274 1.00 93.88 348 LEU A CA 1
ATOM 2779 C C . LEU A 1 348 ? -1.781 15.190 9.994 1.00 93.88 348 LEU A C 1
ATOM 2781 O O . LEU A 1 348 ? -3.005 15.316 10.048 1.00 93.88 348 LEU A O 1
ATOM 2785 N N . TRP A 1 349 ? -1.186 14.036 9.695 1.00 95.56 349 TRP A N 1
ATOM 2786 C CA . TRP A 1 349 ? -1.918 12.819 9.374 1.00 95.56 349 TRP A CA 1
ATOM 2787 C C . TRP A 1 349 ? -2.707 12.299 10.575 1.00 95.56 349 TRP A C 1
ATOM 2789 O O . TRP A 1 349 ? -3.928 12.148 10.479 1.00 95.56 349 TRP A O 1
ATOM 2799 N N . ILE A 1 350 ? -2.044 12.075 11.713 1.00 94.94 350 ILE A N 1
ATOM 2800 C CA . ILE A 1 350 ? -2.689 11.515 12.904 1.00 94.94 350 ILE A CA 1
ATOM 2801 C C . ILE A 1 350 ? -3.746 12.468 13.470 1.00 94.94 350 ILE A C 1
ATOM 2803 O O . ILE A 1 350 ? -4.863 12.033 13.741 1.00 94.94 350 ILE A O 1
ATOM 2807 N N . SER A 1 351 ? -3.475 13.778 13.519 1.00 94.56 351 SER A N 1
ATOM 2808 C CA . SER A 1 351 ? -4.473 14.772 13.940 1.00 94.56 351 SER A CA 1
ATOM 2809 C C . SER A 1 351 ? -5.685 14.813 13.007 1.00 94.56 351 SER A C 1
ATOM 2811 O O . SER A 1 351 ? -6.806 15.055 13.457 1.00 94.56 351 SER A O 1
ATOM 2813 N N . GLY A 1 352 ? -5.484 14.536 11.716 1.00 95.62 352 GLY A N 1
ATOM 2814 C CA . GLY A 1 352 ? -6.568 14.314 10.767 1.00 95.62 352 GLY A CA 1
ATOM 2815 C C . GLY A 1 352 ? -7.454 13.137 11.171 1.00 95.62 352 GLY A C 1
ATOM 2816 O O . GLY A 1 352 ? -8.666 13.306 11.287 1.00 95.62 352 GLY A O 1
ATOM 2817 N N . LEU A 1 353 ? -6.865 11.969 11.444 1.00 96.69 353 LEU A N 1
ATOM 2818 C CA . LEU A 1 353 ? -7.601 10.771 11.877 1.00 96.69 353 LEU A CA 1
ATOM 2819 C C . LEU A 1 353 ? -8.341 10.977 13.205 1.00 96.69 353 LEU A C 1
ATOM 2821 O O . LEU A 1 353 ? -9.478 10.532 13.358 1.00 96.69 353 LEU A O 1
ATOM 2825 N N . GLU A 1 354 ? -7.738 11.697 14.144 1.00 96.00 354 GLU A N 1
ATOM 2826 C CA . GLU A 1 354 ? -8.362 12.048 15.422 1.00 96.00 354 GLU A CA 1
ATOM 2827 C C . GLU A 1 354 ? -9.563 12.977 15.230 1.00 96.00 354 GLU A C 1
ATOM 2829 O O . GLU A 1 354 ? -10.617 12.756 15.826 1.00 96.00 354 GLU A O 1
ATOM 2834 N N . ALA A 1 355 ? -9.466 13.961 14.328 1.00 95.56 355 ALA A N 1
ATOM 2835 C CA . ALA A 1 355 ? -10.608 14.793 13.958 1.00 95.56 355 ALA A CA 1
ATOM 2836 C C . ALA A 1 355 ? -11.748 13.948 13.365 1.00 95.56 355 ALA A C 1
ATOM 2838 O O . ALA A 1 355 ? -12.921 14.176 13.676 1.00 95.56 355 ALA A O 1
ATOM 2839 N N . VAL A 1 356 ? -11.422 12.931 12.558 1.00 96.25 356 VAL A N 1
ATOM 2840 C CA . VAL A 1 356 ? -12.424 11.984 12.054 1.00 96.25 356 VAL A CA 1
ATOM 2841 C C . VAL A 1 356 ? -13.070 11.204 13.201 1.00 96.25 356 VAL A C 1
ATOM 2843 O O . VAL A 1 356 ? -14.297 11.096 13.241 1.00 96.25 356 VAL A O 1
ATOM 2846 N N . ASN A 1 357 ? -12.285 10.712 14.165 1.00 96.44 357 ASN A N 1
ATOM 2847 C CA . ASN A 1 357 ? -12.823 10.015 15.331 1.00 96.44 357 ASN A CA 1
ATOM 2848 C C . ASN A 1 357 ? -13.751 10.913 16.164 1.00 96.44 357 ASN A C 1
ATOM 2850 O O . ASN A 1 357 ? -14.877 10.521 16.460 1.00 96.44 357 ASN A O 1
ATOM 2854 N N . ARG A 1 358 ? -13.344 12.154 16.450 1.00 94.81 358 ARG A N 1
ATOM 2855 C CA . ARG A 1 358 ? -14.148 13.112 17.224 1.00 94.81 358 ARG A CA 1
ATOM 2856 C C . ARG A 1 358 ? -15.472 13.490 16.553 1.00 94.81 358 ARG A C 1
ATOM 2858 O O . ARG A 1 358 ? -16.438 13.786 17.254 1.00 94.81 358 ARG A O 1
ATOM 2865 N N . LYS A 1 359 ? -15.535 13.531 15.216 1.00 94.12 359 LYS A N 1
ATOM 2866 C CA . LYS A 1 359 ? -16.726 14.000 14.475 1.00 94.12 359 LYS A CA 1
ATOM 2867 C C . LYS A 1 359 ? -17.619 12.884 13.940 1.00 94.12 359 LYS A C 1
ATOM 2869 O O . LYS A 1 359 ? -18.838 13.031 13.980 1.00 94.12 359 LYS A O 1
ATOM 2874 N N . LEU A 1 360 ? -17.035 11.804 13.424 1.00 93.62 360 LEU A N 1
ATOM 2875 C CA . LEU A 1 360 ? -17.761 10.693 12.794 1.00 93.62 360 LEU A CA 1
ATOM 2876 C C . LEU A 1 360 ? -17.694 9.401 13.625 1.00 93.62 360 LEU A C 1
ATOM 2878 O O . LEU A 1 360 ? -18.555 8.537 13.485 1.00 93.62 360 LEU A O 1
ATOM 2882 N N . GLY A 1 361 ? -16.720 9.269 14.527 1.00 95.12 361 GLY A N 1
ATOM 2883 C CA . GLY A 1 361 ? -16.459 8.039 15.273 1.00 95.12 361 GLY A CA 1
ATOM 2884 C C . GLY A 1 361 ? -15.740 7.005 14.410 1.00 95.12 361 GLY A C 1
ATOM 2885 O O . GLY A 1 361 ? -16.272 6.540 13.400 1.00 95.12 361 GLY A O 1
ATOM 2886 N N . VAL A 1 362 ? -14.539 6.615 14.827 1.00 96.19 362 VAL A N 1
ATOM 2887 C CA . VAL A 1 362 ? -13.728 5.582 14.176 1.00 96.19 362 VAL A CA 1
ATOM 2888 C C . VAL A 1 362 ? -13.870 4.284 14.966 1.00 96.19 362 VAL A C 1
ATOM 2890 O O . VAL A 1 362 ? -13.597 4.238 16.159 1.00 96.19 362 VAL A O 1
ATOM 2893 N N . ALA A 1 363 ? -14.310 3.217 14.300 1.00 94.94 363 ALA A N 1
ATOM 2894 C CA . ALA A 1 363 ? -14.408 1.890 14.902 1.00 94.94 363 ALA A CA 1
ATOM 2895 C C . ALA A 1 363 ? -13.020 1.268 15.106 1.00 94.94 363 ALA A C 1
ATOM 2897 O O . ALA A 1 363 ? -12.740 0.682 16.151 1.00 94.94 363 ALA A O 1
ATOM 2898 N N . ARG A 1 364 ? -12.159 1.386 14.089 1.00 96.00 364 ARG A N 1
ATOM 2899 C CA . ARG A 1 364 ? -10.769 0.925 14.106 1.00 96.00 364 ARG A CA 1
ATOM 2900 C C . ARG A 1 364 ? -9.983 1.579 12.973 1.00 96.00 364 ARG A C 1
ATOM 2902 O O . ARG A 1 364 ? -10.534 1.820 11.895 1.00 96.00 364 ARG A O 1
ATOM 2909 N N . VAL A 1 365 ? -8.696 1.812 13.206 1.00 98.19 365 VAL A N 1
ATOM 2910 C CA . VAL A 1 365 ? -7.711 2.104 12.159 1.00 98.19 365 VAL A CA 1
ATOM 2911 C C . VAL A 1 365 ? -6.941 0.821 11.865 1.00 98.19 365 VAL A C 1
ATOM 2913 O O . VAL A 1 365 ? -6.357 0.228 12.768 1.00 98.19 365 VAL A O 1
ATOM 2916 N N . ILE A 1 366 ? -6.960 0.372 10.616 1.00 98.44 366 ILE A N 1
ATOM 2917 C CA . ILE A 1 366 ? -6.155 -0.754 10.152 1.00 98.44 366 ILE A CA 1
ATOM 2918 C C . ILE A 1 366 ? -4.982 -0.173 9.372 1.00 98.44 366 ILE A C 1
ATOM 2920 O O . ILE A 1 366 ? -5.159 0.396 8.295 1.00 98.44 366 ILE A O 1
ATOM 2924 N N . ASP A 1 367 ? -3.797 -0.299 9.948 1.00 97.81 367 ASP A N 1
ATOM 2925 C CA . ASP A 1 367 ? -2.538 0.163 9.386 1.00 97.81 367 ASP A CA 1
ATOM 2926 C C . ASP A 1 367 ? -1.951 -0.922 8.475 1.00 97.81 367 ASP A C 1
ATOM 2928 O O . ASP A 1 367 ? -1.723 -2.049 8.910 1.00 97.81 367 ASP A O 1
ATOM 2932 N N . LEU A 1 368 ? -1.691 -0.592 7.209 1.00 96.19 368 LEU A N 1
ATOM 2933 C CA . LEU A 1 368 ? -1.016 -1.470 6.254 1.00 96.19 368 LEU A CA 1
ATOM 2934 C C . LEU A 1 368 ? 0.331 -0.855 5.873 1.00 96.19 368 LEU A C 1
ATOM 2936 O O . LEU A 1 368 ? 0.397 0.219 5.277 1.00 96.19 368 LEU A O 1
ATOM 2940 N N . SER A 1 369 ? 1.424 -1.542 6.193 1.00 92.31 369 SER A N 1
ATOM 2941 C CA . SER A 1 369 ? 2.780 -1.068 5.898 1.00 92.31 369 SER A CA 1
ATOM 2942 C C . SER A 1 369 ? 3.722 -2.249 5.694 1.00 92.31 369 SER A C 1
ATOM 2944 O O . SER A 1 369 ? 3.528 -3.305 6.287 1.00 92.31 369 SER A O 1
ATOM 2946 N N . ALA A 1 370 ? 4.757 -2.080 4.874 1.00 87.75 370 ALA A N 1
ATOM 2947 C CA . ALA A 1 370 ? 5.858 -3.051 4.835 1.00 87.75 370 ALA A CA 1
ATOM 2948 C C . ALA A 1 370 ? 6.795 -2.897 6.036 1.00 87.75 370 ALA A C 1
ATOM 2950 O O . ALA A 1 370 ? 7.457 -3.845 6.447 1.00 87.75 370 ALA A O 1
ATOM 2951 N N . THR A 1 371 ? 6.811 -1.696 6.600 1.00 85.44 371 THR A N 1
ATOM 2952 C CA . THR A 1 371 ? 7.765 -1.252 7.604 1.00 85.44 371 THR A CA 1
ATOM 2953 C C . THR A 1 371 ? 7.033 -0.461 8.689 1.00 85.44 371 THR A C 1
ATOM 2955 O O . THR A 1 371 ? 7.254 0.740 8.781 1.00 85.44 371 THR A O 1
ATOM 2958 N N . PRO A 1 372 ? 6.074 -1.041 9.445 1.00 87.75 372 PRO A N 1
ATOM 2959 C CA . PRO A 1 372 ? 5.343 -0.335 10.505 1.00 87.75 372 PRO A CA 1
ATOM 2960 C C . PRO A 1 372 ? 6.256 -0.084 11.714 1.00 87.75 372 PRO A C 1
ATOM 2962 O O . PRO A 1 372 ? 6.063 -0.654 12.784 1.00 87.75 372 PRO A O 1
ATOM 2965 N N . PHE A 1 373 ? 7.279 0.735 11.505 1.00 86.12 373 PHE A N 1
ATOM 2966 C CA . PHE A 1 373 ? 8.271 1.112 12.491 1.00 86.12 373 PHE A CA 1
ATOM 2967 C C . PHE A 1 373 ? 8.242 2.621 12.695 1.00 86.12 373 PHE A C 1
ATOM 2969 O O . PHE A 1 373 ? 7.843 3.379 11.805 1.00 86.12 373 PHE A O 1
ATOM 2976 N N . PHE A 1 374 ? 8.712 3.052 13.855 1.00 82.81 374 PHE A N 1
ATOM 2977 C CA . PHE A 1 374 ? 8.958 4.459 14.108 1.00 82.81 374 PHE A CA 1
ATOM 2978 C C . PHE A 1 374 ? 10.179 4.960 13.327 1.00 82.81 374 PHE A C 1
ATOM 2980 O O . PHE A 1 374 ? 11.206 4.282 13.237 1.00 82.81 374 PHE A O 1
ATOM 2987 N N . LEU A 1 375 ? 10.045 6.155 12.751 1.00 80.50 375 LEU A N 1
ATOM 2988 C CA . LEU A 1 375 ? 11.121 6.837 12.035 1.00 80.50 375 LEU A CA 1
ATOM 2989 C C . LEU A 1 375 ? 12.034 7.580 13.017 1.00 80.50 375 LEU A C 1
ATOM 2991 O O . LEU A 1 375 ? 11.614 7.948 14.118 1.00 80.50 375 LEU A O 1
ATOM 2995 N N . ARG A 1 376 ? 13.269 7.855 12.594 1.00 75.38 376 ARG A N 1
ATOM 2996 C CA . ARG A 1 376 ? 14.202 8.698 13.349 1.00 75.38 376 ARG A CA 1
ATOM 2997 C C . ARG A 1 376 ? 13.602 10.073 13.657 1.00 75.38 376 ARG A C 1
ATOM 2999 O O . ARG A 1 376 ? 12.916 10.653 12.812 1.00 75.38 376 ARG A O 1
ATOM 3006 N N . GLY A 1 377 ? 13.856 10.592 14.856 1.00 74.00 377 GLY A N 1
ATOM 3007 C CA . GLY A 1 377 ? 13.269 11.838 15.343 1.00 74.00 377 GLY A CA 1
ATOM 3008 C 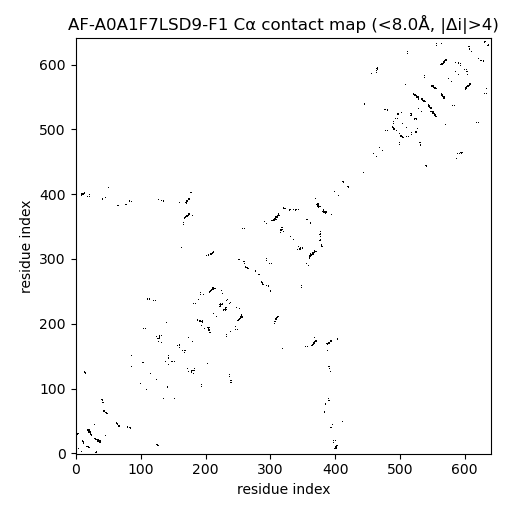C . GLY A 1 377 ? 11.835 11.717 15.859 1.00 74.00 377 GLY A C 1
ATOM 3009 O O . GLY A 1 377 ? 11.299 12.702 16.344 1.00 74.00 377 GLY A O 1
ATOM 3010 N N . SER A 1 378 ? 11.197 10.544 15.810 1.00 78.38 378 SER A N 1
ATOM 3011 C CA . SER A 1 378 ? 9.840 10.345 16.355 1.00 78.38 378 SER A CA 1
ATOM 3012 C C . SER A 1 378 ? 9.761 10.347 17.891 1.00 78.38 378 SER A C 1
ATOM 3014 O O . SER A 1 378 ? 8.666 10.226 18.444 1.00 78.38 378 SER A O 1
ATOM 3016 N N . GLY A 1 379 ? 10.903 10.415 18.583 1.00 75.56 379 GLY A N 1
ATOM 3017 C CA . GLY A 1 379 ? 11.017 10.195 20.029 1.00 75.56 379 GLY A CA 1
ATOM 3018 C C . GLY A 1 379 ? 11.009 8.713 20.433 1.00 75.56 379 GLY A C 1
ATOM 3019 O O . GLY A 1 379 ? 11.195 8.389 21.606 1.00 75.56 379 GLY A O 1
ATOM 3020 N N . TYR A 1 380 ? 10.825 7.808 19.470 1.00 76.75 380 TYR A N 1
ATOM 3021 C CA . TYR A 1 380 ? 11.061 6.379 19.624 1.00 76.75 380 TYR A CA 1
ATOM 3022 C C . TYR A 1 380 ? 12.376 6.002 18.953 1.00 76.75 380 TYR A C 1
ATOM 3024 O O . TYR A 1 380 ? 12.813 6.637 17.994 1.00 76.75 380 TYR A O 1
ATOM 3032 N N . ALA A 1 381 ? 12.964 4.916 19.435 1.00 70.50 381 ALA A N 1
ATOM 3033 C CA . ALA A 1 381 ? 14.061 4.253 18.762 1.00 70.50 381 ALA A CA 1
ATOM 3034 C C . ALA A 1 381 ? 13.704 3.923 17.304 1.00 70.50 381 ALA A C 1
ATOM 3036 O O . ALA A 1 381 ? 12.705 3.242 17.040 1.00 70.50 381 ALA A O 1
ATOM 3037 N N . GLU A 1 382 ? 14.524 4.395 16.364 1.00 72.25 382 GLU A N 1
ATOM 3038 C CA . GLU A 1 382 ? 14.343 4.121 14.939 1.00 72.25 382 GLU A CA 1
ATOM 3039 C C . GLU A 1 382 ? 14.298 2.608 14.679 1.00 72.25 382 GLU A C 1
ATOM 3041 O O . GLU A 1 382 ? 15.062 1.836 15.255 1.00 72.25 382 GLU A O 1
ATOM 3046 N N . GLY A 1 383 ? 13.367 2.175 13.826 1.00 72.50 383 GLY A N 1
ATOM 3047 C CA . GLY A 1 383 ? 13.210 0.757 13.493 1.00 72.50 383 GLY A CA 1
ATOM 3048 C C . GLY A 1 383 ? 12.418 -0.054 14.526 1.00 72.50 383 GLY A C 1
ATOM 3049 O O . GLY A 1 383 ? 12.141 -1.228 14.286 1.00 72.50 383 GLY A O 1
ATOM 3050 N N . THR A 1 384 ? 11.974 0.555 15.630 1.00 77.12 384 THR A N 1
ATOM 3051 C CA . THR A 1 384 ? 11.072 -0.105 16.589 1.00 77.12 384 THR A CA 1
ATOM 3052 C C . THR A 1 384 ? 9.706 -0.334 15.955 1.00 77.12 384 THR A C 1
ATOM 3054 O O . THR A 1 384 ? 9.081 0.613 15.472 1.00 77.12 384 THR A O 1
ATOM 3057 N N . LEU A 1 385 ? 9.231 -1.583 15.965 1.00 84.75 385 LEU A N 1
ATOM 3058 C CA . LEU A 1 385 ? 7.907 -1.959 15.457 1.00 84.75 385 LEU A CA 1
ATOM 3059 C C . LEU A 1 385 ? 6.812 -1.251 16.255 1.00 84.75 385 LEU A C 1
ATOM 3061 O O . LEU A 1 385 ? 6.901 -1.111 17.473 1.00 84.75 385 LEU A O 1
ATOM 3065 N N . PHE A 1 386 ? 5.739 -0.849 15.580 1.00 90.12 386 PHE A N 1
ATOM 3066 C CA . PHE A 1 386 ? 4.571 -0.324 16.267 1.00 90.12 386 PHE A CA 1
ATOM 3067 C C . PHE A 1 386 ? 4.037 -1.366 17.259 1.00 90.12 386 PHE A C 1
ATOM 3069 O O . PHE A 1 386 ? 3.770 -2.500 16.844 1.00 90.12 386 PHE A O 1
ATOM 3076 N N . PRO A 1 387 ? 3.812 -1.000 18.536 1.00 90.12 387 PRO A N 1
ATOM 3077 C CA . PRO A 1 387 ? 3.374 -1.949 19.559 1.00 90.12 387 PRO A CA 1
ATOM 3078 C C . PRO A 1 387 ? 1.962 -2.501 19.304 1.00 90.12 387 PRO A C 1
ATOM 3080 O O . PRO A 1 387 ? 1.582 -3.510 19.878 1.00 90.12 387 PRO A O 1
ATOM 3083 N N . TRP A 1 388 ? 1.185 -1.892 18.401 1.00 94.44 388 TRP A N 1
ATOM 3084 C CA . TRP A 1 388 ? -0.114 -2.401 17.941 1.00 94.44 388 TRP A CA 1
ATOM 3085 C C . TRP A 1 388 ? -0.028 -3.273 16.672 1.00 94.44 388 TRP A C 1
ATOM 3087 O O . TRP A 1 388 ? -1.040 -3.495 15.995 1.00 94.44 388 TRP A O 1
ATOM 3097 N N . THR A 1 389 ? 1.163 -3.758 16.309 1.00 94.75 389 THR A N 1
ATOM 3098 C CA . THR A 1 389 ? 1.331 -4.715 15.205 1.00 94.75 389 THR A CA 1
ATOM 3099 C C . THR A 1 389 ? 0.882 -6.101 15.632 1.00 94.75 389 THR A C 1
ATOM 3101 O O . THR A 1 389 ? 1.406 -6.662 16.585 1.00 94.75 389 THR A O 1
ATOM 3104 N N . MET A 1 390 ? -0.082 -6.658 14.897 1.00 95.75 390 MET A N 1
ATOM 3105 C CA . MET A 1 390 ? -0.721 -7.941 15.224 1.00 95.75 390 MET A CA 1
ATOM 3106 C C . MET A 1 390 ? -0.525 -9.012 14.150 1.00 95.75 390 MET A C 1
ATOM 3108 O O . MET A 1 390 ? -0.857 -10.172 14.361 1.00 95.75 390 MET A O 1
ATOM 3112 N N . SER A 1 391 ? 0.019 -8.648 12.990 1.00 94.81 391 SER A N 1
ATOM 3113 C CA . SER A 1 391 ? 0.354 -9.586 11.920 1.00 94.81 391 SER A CA 1
ATOM 3114 C C . SER A 1 391 ? 1.684 -9.191 11.304 1.00 94.81 391 SER A C 1
ATOM 3116 O O . SER A 1 391 ? 1.877 -8.021 10.972 1.00 94.81 391 SER A O 1
ATOM 3118 N N . ASP A 1 392 ? 2.556 -10.174 11.091 1.00 93.31 392 ASP A N 1
ATOM 3119 C CA . ASP A 1 392 ? 3.836 -10.002 10.406 1.00 93.31 392 ASP A CA 1
ATOM 3120 C C . ASP A 1 392 ? 4.014 -11.039 9.302 1.00 93.31 392 ASP A C 1
ATOM 3122 O O . ASP A 1 392 ? 3.990 -12.244 9.560 1.00 93.31 392 ASP A O 1
ATOM 3126 N N . PHE A 1 393 ? 4.187 -10.548 8.078 1.00 93.06 393 PHE A N 1
ATOM 3127 C CA . PHE A 1 393 ? 4.675 -11.310 6.942 1.00 93.06 393 PHE A CA 1
ATOM 3128 C C . PHE A 1 393 ? 5.884 -10.576 6.356 1.00 93.06 393 PHE A C 1
ATOM 3130 O O . PHE A 1 393 ? 5.749 -9.590 5.616 1.00 93.06 393 PHE A O 1
ATOM 3137 N N . SER A 1 394 ? 7.069 -11.043 6.746 1.00 88.19 394 SER A N 1
ATOM 3138 C CA . SER A 1 394 ? 8.329 -10.336 6.540 1.00 88.19 394 SER A CA 1
ATOM 3139 C C . SER A 1 394 ? 8.756 -10.311 5.067 1.00 88.19 394 SER A C 1
ATOM 3141 O O . SER A 1 394 ? 8.239 -11.044 4.218 1.00 88.19 394 SER A O 1
ATOM 3143 N N . LEU A 1 395 ? 9.755 -9.480 4.745 1.00 86.69 395 LEU A N 1
ATOM 3144 C CA . LEU A 1 395 ? 10.383 -9.502 3.421 1.00 86.69 395 LEU A CA 1
ATOM 3145 C C . LEU A 1 395 ? 10.983 -10.883 3.105 1.00 86.69 395 LEU A C 1
ATOM 3147 O O . LEU A 1 395 ? 10.875 -11.341 1.969 1.00 86.69 395 LEU A O 1
ATOM 3151 N N . MET A 1 396 ? 11.563 -11.557 4.103 1.00 86.88 396 MET A N 1
ATOM 3152 C CA . MET A 1 396 ? 12.110 -12.906 3.945 1.00 86.88 396 MET A CA 1
ATOM 3153 C C . MET A 1 396 ? 11.016 -13.923 3.626 1.00 86.88 396 MET A C 1
ATOM 3155 O O . MET A 1 396 ? 11.165 -14.656 2.652 1.00 86.88 396 MET A O 1
ATOM 3159 N N . ASP A 1 397 ? 9.889 -13.901 4.345 1.00 91.31 397 ASP A N 1
ATOM 3160 C CA . ASP A 1 397 ? 8.746 -14.774 4.037 1.00 91.31 397 ASP A CA 1
ATOM 3161 C C . ASP A 1 397 ? 8.252 -14.546 2.600 1.00 91.31 397 ASP A C 1
ATOM 3163 O O . ASP A 1 397 ? 7.964 -15.489 1.863 1.00 91.31 397 ASP A O 1
ATOM 3167 N N . ALA A 1 398 ? 8.202 -13.285 2.161 1.00 91.94 398 ALA A N 1
ATOM 3168 C CA . ALA A 1 398 ? 7.771 -12.929 0.814 1.00 91.94 398 ALA A CA 1
ATOM 3169 C C . ALA A 1 398 ? 8.749 -13.375 -0.284 1.00 91.94 398 ALA A C 1
ATOM 3171 O O . ALA A 1 398 ? 8.301 -13.787 -1.357 1.00 91.94 398 ALA A O 1
ATOM 3172 N N . ILE A 1 399 ? 10.058 -13.326 -0.028 1.00 89.94 399 ILE A N 1
ATOM 3173 C CA . ILE A 1 399 ? 11.088 -13.868 -0.925 1.00 89.94 399 ILE A CA 1
ATOM 3174 C C . ILE A 1 399 ? 10.975 -15.396 -0.990 1.00 89.94 399 ILE A C 1
ATOM 3176 O O . ILE A 1 399 ? 10.931 -15.972 -2.077 1.00 89.94 399 ILE A O 1
ATOM 3180 N N . GLU A 1 400 ? 10.869 -16.054 0.164 1.00 92.81 400 GLU A N 1
ATOM 3181 C CA . GLU A 1 400 ? 10.789 -17.514 0.290 1.00 92.81 400 GLU A CA 1
ATOM 3182 C C . GLU A 1 400 ? 9.504 -18.087 -0.312 1.00 92.81 400 GLU A C 1
ATOM 3184 O O . GLU A 1 400 ? 9.491 -19.234 -0.752 1.00 92.81 400 GLU A O 1
ATOM 3189 N N . CYS A 1 401 ? 8.437 -17.292 -0.375 1.00 94.88 401 CYS A N 1
ATOM 3190 C CA . CYS A 1 401 ? 7.186 -17.639 -1.046 1.00 94.88 401 CYS A CA 1
ATOM 3191 C C . CYS A 1 401 ? 7.144 -17.232 -2.531 1.00 94.88 401 CYS A C 1
ATOM 3193 O O . CYS A 1 401 ? 6.137 -17.465 -3.195 1.00 94.88 401 CYS A O 1
ATOM 3195 N N . GLY A 1 402 ? 8.189 -16.588 -3.066 1.00 92.12 402 GLY A N 1
ATOM 3196 C CA . GLY A 1 402 ? 8.222 -16.126 -4.459 1.00 92.12 402 GLY A CA 1
ATOM 3197 C C . GLY A 1 402 ? 7.267 -14.967 -4.774 1.00 92.12 402 GLY A C 1
ATOM 3198 O O . GLY A 1 402 ? 6.941 -14.739 -5.936 1.00 92.12 402 GLY A O 1
ATOM 3199 N N . ILE A 1 403 ? 6.812 -14.238 -3.753 1.00 92.94 403 ILE A N 1
ATOM 3200 C CA . ILE A 1 403 ? 5.917 -13.078 -3.884 1.00 92.94 403 ILE A CA 1
ATOM 3201 C C . ILE A 1 403 ? 6.717 -11.831 -4.276 1.00 92.94 403 ILE A C 1
ATOM 3203 O O . ILE A 1 403 ? 6.265 -11.018 -5.082 1.00 92.94 403 ILE A O 1
ATOM 3207 N N . VAL A 1 404 ? 7.914 -11.676 -3.707 1.00 86.75 404 VAL A N 1
ATOM 3208 C CA . VAL A 1 404 ? 8.794 -10.522 -3.925 1.00 86.75 404 VAL A CA 1
ATOM 3209 C C . VAL A 1 404 ? 10.129 -10.994 -4.495 1.00 86.75 404 VAL A C 1
ATOM 3211 O O . VAL A 1 404 ? 10.635 -12.061 -4.152 1.00 86.75 404 VAL A O 1
ATOM 3214 N N . LYS A 1 405 ? 10.709 -10.195 -5.396 1.00 80.12 405 LYS A N 1
ATOM 3215 C CA . LYS A 1 405 ? 12.033 -10.473 -5.966 1.00 80.12 405 LYS A CA 1
ATOM 3216 C C . LYS A 1 405 ? 13.118 -10.243 -4.921 1.00 80.12 405 LYS A C 1
ATOM 3218 O O . LYS A 1 405 ? 13.028 -9.302 -4.139 1.00 80.12 405 LYS A O 1
ATOM 3223 N N . LEU A 1 406 ? 14.184 -11.037 -4.980 1.00 72.56 406 LEU A N 1
ATOM 3224 C CA . LEU A 1 406 ? 15.353 -10.824 -4.137 1.00 72.56 406 LEU A CA 1
ATOM 3225 C C . LEU A 1 406 ? 16.026 -9.482 -4.495 1.00 72.56 406 LEU A C 1
ATOM 3227 O O . LEU A 1 406 ? 16.524 -9.345 -5.620 1.00 72.56 406 LEU A O 1
ATOM 3231 N N . PRO A 1 407 ? 16.070 -8.495 -3.581 1.00 63.44 407 PRO A N 1
ATOM 3232 C CA . PRO A 1 407 ? 16.786 -7.256 -3.832 1.00 63.44 407 PRO A CA 1
ATOM 3233 C C . PRO A 1 407 ? 18.289 -7.551 -3.843 1.00 63.44 407 PRO A C 1
ATOM 3235 O O . PRO A 1 407 ? 18.867 -7.966 -2.840 1.00 63.44 407 PRO A O 1
ATOM 3238 N N . ARG A 1 408 ? 18.946 -7.350 -4.988 1.00 60.66 408 ARG A N 1
ATOM 3239 C CA . ARG A 1 408 ? 20.408 -7.429 -5.072 1.00 60.66 408 ARG A CA 1
ATOM 3240 C C . ARG A 1 408 ? 20.993 -6.055 -4.790 1.00 60.66 408 ARG A C 1
ATOM 3242 O O . ARG A 1 408 ? 20.918 -5.166 -5.632 1.00 60.66 408 ARG A O 1
ATOM 3249 N N . VAL A 1 409 ? 21.587 -5.899 -3.611 1.00 51.94 409 VAL A N 1
ATOM 3250 C CA . VAL A 1 409 ? 22.416 -4.733 -3.304 1.00 51.94 409 VAL A CA 1
ATOM 3251 C C . VAL A 1 409 ? 23.830 -5.023 -3.813 1.00 51.94 409 VAL A C 1
ATOM 3253 O O . VAL A 1 409 ? 24.406 -6.034 -3.402 1.00 51.94 409 VAL A O 1
ATOM 3256 N N . PRO A 1 410 ? 24.412 -4.186 -4.690 1.00 51.03 410 PRO A N 1
ATOM 3257 C CA . PRO A 1 410 ? 25.799 -4.343 -5.108 1.00 51.03 410 PRO A CA 1
ATOM 3258 C C . PRO A 1 410 ? 26.710 -4.332 -3.875 1.00 51.03 410 PRO A C 1
ATOM 3260 O O . PRO A 1 410 ? 26.693 -3.388 -3.080 1.00 51.03 410 PRO A O 1
ATOM 3263 N N . VAL A 1 411 ? 27.463 -5.413 -3.682 1.00 46.00 411 VAL A N 1
ATOM 3264 C CA . VAL A 1 411 ? 28.422 -5.579 -2.573 1.00 46.00 411 VAL A CA 1
ATOM 3265 C C . VAL A 1 411 ? 29.869 -5.688 -3.056 1.00 46.00 411 VAL A C 1
ATOM 3267 O O . VAL A 1 411 ? 30.760 -5.558 -2.229 1.00 46.00 411 VAL A O 1
ATOM 3270 N N . ALA A 1 412 ? 30.097 -5.876 -4.359 1.00 45.53 412 ALA A N 1
ATOM 3271 C CA . ALA A 1 412 ? 31.407 -5.828 -5.010 1.00 45.53 412 ALA A CA 1
ATOM 3272 C C . ALA A 1 412 ? 31.239 -5.545 -6.518 1.00 45.53 412 ALA A C 1
ATOM 3274 O O . ALA A 1 412 ? 30.186 -5.860 -7.083 1.00 45.53 412 ALA A O 1
ATOM 3275 N N . GLU A 1 413 ? 32.264 -4.968 -7.147 1.00 44.50 413 GLU A N 1
ATOM 3276 C CA . GLU A 1 413 ? 32.400 -4.847 -8.604 1.00 44.50 413 GLU A CA 1
ATOM 3277 C C . GLU A 1 413 ? 33.270 -5.976 -9.178 1.00 44.50 413 GLU A C 1
ATOM 3279 O O . GLU A 1 413 ? 34.084 -6.569 -8.475 1.00 44.50 413 GLU A O 1
ATOM 3284 N N . ASN A 1 414 ? 33.116 -6.257 -10.476 1.00 41.91 414 ASN A N 1
ATOM 3285 C CA . ASN A 1 414 ? 34.022 -7.134 -11.232 1.00 41.91 414 ASN A CA 1
ATOM 3286 C C . ASN A 1 414 ? 35.257 -6.376 -11.774 1.00 41.91 414 ASN A C 1
ATOM 3288 O O . ASN A 1 414 ? 35.974 -6.906 -12.621 1.00 41.91 414 ASN A O 1
ATOM 3292 N N . VAL A 1 415 ? 35.500 -5.140 -11.319 1.00 42.19 415 VAL A N 1
ATOM 3293 C CA . VAL A 1 415 ? 36.673 -4.338 -11.694 1.00 42.19 415 VAL A CA 1
ATOM 3294 C C . VAL A 1 415 ? 37.822 -4.676 -10.735 1.00 42.19 415 VAL A C 1
ATOM 3296 O O . VAL A 1 415 ? 37.668 -4.511 -9.525 1.00 42.19 415 VAL A O 1
ATOM 3299 N N . PRO A 1 416 ? 38.979 -5.162 -11.224 1.00 37.44 416 PRO A N 1
ATOM 3300 C CA . PRO A 1 416 ? 40.128 -5.419 -10.365 1.00 37.44 416 PRO A CA 1
ATOM 3301 C C . PRO A 1 416 ? 40.626 -4.111 -9.731 1.00 37.44 416 PRO A C 1
ATOM 3303 O O . PRO A 1 416 ? 41.123 -3.241 -10.441 1.00 37.44 416 PRO A O 1
ATOM 3306 N N . GLY A 1 417 ? 40.532 -3.989 -8.404 1.00 49.16 417 GLY A N 1
ATOM 3307 C CA . GLY A 1 417 ? 41.215 -2.940 -7.636 1.00 49.16 417 GLY A CA 1
ATOM 3308 C C . GLY A 1 417 ? 40.336 -1.991 -6.819 1.00 49.16 417 GLY A C 1
ATOM 3309 O O . GLY A 1 417 ? 40.889 -1.333 -5.943 1.00 49.16 417 GLY A O 1
ATOM 3310 N N . ASP A 1 418 ? 39.015 -1.956 -7.026 1.00 45.00 418 ASP A N 1
ATOM 3311 C CA . ASP A 1 418 ? 38.100 -1.149 -6.203 1.00 45.00 418 ASP A CA 1
ATOM 3312 C C . ASP A 1 418 ? 37.104 -2.036 -5.439 1.00 45.00 418 ASP A C 1
ATOM 3314 O O . ASP A 1 418 ? 36.209 -2.666 -6.001 1.00 45.00 418 ASP A O 1
ATOM 3318 N N . ASP A 1 419 ? 37.277 -2.089 -4.115 1.00 52.41 419 ASP A N 1
ATOM 3319 C CA . ASP A 1 419 ? 36.500 -2.946 -3.206 1.00 52.41 419 ASP A CA 1
ATOM 3320 C C . ASP A 1 419 ? 35.114 -2.355 -2.846 1.00 52.41 419 ASP A C 1
ATOM 3322 O O . ASP A 1 419 ? 34.292 -3.033 -2.222 1.00 52.41 419 ASP A O 1
ATOM 3326 N N . MET A 1 420 ? 34.817 -1.101 -3.223 1.00 50.50 420 MET A N 1
ATOM 3327 C CA . MET A 1 420 ? 33.524 -0.446 -2.973 1.00 50.50 420 MET A CA 1
ATOM 3328 C C . MET A 1 420 ? 32.775 -0.204 -4.295 1.00 50.50 420 MET A C 1
ATOM 3330 O O . MET A 1 420 ? 33.325 0.456 -5.170 1.00 50.50 420 MET A O 1
ATOM 3334 N N . PRO A 1 421 ? 31.506 -0.644 -4.442 1.00 55.62 421 PRO A N 1
ATOM 3335 C CA . PRO A 1 421 ? 30.732 -0.348 -5.644 1.00 55.62 421 PRO A CA 1
ATOM 3336 C C . PRO A 1 421 ? 30.584 1.163 -5.831 1.00 55.62 421 PRO A C 1
ATOM 3338 O O . PRO A 1 421 ? 30.028 1.839 -4.956 1.00 55.62 421 PRO A O 1
ATOM 3341 N N . MET A 1 422 ? 31.030 1.673 -6.979 1.00 54.22 422 MET A N 1
ATOM 3342 C CA . MET A 1 422 ? 31.185 3.096 -7.300 1.00 54.22 422 MET A CA 1
ATOM 3343 C C . MET A 1 422 ? 29.904 3.905 -7.048 1.00 54.22 422 MET A C 1
ATOM 3345 O O . MET A 1 422 ? 29.947 5.062 -6.629 1.00 54.22 422 MET A O 1
ATOM 3349 N N . PHE A 1 423 ? 28.740 3.273 -7.230 1.00 54.66 423 PHE A N 1
ATOM 3350 C CA . PHE A 1 423 ? 27.432 3.915 -7.095 1.00 54.66 423 PHE A CA 1
ATOM 3351 C C . PHE A 1 423 ? 26.680 3.606 -5.794 1.00 54.66 423 PHE A C 1
ATOM 3353 O O . PHE A 1 423 ? 25.577 4.122 -5.611 1.00 54.66 423 PHE A O 1
ATOM 3360 N N . ARG A 1 424 ? 27.231 2.804 -4.868 1.00 51.47 424 ARG A N 1
ATOM 3361 C CA . ARG A 1 424 ? 26.513 2.427 -3.629 1.00 51.47 424 ARG A CA 1
ATOM 3362 C C . ARG A 1 424 ? 26.134 3.647 -2.787 1.00 51.47 424 ARG A C 1
ATOM 3364 O O . ARG A 1 424 ? 25.030 3.708 -2.259 1.00 51.47 424 ARG A O 1
ATOM 3371 N N . ASN A 1 425 ? 27.034 4.623 -2.731 1.00 55.84 425 ASN A N 1
ATOM 3372 C CA . ASN A 1 425 ? 26.867 5.869 -1.985 1.00 55.84 425 ASN A CA 1
ATOM 3373 C C . ASN A 1 425 ? 26.654 7.066 -2.922 1.00 55.84 425 ASN A C 1
ATOM 3375 O O . ASN A 1 425 ? 26.906 8.205 -2.531 1.00 55.84 425 ASN A O 1
ATOM 3379 N N . LEU A 1 426 ? 26.215 6.825 -4.168 1.00 58.53 426 LEU A N 1
ATOM 3380 C CA . LEU A 1 426 ? 26.070 7.874 -5.180 1.00 58.53 426 LEU A CA 1
ATOM 3381 C C . LEU A 1 426 ? 25.267 9.052 -4.631 1.00 58.53 426 LEU A C 1
ATOM 3383 O O . LEU A 1 426 ? 25.726 10.186 -4.709 1.00 58.53 426 LEU A O 1
ATOM 3387 N N . TRP A 1 427 ? 24.121 8.773 -4.000 1.00 53.91 427 TRP A N 1
ATOM 3388 C CA . TRP A 1 427 ? 23.276 9.800 -3.396 1.00 53.91 427 TRP A CA 1
ATOM 3389 C C . TRP A 1 427 ? 24.011 10.637 -2.346 1.00 53.91 427 TRP A C 1
ATOM 3391 O O . TRP A 1 427 ? 23.926 11.858 -2.366 1.00 53.91 427 TRP A O 1
ATOM 3401 N N . GLU A 1 428 ? 24.770 10.015 -1.447 1.00 56.44 428 GLU A N 1
ATOM 3402 C CA . GLU A 1 428 ? 25.485 10.737 -0.391 1.00 56.44 428 GLU A CA 1
ATOM 3403 C C . GLU A 1 428 ? 26.580 11.651 -0.945 1.00 56.44 428 GLU A C 1
ATOM 3405 O O . GLU A 1 428 ? 26.837 12.709 -0.366 1.00 56.44 428 GLU A O 1
ATOM 3410 N N . ASN A 1 429 ? 27.178 11.258 -2.073 1.00 56.72 429 ASN A N 1
ATOM 3411 C CA . ASN A 1 429 ? 28.198 12.032 -2.768 1.00 56.72 429 ASN A CA 1
ATOM 3412 C C . ASN A 1 429 ? 27.592 13.187 -3.575 1.00 56.72 429 ASN A C 1
ATOM 3414 O O . ASN A 1 429 ? 28.141 14.280 -3.547 1.00 56.72 429 ASN A O 1
ATOM 3418 N N . ILE A 1 430 ? 26.447 12.983 -4.239 1.00 56.31 430 ILE A N 1
ATOM 3419 C CA . ILE A 1 430 ? 25.856 14.005 -5.121 1.00 56.31 430 ILE A CA 1
ATOM 3420 C C . ILE A 1 430 ? 24.828 14.903 -4.428 1.00 56.31 430 ILE A C 1
ATOM 3422 O O . ILE A 1 430 ? 24.542 15.983 -4.931 1.00 56.31 430 ILE A O 1
ATOM 3426 N N . ARG A 1 431 ? 24.253 14.510 -3.276 1.00 55.84 431 ARG A N 1
ATOM 3427 C CA . ARG A 1 431 ? 23.110 15.226 -2.660 1.00 55.84 431 ARG A CA 1
ATOM 3428 C C . ARG A 1 431 ? 23.378 16.703 -2.372 1.00 55.84 431 ARG A C 1
ATOM 3430 O O . ARG A 1 431 ? 22.439 17.493 -2.369 1.00 55.84 431 ARG A O 1
ATOM 3437 N N . LYS A 1 432 ? 24.636 17.073 -2.111 1.00 57.38 432 LYS A N 1
ATOM 3438 C CA . LYS A 1 432 ? 25.041 18.463 -1.843 1.00 57.38 432 LYS A CA 1
ATOM 3439 C C . LYS A 1 432 ? 25.140 19.302 -3.119 1.00 57.38 432 LYS A C 1
ATOM 3441 O O . LYS A 1 432 ? 24.912 20.507 -3.052 1.00 57.38 432 LYS A O 1
ATOM 3446 N N . ASP A 1 433 ? 25.422 18.648 -4.242 1.00 57.94 433 ASP A N 1
ATOM 3447 C CA . ASP A 1 433 ? 25.570 19.253 -5.567 1.00 57.94 433 ASP A CA 1
ATOM 3448 C C . ASP A 1 433 ? 24.243 19.262 -6.345 1.00 57.94 433 ASP A C 1
ATOM 3450 O O . ASP A 1 433 ? 24.121 19.922 -7.378 1.00 57.94 433 ASP A O 1
ATOM 3454 N N . MET A 1 434 ? 23.222 18.557 -5.838 1.00 55.47 434 MET A N 1
ATOM 3455 C CA . MET A 1 434 ? 21.881 18.566 -6.415 1.00 55.47 434 MET A CA 1
ATOM 3456 C C . MET A 1 434 ? 21.222 19.953 -6.292 1.00 55.47 434 MET A C 1
ATOM 3458 O O . MET A 1 434 ? 21.360 20.627 -5.263 1.00 55.47 434 MET A O 1
ATOM 3462 N N . PRO A 1 435 ? 20.436 20.383 -7.301 1.00 52.50 435 PRO A N 1
ATOM 3463 C CA . PRO A 1 435 ? 19.734 21.660 -7.256 1.00 52.50 435 PRO A CA 1
ATOM 3464 C C . PRO A 1 435 ? 18.810 21.751 -6.034 1.00 52.50 435 PRO A C 1
ATOM 3466 O O . PRO A 1 435 ? 17.995 20.861 -5.779 1.00 52.50 435 PRO A O 1
ATOM 3469 N N . LYS A 1 436 ? 18.902 22.850 -5.278 1.00 55.44 436 LYS A N 1
ATOM 3470 C CA . LYS A 1 436 ? 18.002 23.109 -4.144 1.00 55.44 436 LYS A CA 1
ATOM 3471 C C . LYS A 1 436 ? 16.574 23.412 -4.628 1.00 55.44 436 LYS A C 1
ATOM 3473 O O . LYS A 1 436 ? 16.342 23.788 -5.776 1.00 55.44 436 LYS A O 1
ATOM 3478 N N . LYS A 1 437 ? 15.609 23.223 -3.719 1.00 45.75 437 LYS A N 1
ATOM 3479 C CA . LYS A 1 437 ? 14.152 23.348 -3.930 1.00 45.75 437 LYS A CA 1
ATOM 3480 C C . LYS A 1 437 ? 13.796 24.604 -4.750 1.00 45.75 437 LYS A C 1
ATOM 3482 O O . LYS A 1 437 ? 14.205 25.700 -4.386 1.00 45.75 437 LYS A O 1
ATOM 3487 N N . GLY A 1 438 ? 13.019 24.427 -5.823 1.00 53.31 438 GLY A N 1
ATOM 3488 C CA . GLY A 1 438 ? 12.662 25.484 -6.788 1.00 53.31 438 GLY A CA 1
ATOM 3489 C C . GLY A 1 438 ? 13.049 25.163 -8.237 1.00 53.31 438 GLY A C 1
ATOM 3490 O O . GLY A 1 438 ? 12.531 25.782 -9.157 1.00 53.31 438 GLY A O 1
ATOM 3491 N N . HIS A 1 439 ? 13.888 24.142 -8.441 1.00 60.50 439 HIS A N 1
ATOM 3492 C CA . HIS A 1 439 ? 14.359 23.697 -9.756 1.00 60.50 439 HIS A CA 1
ATOM 3493 C C . HIS A 1 439 ? 14.094 22.205 -9.998 1.00 60.50 439 HIS A C 1
ATOM 3495 O O . HIS A 1 439 ? 14.987 21.457 -10.389 1.00 60.50 439 HIS A O 1
ATOM 3501 N N . GLN A 1 440 ? 12.873 21.746 -9.717 1.00 62.69 440 GLN A N 1
ATOM 3502 C CA . GLN A 1 440 ? 12.513 20.327 -9.832 1.00 62.69 440 GLN A CA 1
ATOM 3503 C C . GLN A 1 440 ? 12.728 19.791 -11.257 1.00 62.69 440 GLN A C 1
ATOM 3505 O O . GLN A 1 440 ? 13.273 18.708 -11.426 1.00 62.69 440 GLN A O 1
ATOM 3510 N N . GLU A 1 441 ? 12.451 20.616 -12.266 1.00 66.75 441 GLU A N 1
ATOM 3511 C CA . GLU A 1 441 ? 12.747 20.318 -13.669 1.00 66.75 441 GLU A CA 1
ATOM 3512 C C . GLU A 1 441 ? 14.250 20.097 -13.926 1.00 66.75 441 GLU A C 1
ATOM 3514 O O . GLU A 1 441 ? 14.612 19.153 -14.621 1.00 66.75 441 GLU A O 1
ATOM 3519 N N . LEU A 1 442 ? 15.145 20.884 -13.307 1.00 67.00 442 LEU A N 1
ATOM 3520 C CA . LEU A 1 442 ? 16.598 20.688 -13.443 1.00 67.00 442 LEU A CA 1
ATOM 3521 C C . LEU A 1 442 ? 17.072 19.405 -12.754 1.00 67.00 442 LEU A C 1
ATOM 3523 O O . LEU A 1 442 ? 17.967 18.736 -13.267 1.00 67.00 442 LEU A O 1
ATOM 3527 N N . ALA A 1 443 ? 16.480 19.049 -11.611 1.00 66.44 443 ALA A N 1
ATOM 3528 C CA . ALA A 1 443 ? 16.774 17.785 -10.941 1.00 66.44 443 ALA A CA 1
ATOM 3529 C C . ALA A 1 443 ? 16.326 16.590 -11.799 1.00 66.44 443 ALA A C 1
ATOM 3531 O O . ALA A 1 443 ? 17.092 15.644 -11.977 1.00 66.44 443 ALA A O 1
ATOM 3532 N N . ASP A 1 444 ? 15.134 16.661 -12.397 1.00 68.50 444 ASP A N 1
ATOM 3533 C CA . ASP A 1 444 ? 14.637 15.634 -13.314 1.00 68.50 444 ASP A CA 1
ATOM 3534 C C . ASP A 1 444 ? 15.508 15.528 -14.577 1.00 68.50 444 ASP A C 1
ATOM 3536 O O . ASP A 1 444 ? 15.858 14.425 -14.998 1.00 68.50 444 ASP A O 1
ATOM 3540 N N . MET A 1 445 ? 15.931 16.661 -15.150 1.00 66.31 445 MET A N 1
ATOM 3541 C CA . MET A 1 445 ? 16.872 16.688 -16.275 1.00 66.31 445 MET A CA 1
ATOM 3542 C C . MET A 1 445 ? 18.226 16.066 -15.907 1.00 66.31 445 MET A C 1
ATOM 3544 O O . MET A 1 445 ? 18.767 15.279 -16.683 1.00 66.31 445 MET A O 1
ATOM 3548 N N . ALA A 1 446 ? 18.765 16.360 -14.720 1.00 69.56 446 ALA A N 1
ATOM 3549 C CA . ALA A 1 446 ? 20.013 15.767 -14.244 1.00 69.56 446 ALA A CA 1
ATOM 3550 C C . ALA A 1 446 ? 19.890 14.243 -14.078 1.00 69.56 446 ALA A C 1
ATOM 3552 O O . ALA A 1 446 ? 20.733 13.500 -14.581 1.00 69.56 446 ALA A O 1
ATOM 3553 N N . CYS A 1 447 ? 18.809 13.765 -13.455 1.00 73.06 447 CYS A N 1
ATOM 3554 C CA . CYS A 1 447 ? 18.519 12.336 -13.324 1.00 73.06 447 CYS A CA 1
ATOM 3555 C C . CYS A 1 447 ? 18.414 11.641 -14.689 1.00 73.06 447 CYS A C 1
ATOM 3557 O O . CYS A 1 447 ? 18.983 10.562 -14.877 1.00 73.06 447 CYS A O 1
ATOM 3559 N N . ASN A 1 448 ? 17.732 12.260 -15.658 1.00 70.94 448 ASN A N 1
ATOM 3560 C CA . ASN A 1 448 ? 17.606 11.716 -17.011 1.00 70.94 448 ASN A CA 1
ATOM 3561 C C . ASN A 1 448 ? 18.973 11.621 -17.708 1.00 70.94 448 ASN A C 1
ATOM 3563 O O . ASN A 1 448 ? 19.277 10.589 -18.305 1.00 70.94 448 ASN A O 1
ATOM 3567 N N . ARG A 1 449 ? 19.832 12.641 -17.571 1.00 69.81 449 ARG A N 1
ATOM 3568 C CA . ARG A 1 449 ? 21.191 12.641 -18.141 1.00 69.81 449 ARG A CA 1
ATOM 3569 C C . ARG A 1 449 ? 22.092 11.583 -17.511 1.00 69.81 449 ARG A C 1
ATOM 3571 O O . ARG A 1 449 ? 22.789 10.880 -18.236 1.00 69.81 449 ARG A O 1
ATOM 3578 N N . ILE A 1 450 ? 22.039 11.419 -16.188 1.00 74.44 450 ILE A N 1
ATOM 3579 C CA . ILE A 1 450 ? 22.764 10.348 -15.485 1.00 74.44 450 ILE A CA 1
ATOM 3580 C C . ILE A 1 450 ? 22.280 8.979 -15.977 1.00 74.44 450 ILE A C 1
ATOM 3582 O O . ILE A 1 450 ? 23.091 8.116 -16.303 1.00 74.44 450 ILE A O 1
ATOM 3586 N N . THR A 1 451 ? 20.964 8.794 -16.101 1.00 74.06 451 THR A N 1
ATOM 3587 C CA . THR A 1 451 ? 20.372 7.541 -16.596 1.00 74.06 451 THR A CA 1
ATOM 3588 C C . THR A 1 451 ? 20.811 7.239 -18.028 1.00 74.06 451 THR A C 1
ATOM 3590 O O . THR A 1 451 ? 21.184 6.104 -18.325 1.00 74.06 451 THR A O 1
ATOM 3593 N N . ALA A 1 452 ? 20.819 8.247 -18.905 1.00 69.94 452 ALA A N 1
ATOM 3594 C CA . ALA A 1 452 ? 21.288 8.108 -20.279 1.00 69.94 452 ALA A CA 1
ATOM 3595 C C . ALA A 1 452 ? 22.779 7.743 -20.337 1.00 69.94 452 ALA A C 1
ATOM 3597 O O . ALA A 1 452 ? 23.145 6.804 -21.037 1.00 69.94 452 ALA A O 1
ATOM 3598 N N . ALA A 1 453 ? 23.627 8.405 -19.544 1.00 71.31 453 ALA A N 1
ATOM 3599 C CA . ALA A 1 453 ? 25.059 8.112 -19.486 1.00 71.31 453 ALA A CA 1
ATOM 3600 C C . ALA A 1 453 ? 25.344 6.682 -18.998 1.00 71.31 453 ALA A C 1
ATOM 3602 O O . ALA A 1 453 ? 26.147 5.975 -19.602 1.00 71.31 453 ALA A O 1
ATOM 3603 N N . ILE A 1 454 ? 24.648 6.233 -17.948 1.00 72.25 454 ILE A N 1
ATOM 3604 C CA . ILE A 1 454 ? 24.742 4.852 -17.456 1.00 72.25 454 ILE A CA 1
ATOM 3605 C C . ILE A 1 454 ? 24.294 3.881 -18.552 1.00 72.25 454 ILE A C 1
ATOM 3607 O O . ILE A 1 454 ? 24.998 2.924 -18.857 1.00 72.25 454 ILE A O 1
ATOM 3611 N N . THR A 1 455 ? 23.145 4.134 -19.177 1.00 72.38 455 THR A N 1
ATOM 3612 C CA . THR A 1 455 ? 22.609 3.263 -20.232 1.00 72.38 455 THR A CA 1
ATOM 3613 C C . THR A 1 455 ? 23.583 3.139 -21.406 1.00 72.38 455 THR A C 1
ATOM 3615 O O . THR A 1 455 ? 23.840 2.028 -21.864 1.00 72.38 455 THR A O 1
ATOM 3618 N N . ALA A 1 456 ? 24.179 4.252 -21.845 1.00 70.88 456 ALA A N 1
ATOM 3619 C CA . ALA A 1 456 ? 25.186 4.265 -22.900 1.00 70.88 456 ALA A CA 1
ATOM 3620 C C . ALA A 1 456 ? 26.456 3.489 -22.505 1.00 70.88 456 ALA A C 1
ATOM 3622 O O . ALA A 1 456 ? 26.957 2.694 -23.297 1.00 70.88 456 ALA A O 1
ATOM 3623 N N . ALA A 1 457 ? 26.951 3.669 -21.275 1.00 71.75 457 ALA A N 1
ATOM 3624 C CA . ALA A 1 457 ? 28.150 2.986 -20.785 1.00 71.75 457 ALA A CA 1
ATOM 3625 C C . ALA A 1 457 ? 27.989 1.456 -20.735 1.00 71.75 457 ALA A C 1
ATOM 3627 O O . ALA A 1 457 ? 28.942 0.728 -20.997 1.00 71.75 457 ALA A O 1
ATOM 3628 N N . PHE A 1 458 ? 26.780 0.967 -20.444 1.00 73.81 458 PHE A N 1
ATOM 3629 C CA . PHE A 1 458 ? 26.474 -0.465 -20.363 1.00 73.81 458 PHE A CA 1
ATOM 3630 C C . PHE A 1 458 ? 25.829 -1.037 -21.634 1.00 73.81 458 PHE A C 1
ATOM 3632 O O . PHE A 1 458 ? 25.321 -2.158 -21.596 1.00 73.81 458 PHE A O 1
ATOM 3639 N N . ALA A 1 459 ? 25.840 -0.317 -22.762 1.00 69.88 459 ALA A N 1
ATOM 3640 C CA . ALA A 1 459 ? 25.145 -0.736 -23.983 1.00 69.88 459 ALA A CA 1
ATOM 3641 C C . ALA A 1 459 ? 25.578 -2.126 -24.501 1.00 69.88 459 ALA A C 1
ATOM 3643 O O . ALA A 1 459 ? 24.756 -2.856 -25.058 1.00 69.88 459 ALA A O 1
ATOM 3644 N N . SER A 1 460 ? 26.839 -2.518 -24.283 1.00 69.75 460 SER A N 1
ATOM 3645 C CA . SER A 1 460 ? 27.391 -3.829 -24.659 1.00 69.75 460 SER A CA 1
ATOM 3646 C C . SER A 1 460 ? 27.013 -4.963 -23.695 1.00 69.75 460 SER A C 1
ATOM 3648 O O . SER A 1 460 ? 26.847 -6.103 -24.124 1.00 69.75 460 SER A O 1
ATOM 3650 N N . GLU A 1 461 ? 26.859 -4.669 -22.403 1.00 73.56 461 GLU A N 1
ATOM 3651 C CA . GLU A 1 461 ? 26.562 -5.662 -21.360 1.00 73.56 461 GLU A CA 1
ATOM 3652 C C . GLU A 1 461 ? 25.056 -5.849 -21.132 1.00 73.56 461 GLU A C 1
ATOM 3654 O O . GLU A 1 461 ? 24.591 -6.934 -20.777 1.00 73.56 461 GLU A O 1
ATOM 3659 N N . ARG A 1 462 ? 24.279 -4.776 -21.305 1.00 75.88 462 ARG A N 1
ATOM 3660 C CA . ARG A 1 462 ? 22.838 -4.714 -21.041 1.00 75.88 462 ARG A CA 1
ATOM 3661 C C . ARG A 1 462 ? 22.133 -4.073 -22.235 1.00 75.88 462 ARG A C 1
ATOM 3663 O O . ARG A 1 462 ? 21.744 -2.907 -22.162 1.00 75.88 462 ARG A O 1
ATOM 3670 N N . PRO A 1 463 ? 21.955 -4.823 -23.335 1.00 76.12 463 PRO A N 1
ATOM 3671 C CA . PRO A 1 463 ? 21.384 -4.270 -24.550 1.00 76.12 463 PRO A CA 1
ATOM 3672 C C . PRO A 1 463 ? 19.933 -3.848 -24.321 1.00 76.12 463 PRO A C 1
ATOM 3674 O O . PRO A 1 463 ? 19.119 -4.593 -23.763 1.00 76.12 463 PRO A O 1
ATOM 3677 N N . ILE A 1 464 ? 19.604 -2.650 -24.792 1.00 81.94 464 ILE A N 1
ATOM 3678 C CA . ILE A 1 464 ? 18.241 -2.122 -24.776 1.00 81.94 464 ILE A CA 1
ATOM 3679 C C . ILE A 1 464 ? 17.394 -2.944 -25.745 1.00 81.94 464 ILE A C 1
ATOM 3681 O O . ILE A 1 464 ? 17.807 -3.198 -26.878 1.00 81.94 464 ILE A O 1
ATOM 3685 N N . LYS A 1 465 ? 16.201 -3.345 -25.305 1.00 78.88 465 LYS A N 1
ATOM 3686 C CA . LYS A 1 465 ? 15.238 -4.083 -26.125 1.00 78.88 465 LYS A CA 1
ATOM 3687 C C . LYS A 1 465 ? 14.048 -3.191 -26.445 1.00 78.88 465 LYS A C 1
ATOM 3689 O O . LYS A 1 465 ? 13.404 -2.684 -25.529 1.00 78.88 465 LYS A O 1
ATOM 3694 N N . ALA A 1 466 ? 13.747 -3.032 -27.730 1.00 81.50 466 ALA A N 1
ATOM 3695 C CA . ALA A 1 466 ? 12.496 -2.425 -28.158 1.00 81.50 466 ALA A CA 1
ATOM 3696 C C . ALA A 1 466 ? 11.323 -3.382 -27.889 1.00 81.50 466 ALA A C 1
ATOM 3698 O O . ALA A 1 466 ? 11.437 -4.594 -28.078 1.00 81.50 466 ALA A O 1
ATOM 3699 N N . VAL A 1 467 ? 10.192 -2.823 -27.461 1.00 80.69 467 VAL A N 1
ATOM 3700 C CA . VAL A 1 467 ? 8.907 -3.526 -27.400 1.00 80.69 467 VAL A CA 1
ATOM 3701 C C . VAL A 1 467 ? 8.044 -2.933 -28.513 1.00 80.69 467 VAL A C 1
ATOM 3703 O O . VAL A 1 467 ? 7.589 -1.799 -28.357 1.00 80.69 467 VAL A O 1
ATOM 3706 N N . PRO A 1 468 ? 7.885 -3.622 -29.656 1.00 77.12 468 PRO A N 1
ATOM 3707 C CA . PRO A 1 468 ? 7.079 -3.105 -30.753 1.00 77.12 468 PRO A CA 1
ATOM 3708 C C . PRO A 1 468 ? 5.593 -3.080 -30.376 1.00 77.12 468 PRO A C 1
ATOM 3710 O O . PRO A 1 468 ? 5.145 -3.829 -29.503 1.00 77.12 468 PRO A O 1
ATOM 3713 N N . ASP A 1 469 ? 4.823 -2.229 -31.055 1.00 72.56 469 ASP A N 1
ATOM 3714 C CA . ASP A 1 469 ? 3.363 -2.251 -30.971 1.00 72.56 469 ASP A CA 1
ATOM 3715 C C . ASP A 1 469 ? 2.851 -3.646 -31.371 1.00 72.56 469 ASP A C 1
ATOM 3717 O O . ASP A 1 469 ? 3.243 -4.194 -32.403 1.00 72.56 469 ASP A O 1
ATOM 3721 N N . 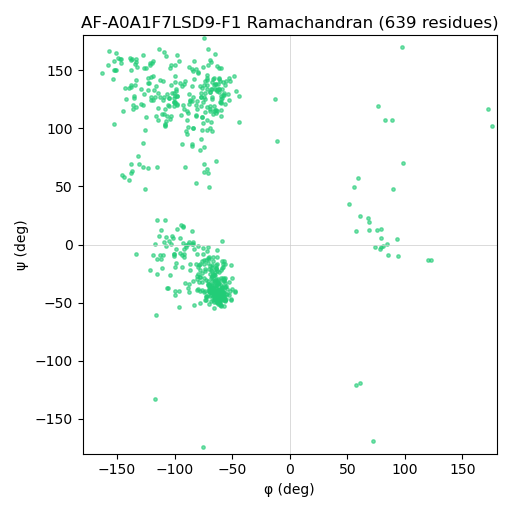SER A 1 470 ? 2.007 -4.246 -30.528 1.00 76.94 470 SER A N 1
ATOM 3722 C CA . SER A 1 470 ? 1.536 -5.625 -30.714 1.00 76.94 470 SER A CA 1
ATOM 3723 C C . SER A 1 470 ? 0.586 -5.793 -31.901 1.00 76.94 470 SER A C 1
ATOM 3725 O O . SER A 1 470 ? 0.427 -6.911 -32.385 1.00 76.94 470 SER A O 1
ATOM 3727 N N . TYR A 1 471 ? -0.045 -4.711 -32.360 1.00 74.25 471 TYR A N 1
ATOM 3728 C CA . TYR A 1 471 ? -1.010 -4.729 -33.455 1.00 74.25 471 TYR A CA 1
ATOM 3729 C C . TYR A 1 471 ? -0.426 -4.143 -34.743 1.00 74.25 471 TYR A C 1
ATOM 3731 O O . TYR A 1 471 ? -0.694 -4.682 -35.813 1.00 74.25 471 TYR A O 1
ATOM 3739 N N . ASN A 1 472 ? 0.396 -3.089 -34.652 1.00 76.44 472 ASN A N 1
ATOM 3740 C CA . ASN A 1 472 ? 0.980 -2.405 -35.816 1.00 76.44 472 ASN A CA 1
ATOM 3741 C C . ASN A 1 472 ? 2.504 -2.201 -35.683 1.00 76.44 472 ASN A C 1
ATOM 3743 O O . ASN A 1 472 ? 2.967 -1.069 -35.540 1.00 76.44 472 ASN A O 1
ATOM 3747 N N . PRO A 1 473 ? 3.314 -3.274 -35.740 1.00 76.44 473 PRO A N 1
ATOM 3748 C CA . PRO A 1 473 ? 4.760 -3.190 -35.523 1.00 76.44 473 PRO A CA 1
ATOM 3749 C C . PRO A 1 473 ? 5.545 -2.565 -36.691 1.00 76.44 473 PRO A C 1
ATOM 3751 O O . PRO A 1 473 ? 6.706 -2.204 -36.510 1.00 76.44 473 PRO A O 1
ATOM 3754 N N . VAL A 1 474 ? 4.953 -2.471 -37.890 1.00 82.12 474 VAL A N 1
ATOM 3755 C CA . VAL A 1 474 ? 5.604 -1.983 -39.119 1.00 82.12 474 VAL A CA 1
ATOM 3756 C C . VAL A 1 474 ? 4.648 -1.072 -39.890 1.00 82.12 474 VAL A C 1
ATOM 3758 O O . VAL A 1 474 ? 3.478 -1.407 -40.067 1.00 82.12 474 VAL A O 1
ATOM 3761 N N . GLY A 1 475 ? 5.155 0.066 -40.371 1.00 82.38 475 GLY A N 1
ATOM 3762 C CA . GLY A 1 475 ? 4.443 0.987 -41.263 1.00 82.38 475 GLY A CA 1
ATOM 3763 C C . GLY A 1 475 ? 4.975 0.936 -42.699 1.00 82.38 475 GLY A C 1
ATOM 3764 O O . GLY A 1 475 ? 6.086 0.473 -42.944 1.00 82.38 475 GLY A O 1
ATOM 3765 N N . SER A 1 476 ? 4.192 1.432 -43.661 1.00 85.94 476 SER A N 1
ATOM 3766 C CA . SER A 1 476 ? 4.607 1.540 -45.065 1.00 85.94 476 SER A CA 1
ATOM 3767 C C . SER A 1 476 ? 4.171 2.868 -45.670 1.00 85.94 476 SER A C 1
ATOM 3769 O O . SER A 1 476 ? 3.028 3.294 -45.507 1.00 85.94 476 SER A O 1
ATOM 3771 N N . THR A 1 477 ? 5.063 3.487 -46.444 1.00 87.88 477 THR A N 1
ATOM 3772 C CA . THR A 1 477 ? 4.758 4.704 -47.210 1.00 87.88 477 THR A CA 1
ATOM 3773 C C . THR A 1 477 ? 3.752 4.464 -48.337 1.00 87.88 477 THR A C 1
ATOM 3775 O O . THR A 1 477 ? 3.121 5.408 -48.799 1.00 87.88 477 THR A O 1
ATOM 3778 N N . SER A 1 478 ? 3.534 3.207 -48.743 1.00 84.81 478 SER A N 1
ATOM 3779 C CA . SER A 1 478 ? 2.567 2.836 -49.789 1.00 84.81 478 SER A CA 1
ATOM 3780 C C . SER A 1 478 ? 1.107 3.144 -49.430 1.00 84.81 478 SER A C 1
ATOM 3782 O O . SER A 1 478 ? 0.258 3.253 -50.314 1.00 84.81 478 SER A O 1
ATOM 3784 N N . HIS A 1 479 ? 0.803 3.297 -48.139 1.00 83.56 479 HIS A N 1
ATOM 3785 C CA . HIS A 1 479 ? -0.547 3.565 -47.640 1.00 83.56 479 HIS A CA 1
ATOM 3786 C C . HIS A 1 479 ? -0.770 5.039 -47.275 1.00 83.56 479 HIS A C 1
ATOM 3788 O O . HIS A 1 479 ? -1.823 5.401 -46.750 1.00 83.56 479 HIS A O 1
ATOM 3794 N N . VAL A 1 480 ? 0.204 5.905 -47.556 1.00 84.31 480 VAL A N 1
ATOM 3795 C CA . VAL A 1 480 ? 0.141 7.324 -47.206 1.00 84.31 480 VAL A CA 1
ATOM 3796 C C . VAL A 1 480 ? -0.688 8.058 -48.246 1.00 84.31 480 VAL A C 1
ATOM 3798 O O . VAL A 1 480 ? -0.281 8.227 -49.393 1.00 84.31 480 VAL A O 1
ATOM 3801 N N . ARG A 1 481 ? -1.872 8.516 -47.837 1.00 83.75 481 ARG A N 1
ATOM 3802 C CA . ARG A 1 481 ? -2.763 9.303 -48.689 1.00 83.75 481 ARG A CA 1
ATOM 3803 C C . ARG A 1 481 ? -3.502 10.348 -47.869 1.00 83.75 481 ARG A C 1
ATOM 3805 O O . ARG A 1 481 ? -4.332 10.013 -47.031 1.00 83.75 481 ARG A O 1
ATOM 3812 N N . PHE A 1 482 ? -3.233 11.617 -48.145 1.00 84.19 482 PHE A N 1
ATOM 3813 C CA . PHE A 1 482 ? -3.954 12.740 -47.556 1.00 84.19 482 PHE A CA 1
ATOM 3814 C C . PHE A 1 482 ? -3.915 13.944 -48.502 1.00 84.19 482 PHE A C 1
ATOM 3816 O O . PHE A 1 482 ? -3.048 14.040 -49.368 1.00 84.19 482 PHE A O 1
ATOM 3823 N N . ASN A 1 483 ? -4.868 14.860 -48.339 1.00 85.19 483 ASN A N 1
ATOM 3824 C CA . ASN A 1 483 ? -4.906 16.120 -49.078 1.00 85.19 483 ASN A CA 1
ATOM 3825 C C . ASN A 1 483 ? -4.346 17.243 -48.198 1.00 85.19 483 ASN A C 1
ATOM 3827 O O . ASN A 1 483 ? -4.577 17.257 -46.990 1.00 85.19 483 ASN A O 1
ATOM 3831 N N . THR A 1 484 ? -3.657 18.209 -48.800 1.00 82.00 484 THR A N 1
ATOM 3832 C CA . THR A 1 484 ? -3.116 19.382 -48.104 1.00 82.00 484 THR A CA 1
ATOM 3833 C C . THR A 1 484 ? -3.428 20.656 -48.880 1.00 82.00 484 THR A C 1
ATOM 3835 O O . THR A 1 484 ? -3.382 20.668 -50.108 1.00 82.00 484 THR A O 1
ATOM 3838 N N . SER A 1 485 ? -3.750 21.736 -48.168 1.00 85.62 485 SER A N 1
ATOM 3839 C CA . SER A 1 485 ? -3.942 23.077 -48.737 1.00 85.62 485 SER A CA 1
ATOM 3840 C C . SER A 1 485 ? -2.681 23.940 -48.641 1.00 85.62 485 SER A C 1
ATOM 3842 O O . SER A 1 485 ? -2.732 25.137 -48.929 1.00 85.62 485 SER A O 1
ATOM 3844 N N . ARG A 1 486 ? -1.553 23.373 -48.187 1.00 83.62 486 ARG A N 1
ATOM 3845 C CA . ARG A 1 486 ? -0.321 24.140 -48.000 1.00 83.62 486 ARG A CA 1
ATOM 3846 C C . ARG A 1 486 ? 0.272 24.570 -49.351 1.00 83.62 486 ARG A C 1
ATOM 3848 O O . ARG A 1 486 ? 0.409 23.735 -50.251 1.00 83.62 486 ARG A O 1
ATOM 3855 N N . PRO A 1 487 ? 0.635 25.856 -49.506 1.00 81.00 487 PRO A N 1
ATOM 3856 C CA . PRO A 1 487 ? 1.146 26.371 -50.773 1.00 81.00 487 PRO A CA 1
ATOM 3857 C C . PRO A 1 487 ? 2.602 25.957 -51.037 1.00 81.00 487 PRO A C 1
ATOM 3859 O O . PRO A 1 487 ? 2.953 25.723 -52.189 1.00 81.00 487 PRO A O 1
ATOM 3862 N N . HIS A 1 488 ? 3.424 25.819 -49.990 1.00 89.00 488 HIS A N 1
ATOM 3863 C CA . HIS A 1 488 ? 4.839 25.453 -50.097 1.00 89.00 488 HIS A CA 1
ATOM 3864 C C . HIS A 1 488 ? 5.015 23.931 -50.083 1.00 89.00 488 HIS A C 1
ATOM 3866 O O . HIS A 1 488 ? 4.719 23.264 -49.087 1.00 89.00 488 HIS A O 1
ATOM 3872 N N . ARG A 1 489 ? 5.464 23.379 -51.211 1.00 90.81 489 ARG A N 1
ATOM 3873 C CA . ARG A 1 489 ? 5.635 21.939 -51.421 1.00 90.81 489 ARG A CA 1
ATOM 3874 C C . ARG A 1 489 ? 6.741 21.652 -52.434 1.00 90.81 489 ARG A C 1
ATOM 3876 O O . ARG A 1 489 ? 6.951 22.452 -53.343 1.00 90.81 489 ARG A O 1
ATOM 3883 N N . TRP A 1 490 ? 7.396 20.510 -52.276 1.00 92.56 490 TRP A N 1
ATOM 3884 C CA . TRP A 1 490 ? 8.380 19.963 -53.208 1.00 92.56 490 TRP A CA 1
ATOM 3885 C C . TRP A 1 490 ? 7.760 18.796 -53.980 1.00 92.56 490 TRP A C 1
ATOM 3887 O O . TRP A 1 490 ? 7.207 17.886 -53.356 1.00 92.56 490 TRP A O 1
ATOM 3897 N N . GLU A 1 491 ? 7.808 18.852 -55.313 1.00 93.69 491 GLU A N 1
ATOM 3898 C CA . GLU A 1 491 ? 7.410 17.731 -56.174 1.00 93.69 491 GLU A CA 1
ATOM 3899 C C . GLU A 1 491 ? 8.535 16.709 -56.159 1.00 93.69 491 GLU A C 1
ATOM 3901 O O . GLU A 1 491 ? 9.667 17.040 -56.505 1.00 93.69 491 GLU A O 1
ATOM 3906 N N . THR A 1 492 ? 8.243 15.499 -55.702 1.00 94.00 492 THR A N 1
ATOM 3907 C CA . THR A 1 492 ? 9.276 14.479 -55.537 1.00 94.00 492 THR A CA 1
ATOM 3908 C C . THR A 1 492 ? 9.527 13.724 -56.835 1.00 94.00 492 THR A C 1
ATOM 3910 O O . THR A 1 492 ? 8.621 13.535 -57.650 1.00 94.00 492 THR A O 1
ATOM 3913 N N . ASP A 1 493 ? 10.751 13.230 -57.008 1.00 92.38 493 ASP A N 1
ATOM 3914 C CA . ASP A 1 493 ? 11.063 12.261 -58.056 1.00 92.38 493 ASP A CA 1
ATOM 3915 C C . ASP A 1 493 ? 10.399 10.902 -57.730 1.00 92.38 493 ASP A C 1
ATOM 3917 O O . ASP A 1 493 ? 10.743 10.283 -56.710 1.00 92.38 493 ASP A O 1
ATOM 3921 N N . PRO A 1 494 ? 9.493 10.378 -58.585 1.00 90.94 494 PRO A N 1
ATOM 3922 C CA . PRO A 1 494 ? 8.854 9.078 -58.377 1.00 90.94 494 PRO A CA 1
ATOM 3923 C C . PRO A 1 494 ? 9.836 7.901 -58.293 1.00 90.94 494 PRO A C 1
ATOM 3925 O O . PRO A 1 494 ? 9.485 6.853 -57.751 1.00 90.94 494 PRO A O 1
ATOM 3928 N N . ALA A 1 495 ? 11.062 8.046 -58.810 1.00 90.69 495 ALA A N 1
ATOM 3929 C CA . ALA A 1 495 ? 12.117 7.043 -58.672 1.00 90.69 495 ALA A CA 1
ATOM 3930 C C . ALA A 1 495 ? 12.766 7.035 -57.275 1.00 90.69 495 ALA A C 1
ATOM 3932 O O . ALA A 1 495 ? 13.489 6.096 -56.942 1.00 90.69 495 ALA A O 1
ATOM 3933 N N . ARG A 1 496 ? 12.539 8.078 -56.463 1.00 90.62 496 ARG A N 1
ATOM 3934 C CA . ARG A 1 496 ? 13.199 8.306 -55.167 1.00 90.62 496 ARG A CA 1
ATOM 3935 C C . ARG A 1 496 ? 12.228 8.393 -53.989 1.00 90.62 496 ARG A C 1
ATOM 3937 O O . ARG A 1 496 ? 12.647 8.170 -52.856 1.00 90.62 496 ARG A O 1
ATOM 3944 N N . CYS A 1 497 ? 10.955 8.710 -54.213 1.00 92.88 497 CYS A N 1
ATOM 3945 C CA . CYS A 1 497 ? 9.961 8.847 -53.149 1.00 92.88 497 CYS A CA 1
ATOM 3946 C C . CYS A 1 497 ? 8.587 8.328 -53.596 1.00 92.88 497 CYS A C 1
ATOM 3948 O O . CYS A 1 497 ? 8.102 8.657 -54.674 1.00 92.88 497 CYS A O 1
ATOM 3950 N N . HIS A 1 498 ? 7.919 7.550 -52.737 1.00 90.38 498 HIS A N 1
ATOM 3951 C CA . HIS A 1 498 ? 6.556 7.064 -53.000 1.00 90.38 498 HIS A CA 1
ATOM 3952 C C . HIS A 1 498 ? 5.480 8.154 -52.866 1.00 90.38 498 HIS A C 1
ATOM 3954 O O . HIS A 1 498 ? 4.373 7.994 -53.379 1.00 90.38 498 HIS A O 1
ATOM 3960 N N . VAL A 1 499 ? 5.773 9.240 -52.145 1.00 90.81 499 VAL A N 1
ATOM 3961 C CA . VAL A 1 499 ? 4.831 10.338 -51.899 1.00 90.81 499 VAL A CA 1
ATOM 3962 C C . VAL A 1 499 ? 5.124 11.453 -52.886 1.00 90.81 499 VAL A C 1
ATOM 3964 O O . VAL A 1 499 ? 6.216 12.004 -52.858 1.00 90.81 499 VAL A O 1
ATOM 3967 N N . ASN A 1 500 ? 4.144 11.816 -53.713 1.00 90.00 500 ASN A N 1
ATOM 3968 C CA . ASN A 1 500 ? 4.288 12.792 -54.800 1.00 90.00 500 ASN A CA 1
ATOM 3969 C C . ASN A 1 500 ? 4.602 14.231 -54.350 1.00 90.00 500 ASN A C 1
ATOM 3971 O O . ASN A 1 500 ? 5.137 15.012 -55.130 1.00 90.00 500 ASN A O 1
ATOM 3975 N N . TRP A 1 501 ? 4.260 14.592 -53.111 1.00 91.12 501 TRP A N 1
ATOM 3976 C CA . TRP A 1 501 ? 4.515 15.923 -52.564 1.00 91.12 501 TRP A CA 1
ATOM 3977 C C . TRP A 1 501 ? 5.086 15.856 -51.152 1.00 91.12 501 TRP A C 1
ATOM 3979 O O . TRP A 1 501 ? 4.460 15.308 -50.243 1.00 91.12 501 TRP A O 1
ATOM 3989 N N . VAL A 1 502 ? 6.223 16.515 -50.943 1.00 90.88 502 VAL A N 1
ATOM 3990 C CA . VAL A 1 502 ? 6.727 16.836 -49.604 1.00 90.88 502 VAL A CA 1
ATOM 3991 C C . VAL A 1 502 ? 6.219 18.222 -49.220 1.00 90.88 502 VAL A C 1
ATOM 3993 O O . VAL A 1 502 ? 6.481 19.210 -49.902 1.00 90.88 502 VAL A O 1
ATOM 3996 N N . VAL A 1 503 ? 5.460 18.302 -48.128 1.00 89.56 503 VAL A N 1
ATOM 3997 C CA . VAL A 1 503 ? 4.992 19.579 -47.572 1.00 89.56 503 VAL A CA 1
ATOM 3998 C C . VAL A 1 503 ? 6.162 20.271 -46.889 1.00 89.56 503 VAL A C 1
ATOM 4000 O O . VAL A 1 503 ? 6.785 19.662 -46.025 1.00 89.56 503 VAL A O 1
ATOM 4003 N N . LEU A 1 504 ? 6.434 21.524 -47.248 1.00 86.19 504 LEU A N 1
ATOM 4004 C CA . LEU A 1 504 ? 7.576 22.272 -46.732 1.00 86.19 504 LEU A CA 1
ATOM 4005 C C . LEU A 1 504 ? 7.152 23.207 -45.594 1.00 86.19 504 LEU A C 1
ATOM 4007 O O . LEU A 1 504 ? 6.175 23.951 -45.710 1.00 86.19 504 LEU A O 1
ATOM 4011 N N . ASP A 1 505 ? 7.902 23.164 -44.502 1.00 77.25 505 ASP A N 1
ATOM 4012 C CA . ASP A 1 505 ? 7.830 24.071 -43.358 1.00 77.25 505 ASP A CA 1
ATOM 4013 C C . ASP A 1 505 ? 8.926 25.154 -43.432 1.00 77.25 505 ASP A C 1
ATOM 4015 O O . ASP A 1 505 ? 8.797 26.207 -42.808 1.00 77.25 505 ASP A O 1
ATOM 4019 N N . SER A 1 506 ? 9.988 24.926 -44.219 1.00 77.44 506 SER A N 1
ATOM 4020 C CA . SER A 1 506 ? 11.055 25.899 -44.492 1.00 77.44 506 SER A CA 1
ATOM 4021 C C . SER A 1 506 ? 11.801 25.605 -45.803 1.00 77.44 506 SER A C 1
ATOM 4023 O O . SER A 1 506 ? 11.707 24.502 -46.343 1.00 77.44 506 SER A O 1
ATOM 4025 N N . ASP A 1 507 ? 12.601 26.565 -46.284 1.00 76.06 507 ASP A N 1
ATOM 4026 C CA . ASP A 1 507 ? 13.438 26.402 -47.488 1.00 76.06 507 ASP A CA 1
ATOM 4027 C C . ASP A 1 507 ? 14.526 25.322 -47.331 1.00 76.06 507 ASP A C 1
ATOM 4029 O O . ASP A 1 507 ? 15.011 24.763 -48.315 1.00 76.06 507 ASP A O 1
ATOM 4033 N N . TRP A 1 508 ? 14.881 24.972 -46.092 1.00 77.69 508 TRP A N 1
ATOM 4034 C CA . TRP A 1 508 ? 15.868 23.933 -45.790 1.00 77.69 508 TRP A CA 1
ATOM 4035 C C . TRP A 1 508 ? 15.418 22.543 -46.210 1.00 77.69 508 TRP A C 1
ATOM 4037 O O . TRP A 1 508 ? 16.216 21.755 -46.709 1.00 77.69 508 TRP A O 1
ATOM 4047 N N . GLU A 1 509 ? 14.138 22.244 -46.030 1.00 84.44 509 GLU A N 1
ATOM 4048 C CA . GLU A 1 509 ? 13.584 20.950 -46.411 1.00 84.44 509 GLU A CA 1
ATOM 4049 C C . GLU A 1 509 ? 13.536 20.802 -47.932 1.00 84.44 509 GLU A C 1
ATOM 4051 O O . GLU A 1 509 ? 13.755 19.710 -48.448 1.00 84.44 509 GLU A O 1
ATOM 4056 N N . ALA A 1 510 ? 13.304 21.904 -48.653 1.00 85.31 510 ALA A N 1
ATOM 4057 C CA . ALA A 1 510 ? 13.315 21.917 -50.112 1.00 85.31 510 ALA A CA 1
ATOM 4058 C C . ALA A 1 510 ? 14.717 21.599 -50.639 1.00 85.31 510 ALA A C 1
ATOM 4060 O O . ALA A 1 510 ? 14.897 20.744 -51.504 1.00 85.31 510 ALA A O 1
ATOM 4061 N N . GLU A 1 511 ? 15.724 22.255 -50.065 1.00 84.25 511 GLU A N 1
ATOM 4062 C CA . GLU A 1 511 ? 17.115 22.021 -50.428 1.00 84.25 511 GLU A CA 1
ATOM 4063 C C . GLU A 1 511 ? 17.580 20.615 -50.041 1.00 84.25 511 GLU A C 1
ATOM 4065 O O . GLU A 1 511 ? 18.284 19.964 -50.811 1.00 84.25 511 GLU A O 1
ATOM 4070 N N . PHE A 1 512 ? 17.133 20.105 -48.894 1.00 86.94 512 PHE A N 1
ATOM 4071 C CA . PHE A 1 512 ? 17.382 18.725 -48.507 1.00 86.94 512 PHE A CA 1
ATOM 4072 C C . PHE A 1 512 ? 16.792 17.728 -49.508 1.00 86.94 512 PHE A C 1
ATOM 4074 O O . PHE A 1 512 ? 17.494 16.802 -49.905 1.00 86.94 512 PHE A O 1
ATOM 4081 N N . CYS A 1 513 ? 15.550 17.930 -49.966 1.00 90.25 513 CYS A N 1
ATOM 4082 C CA . CYS A 1 513 ? 14.942 17.077 -50.993 1.00 90.25 513 CYS A CA 1
ATOM 4083 C C . CYS A 1 513 ? 15.781 17.090 -52.280 1.00 90.25 513 CYS A C 1
ATOM 4085 O O . CYS A 1 513 ? 16.126 16.028 -52.797 1.00 90.25 513 CYS A O 1
ATOM 4087 N N . ARG A 1 514 ? 16.208 18.278 -52.736 1.00 89.75 514 ARG A N 1
ATOM 4088 C CA . ARG A 1 514 ? 17.093 18.435 -53.902 1.00 89.75 514 ARG A CA 1
ATOM 4089 C C . ARG A 1 514 ? 18.394 17.641 -53.750 1.00 89.75 514 ARG A C 1
ATOM 4091 O O . ARG A 1 514 ? 18.812 16.948 -54.679 1.00 89.75 514 ARG A O 1
ATOM 4098 N N . VAL A 1 515 ? 19.052 17.762 -52.596 1.00 87.56 515 VAL A N 1
ATOM 4099 C CA . VAL A 1 515 ? 20.312 17.064 -52.308 1.00 87.56 515 VAL A CA 1
ATOM 4100 C C . VAL A 1 515 ? 20.080 15.555 -52.259 1.00 87.56 515 VAL A C 1
ATOM 4102 O O . VAL A 1 515 ? 20.774 14.826 -52.966 1.00 87.56 515 VAL A O 1
ATOM 4105 N N . ALA A 1 516 ? 19.069 15.092 -51.520 1.00 88.62 516 ALA A N 1
ATOM 4106 C CA . ALA A 1 516 ? 18.746 13.676 -51.374 1.00 88.62 516 ALA A CA 1
ATOM 4107 C C . ALA A 1 516 ? 18.432 13.000 -52.722 1.00 88.62 516 ALA A C 1
ATOM 4109 O O . ALA A 1 516 ? 18.927 11.906 -52.980 1.00 88.62 516 ALA A O 1
ATOM 4110 N N . GLU A 1 517 ? 17.678 13.653 -53.612 1.00 92.25 517 GLU A N 1
ATOM 4111 C CA . GLU A 1 517 ? 17.351 13.121 -54.946 1.00 92.25 517 GLU A CA 1
ATOM 4112 C C . GLU A 1 517 ? 18.580 13.010 -55.857 1.00 92.25 517 GLU A C 1
ATOM 4114 O O . GLU A 1 517 ? 18.744 12.022 -56.587 1.00 92.25 517 GLU A O 1
ATOM 4119 N N . SER A 1 518 ? 19.470 14.003 -55.781 1.00 88.38 518 SER A N 1
ATOM 4120 C CA . SER A 1 518 ? 20.698 14.048 -56.581 1.00 88.38 518 SER A CA 1
ATOM 4121 C C . SER A 1 518 ? 21.820 13.145 -56.055 1.00 88.38 518 SER A C 1
ATOM 4123 O O . SER A 1 518 ? 22.757 12.839 -56.794 1.00 88.38 518 SER A O 1
ATOM 4125 N N . HIS A 1 519 ? 21.742 12.697 -54.798 1.00 87.38 519 HIS A N 1
ATOM 4126 C CA . HIS A 1 519 ? 22.831 11.966 -54.163 1.00 87.38 519 HIS A CA 1
ATOM 4127 C C . HIS A 1 519 ? 22.897 10.500 -54.649 1.00 87.38 519 HIS A C 1
ATOM 4129 O O . HIS A 1 519 ? 21.913 9.758 -54.549 1.00 87.38 519 HIS A O 1
ATOM 4135 N N . PRO A 1 520 ? 24.059 10.012 -55.129 1.00 87.69 520 PRO A N 1
ATOM 4136 C CA . PRO A 1 520 ? 24.170 8.690 -55.759 1.00 87.69 520 PRO A CA 1
ATOM 4137 C C . PRO A 1 520 ? 23.941 7.523 -54.788 1.00 87.69 520 PRO A C 1
ATOM 4139 O O . PRO A 1 520 ? 23.498 6.451 -55.205 1.00 87.69 520 PRO A O 1
ATOM 4142 N N . ARG A 1 521 ? 24.220 7.719 -53.491 1.00 88.06 521 ARG A N 1
ATOM 4143 C CA . ARG A 1 521 ? 24.007 6.684 -52.462 1.00 88.06 521 ARG A CA 1
ATOM 4144 C C . ARG A 1 521 ? 22.599 6.666 -51.884 1.00 88.06 521 ARG A C 1
ATOM 4146 O O . ARG A 1 521 ? 22.226 5.683 -51.259 1.00 88.06 521 ARG A O 1
ATOM 4153 N N . VAL A 1 522 ? 21.814 7.727 -52.055 1.00 91.81 522 VAL A N 1
ATOM 4154 C CA . VAL A 1 522 ? 20.419 7.703 -51.598 1.00 91.81 522 VAL A CA 1
ATOM 4155 C C . VAL A 1 522 ? 19.654 6.815 -52.565 1.00 91.81 522 VAL A C 1
ATOM 4157 O O . VAL A 1 522 ? 19.804 6.971 -53.771 1.00 91.81 522 VAL A O 1
ATOM 4160 N N . LYS A 1 523 ? 18.882 5.851 -52.067 1.00 93.50 523 LYS A N 1
ATOM 4161 C CA . LYS A 1 523 ? 18.012 4.992 -52.887 1.00 93.50 523 LYS A CA 1
ATOM 4162 C C . LYS A 1 523 ? 16.576 5.478 -52.839 1.00 93.50 523 LYS A C 1
ATOM 4164 O O . LYS A 1 523 ? 15.946 5.586 -53.884 1.00 93.50 523 LYS A O 1
ATOM 4169 N N . ALA A 1 524 ? 16.110 5.827 -51.645 1.00 94.12 524 ALA A N 1
ATOM 4170 C CA . ALA A 1 524 ? 14.799 6.410 -51.432 1.00 94.12 524 ALA A CA 1
ATOM 4171 C C . ALA A 1 524 ? 14.827 7.403 -50.269 1.00 94.12 524 ALA A C 1
ATOM 4173 O O . ALA A 1 524 ? 15.700 7.329 -49.406 1.00 94.12 524 ALA A O 1
ATOM 4174 N N . TYR A 1 525 ? 13.860 8.308 -50.215 1.00 95.06 525 TYR A N 1
ATOM 4175 C CA . TYR A 1 525 ? 13.648 9.182 -49.067 1.00 95.06 525 TYR A CA 1
ATOM 4176 C C . TYR A 1 525 ? 12.161 9.483 -48.891 1.00 95.06 525 TYR A C 1
ATOM 4178 O O . TYR A 1 525 ? 11.368 9.325 -49.818 1.00 95.06 525 TYR A O 1
ATOM 4186 N N . VAL A 1 526 ? 11.769 9.904 -47.692 1.00 94.38 526 VAL A N 1
ATOM 4187 C CA . VAL A 1 526 ? 10.410 10.371 -47.411 1.00 94.38 526 VAL A CA 1
ATOM 4188 C C . VAL A 1 526 ? 10.422 11.352 -46.239 1.00 94.38 526 VAL A C 1
ATOM 4190 O O . VAL A 1 526 ? 11.161 11.157 -45.271 1.00 94.38 526 VAL A O 1
ATOM 4193 N N . LYS A 1 527 ? 9.589 12.398 -46.300 1.00 92.38 527 LYS A N 1
ATOM 4194 C CA . LYS A 1 527 ? 9.301 13.237 -45.128 1.00 92.38 527 LYS A CA 1
ATOM 4195 C C . LYS A 1 527 ? 8.346 12.490 -44.204 1.00 92.38 527 LYS A C 1
ATOM 4197 O O . LYS A 1 527 ? 7.334 11.955 -44.658 1.00 92.38 527 LYS A O 1
ATOM 4202 N N . ASN A 1 528 ? 8.618 12.496 -42.908 1.00 91.25 528 ASN A N 1
ATOM 4203 C CA . ASN A 1 528 ? 7.767 11.925 -41.871 1.00 91.25 528 ASN A CA 1
ATOM 4204 C C . ASN A 1 528 ? 6.530 12.799 -41.610 1.00 91.25 528 ASN A C 1
ATOM 4206 O O . ASN A 1 528 ? 6.305 13.339 -40.529 1.00 91.25 528 ASN A O 1
ATOM 4210 N N . HIS A 1 529 ? 5.706 12.950 -42.639 1.00 87.81 529 HIS A N 1
ATOM 4211 C CA . HIS A 1 529 ? 4.447 13.661 -42.573 1.00 87.81 529 HIS A CA 1
ATOM 4212 C C . HIS A 1 529 ? 3.316 12.651 -42.719 1.00 87.81 529 HIS A C 1
ATOM 4214 O O . HIS A 1 529 ? 3.142 12.048 -43.776 1.00 87.81 529 HIS A O 1
ATOM 4220 N N . ASN A 1 530 ? 2.555 12.459 -41.641 1.00 83.44 530 ASN A N 1
ATOM 4221 C CA . ASN A 1 530 ? 1.466 11.482 -41.578 1.00 83.44 530 ASN A CA 1
ATOM 4222 C C . ASN A 1 530 ? 1.914 10.014 -41.793 1.00 83.44 530 ASN A C 1
ATOM 4224 O O . ASN A 1 530 ? 1.108 9.182 -42.203 1.00 83.44 530 ASN A O 1
ATOM 4228 N N . LEU A 1 531 ? 3.189 9.693 -41.514 1.00 84.56 531 LEU A N 1
ATOM 4229 C CA . LEU A 1 531 ? 3.704 8.312 -41.519 1.00 84.56 531 LEU A CA 1
ATOM 4230 C C . LEU A 1 531 ? 3.510 7.598 -40.174 1.00 84.56 531 LEU A C 1
ATOM 4232 O O . LEU A 1 531 ? 3.530 6.372 -40.126 1.00 84.56 531 LEU A O 1
ATOM 4236 N N . GLY A 1 532 ? 3.348 8.358 -39.085 1.00 82.62 532 GLY A N 1
ATOM 4237 C CA . GLY A 1 532 ? 3.198 7.817 -37.731 1.00 82.62 532 GLY A CA 1
ATOM 4238 C C . GLY A 1 532 ? 4.508 7.392 -37.058 1.00 82.62 532 GLY A C 1
ATOM 4239 O O . GLY A 1 532 ? 4.455 6.721 -36.029 1.00 82.62 532 GLY A O 1
ATOM 4240 N N . LEU A 1 533 ? 5.678 7.771 -37.596 1.00 88.44 533 LEU A N 1
ATOM 4241 C CA . LEU A 1 533 ? 6.953 7.537 -36.916 1.00 88.44 533 LEU A CA 1
ATOM 4242 C C . LEU A 1 533 ? 7.120 8.549 -35.774 1.00 88.44 533 LEU A C 1
ATOM 4244 O O . LEU A 1 533 ? 7.533 9.690 -35.984 1.00 88.44 533 LEU A O 1
ATOM 4248 N N . GLU A 1 534 ? 6.799 8.107 -34.562 1.00 89.62 534 GLU A N 1
ATOM 4249 C CA . GLU A 1 534 ? 6.897 8.888 -33.329 1.00 89.62 534 GLU A CA 1
ATOM 4250 C C . GLU A 1 534 ? 7.896 8.251 -32.362 1.00 89.62 534 GLU A C 1
ATOM 4252 O O . GLU A 1 534 ? 7.847 7.053 -32.080 1.00 89.62 534 GLU A O 1
ATOM 4257 N N . VAL A 1 535 ? 8.779 9.072 -31.798 1.00 89.56 535 VAL A N 1
ATOM 4258 C CA . VAL A 1 535 ? 9.761 8.649 -30.800 1.00 89.56 535 VAL A CA 1
ATOM 4259 C C . VAL A 1 535 ? 9.371 9.238 -29.443 1.00 89.56 535 VAL A C 1
ATOM 4261 O O . VAL A 1 535 ? 9.411 10.460 -29.266 1.00 89.56 535 VAL A O 1
ATOM 4264 N N . PRO A 1 536 ? 8.969 8.418 -28.457 1.00 88.00 536 PRO A N 1
ATOM 4265 C CA . PRO A 1 536 ? 8.707 8.919 -27.117 1.00 88.00 536 PRO A CA 1
ATOM 4266 C C . PRO A 1 536 ? 10.023 9.343 -26.459 1.00 88.00 536 PRO A C 1
ATOM 4268 O O . PRO A 1 536 ? 10.991 8.585 -26.443 1.00 88.00 536 PRO A O 1
ATOM 4271 N N . TYR A 1 537 ? 10.049 10.542 -25.885 1.00 86.88 537 TYR A N 1
ATOM 4272 C CA . TYR A 1 537 ? 11.195 11.043 -25.133 1.00 86.88 537 TYR A CA 1
ATOM 4273 C C . TYR A 1 537 ? 10.746 11.753 -23.860 1.00 86.88 537 TYR A C 1
ATOM 4275 O O . TYR A 1 537 ? 9.598 12.185 -23.733 1.00 86.88 537 TYR A O 1
ATOM 4283 N N . ARG A 1 538 ? 11.657 11.868 -22.895 1.00 78.56 538 ARG A N 1
ATOM 4284 C CA . ARG A 1 538 ? 11.389 12.529 -21.618 1.00 78.56 538 ARG A CA 1
ATOM 4285 C C . ARG A 1 538 ? 12.088 13.883 -21.575 1.00 78.56 538 ARG A C 1
ATOM 4287 O O . ARG A 1 538 ? 13.285 13.963 -21.827 1.00 78.56 538 ARG A O 1
ATOM 4294 N N . TYR A 1 539 ? 11.352 14.934 -21.223 1.00 77.38 539 TYR A N 1
ATOM 4295 C CA . TYR A 1 539 ? 11.893 16.276 -21.002 1.00 77.38 539 TYR A CA 1
ATOM 4296 C C . TYR A 1 539 ? 11.495 16.742 -19.599 1.00 77.38 539 TYR A C 1
ATOM 4298 O O . TYR A 1 539 ? 10.313 16.941 -19.318 1.00 77.38 539 TYR A O 1
ATOM 4306 N N . GLY A 1 540 ? 12.471 16.829 -18.690 1.00 77.38 540 GLY A N 1
ATOM 4307 C CA . GLY A 1 540 ? 12.197 16.989 -17.259 1.00 77.38 540 GLY A CA 1
ATOM 4308 C C . GLY A 1 540 ? 11.319 15.846 -16.723 1.00 77.38 540 GLY A C 1
ATOM 4309 O O . GLY A 1 540 ? 11.683 14.665 -16.808 1.00 77.38 540 GLY A O 1
ATOM 4310 N N . SER A 1 541 ? 10.150 16.191 -16.181 1.00 71.94 541 SER A N 1
ATOM 4311 C CA . SER A 1 541 ? 9.146 15.244 -15.676 1.00 71.94 541 SER A CA 1
ATOM 4312 C C . SER A 1 541 ? 8.086 14.835 -16.705 1.00 71.94 541 SER A C 1
ATOM 4314 O O . SER A 1 541 ? 7.319 13.910 -16.440 1.00 71.94 541 SER A O 1
ATOM 4316 N N . GLU A 1 542 ? 8.045 15.471 -17.877 1.00 77.38 542 GLU A N 1
ATOM 4317 C CA . GLU A 1 542 ? 7.011 15.235 -18.884 1.00 77.38 542 GLU A CA 1
ATOM 4318 C C . GLU A 1 542 ? 7.452 14.219 -19.942 1.00 77.38 542 GLU A C 1
ATOM 4320 O O . GLU A 1 542 ? 8.576 14.257 -20.454 1.00 77.38 542 GLU A O 1
ATOM 4325 N N . MET A 1 543 ? 6.523 13.340 -20.323 1.00 80.88 543 MET A N 1
ATOM 4326 C CA . MET A 1 543 ? 6.651 12.514 -21.521 1.00 80.88 543 MET A CA 1
ATOM 4327 C C . MET A 1 543 ? 6.187 13.316 -22.733 1.00 80.88 543 MET A C 1
ATOM 4329 O O . MET A 1 543 ? 5.076 13.845 -22.752 1.00 80.88 543 MET A O 1
ATOM 4333 N N . ARG A 1 544 ? 7.031 13.389 -23.758 1.00 84.69 544 ARG A N 1
ATOM 4334 C CA . ARG A 1 544 ? 6.761 14.095 -25.010 1.00 84.69 544 ARG A CA 1
ATOM 4335 C C . ARG A 1 544 ? 7.000 13.172 -26.198 1.00 84.69 544 ARG A C 1
ATOM 4337 O O . ARG A 1 544 ? 7.624 12.119 -26.082 1.00 84.69 544 ARG A O 1
ATOM 4344 N N . ARG A 1 545 ? 6.470 13.569 -27.351 1.00 87.88 545 ARG A N 1
ATOM 4345 C CA . ARG A 1 545 ? 6.644 12.858 -28.618 1.00 87.88 545 ARG A CA 1
ATOM 4346 C C . ARG A 1 545 ? 7.543 13.680 -29.521 1.00 87.88 545 ARG A C 1
ATOM 4348 O O . ARG A 1 545 ? 7.313 14.872 -29.717 1.00 87.88 545 ARG A O 1
ATOM 4355 N N . TYR A 1 546 ? 8.593 13.044 -30.009 1.00 88.69 546 TYR A N 1
ATOM 4356 C CA . TYR A 1 546 ? 9.481 13.577 -31.021 1.00 88.69 546 TYR A CA 1
ATOM 4357 C C . TYR A 1 546 ? 9.059 13.006 -32.377 1.00 88.69 546 TYR A C 1
ATOM 4359 O O . TYR A 1 546 ? 8.893 11.797 -32.518 1.00 88.69 546 TYR A O 1
ATOM 4367 N N . LEU A 1 547 ? 8.846 13.895 -33.342 1.00 88.62 547 LEU A N 1
ATOM 4368 C CA . LEU A 1 547 ? 8.568 13.576 -34.737 1.00 88.62 547 LEU A CA 1
ATOM 4369 C C . LEU A 1 547 ? 9.820 13.952 -35.536 1.00 88.62 547 LEU A C 1
ATOM 4371 O O . LEU A 1 547 ? 10.043 15.149 -35.702 1.00 88.62 547 LEU A O 1
ATOM 4375 N N . PRO A 1 548 ? 10.649 12.979 -35.956 1.00 90.75 548 PRO A N 1
ATOM 4376 C CA . PRO A 1 548 ? 11.778 13.252 -36.840 1.00 90.75 548 PRO A CA 1
ATOM 4377 C C . PRO A 1 548 ? 11.314 13.778 -38.195 1.00 90.75 548 PRO A C 1
ATOM 4379 O O . PRO A 1 548 ? 10.217 13.410 -38.604 1.00 90.75 548 PRO A O 1
ATOM 4382 N N . ASP A 1 549 ? 12.132 14.551 -38.910 1.00 90.00 549 ASP A N 1
ATOM 4383 C CA . ASP A 1 549 ? 11.708 15.163 -40.181 1.00 90.00 549 ASP A CA 1
ATOM 4384 C C . ASP A 1 549 ? 11.716 14.195 -41.373 1.00 90.00 549 ASP A C 1
ATOM 4386 O O . ASP A 1 549 ? 10.723 14.097 -42.094 1.00 90.00 549 ASP A O 1
ATOM 4390 N N . PHE A 1 550 ? 12.811 13.464 -41.601 1.00 92.69 550 PHE A N 1
ATOM 4391 C CA . PHE A 1 550 ? 12.985 12.616 -42.785 1.00 92.69 550 PHE A CA 1
ATOM 4392 C C . PHE A 1 550 ? 13.494 11.216 -42.448 1.00 92.69 550 PHE A C 1
ATOM 4394 O O . PHE A 1 550 ? 14.217 10.998 -41.476 1.00 92.69 550 PHE A O 1
ATOM 4401 N N . ILE A 1 551 ? 13.149 10.265 -43.313 1.00 93.88 551 ILE A N 1
ATOM 4402 C CA . ILE A 1 551 ? 13.750 8.932 -43.366 1.00 93.88 551 ILE A CA 1
ATOM 4403 C C . ILE A 1 551 ? 14.390 8.792 -44.744 1.00 93.88 551 ILE A C 1
ATOM 4405 O O . ILE A 1 551 ? 13.719 8.970 -45.762 1.00 93.88 551 ILE A O 1
ATOM 4409 N N . VAL A 1 552 ? 15.679 8.475 -44.777 1.00 94.00 552 VAL A N 1
ATOM 4410 C CA . VAL A 1 552 ? 16.459 8.302 -46.003 1.00 94.00 552 VAL A CA 1
ATOM 4411 C C . VAL A 1 552 ? 17.017 6.890 -46.034 1.00 94.00 552 VAL A C 1
ATOM 4413 O O . VAL A 1 552 ? 17.677 6.455 -45.099 1.00 94.00 552 VAL A O 1
ATOM 4416 N N . LEU A 1 553 ? 16.766 6.174 -47.120 1.00 93.38 553 LEU A N 1
ATOM 4417 C CA . LEU A 1 553 ? 17.340 4.863 -47.368 1.00 93.38 553 LEU A CA 1
ATOM 4418 C C . LEU A 1 553 ? 18.637 5.033 -48.160 1.00 93.38 553 LEU A C 1
ATOM 4420 O O . LEU A 1 553 ? 18.618 5.531 -49.289 1.00 93.38 553 LEU A O 1
ATOM 4424 N N . VAL A 1 554 ? 19.758 4.639 -47.561 1.00 91.81 554 VAL A N 1
ATOM 4425 C CA . VAL A 1 554 ? 21.106 4.926 -48.060 1.00 91.81 554 VAL A CA 1
ATOM 4426 C C . VAL A 1 554 ? 21.893 3.640 -48.295 1.00 91.81 554 VAL A C 1
ATOM 4428 O O . VAL A 1 554 ? 21.868 2.715 -47.490 1.00 91.81 554 VAL A O 1
ATOM 4431 N N . ASP A 1 555 ? 22.627 3.614 -49.400 1.00 90.06 555 ASP A N 1
ATOM 4432 C CA . ASP A 1 555 ? 23.636 2.612 -49.726 1.00 90.06 555 ASP A CA 1
ATOM 4433 C C . ASP A 1 555 ? 24.998 3.062 -49.190 1.00 90.06 555 ASP A C 1
ATOM 4435 O O . ASP A 1 555 ? 25.693 3.893 -49.779 1.00 90.06 555 ASP A O 1
ATOM 4439 N N . ASP A 1 556 ? 25.354 2.546 -48.018 1.00 84.81 556 ASP A N 1
ATOM 4440 C CA . ASP A 1 556 ? 26.614 2.828 -47.333 1.00 84.81 556 ASP A CA 1
ATOM 4441 C C . ASP A 1 556 ? 27.715 1.803 -47.663 1.00 84.81 556 ASP A C 1
ATOM 4443 O O . ASP A 1 556 ? 28.738 1.761 -46.984 1.00 84.81 556 ASP A O 1
ATOM 4447 N N . GLY A 1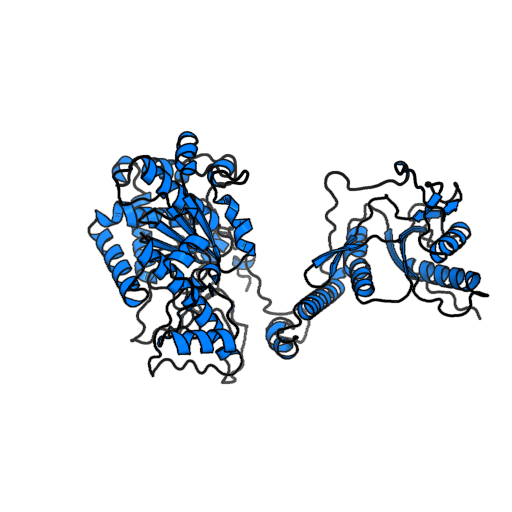 557 ? 27.538 1.000 -48.721 1.00 82.75 557 GLY A N 1
ATOM 4448 C CA . GLY A 1 557 ? 28.533 0.029 -49.184 1.00 82.75 557 GLY A CA 1
ATOM 4449 C C . GLY A 1 557 ? 28.374 -1.391 -48.634 1.00 82.75 557 GLY A C 1
ATOM 4450 O O . GLY A 1 557 ? 29.200 -2.243 -48.955 1.00 82.75 557 GLY A O 1
ATOM 4451 N N . HIS A 1 558 ? 27.315 -1.681 -47.869 1.00 80.38 558 HIS A N 1
ATOM 4452 C CA . HIS A 1 558 ? 26.998 -3.040 -47.392 1.00 80.38 558 HIS A CA 1
ATOM 4453 C C . HIS A 1 558 ? 26.214 -3.892 -48.411 1.00 80.38 558 HIS A C 1
ATOM 4455 O O . HIS A 1 558 ? 25.933 -5.062 -48.160 1.00 80.38 558 HIS A O 1
ATOM 4461 N N . GLY A 1 559 ? 25.921 -3.341 -49.594 1.00 82.88 559 GLY A N 1
ATOM 4462 C CA . GLY A 1 559 ? 25.219 -4.030 -50.676 1.00 82.88 559 GLY A CA 1
ATOM 4463 C C . GLY A 1 559 ? 23.720 -3.724 -50.722 1.00 82.88 559 GLY A C 1
ATOM 4464 O O . GLY A 1 559 ? 23.154 -3.106 -49.824 1.00 82.88 559 GLY A O 1
ATOM 4465 N N . ALA A 1 560 ? 23.067 -4.147 -51.807 1.00 82.94 560 ALA A N 1
ATOM 4466 C CA . ALA A 1 560 ? 21.670 -3.799 -52.083 1.00 82.94 560 ALA A CA 1
ATOM 4467 C C . ALA A 1 560 ? 20.662 -4.423 -51.098 1.00 82.94 560 ALA A C 1
ATOM 4469 O O . ALA A 1 560 ? 19.568 -3.885 -50.939 1.00 82.94 560 ALA A O 1
ATOM 4470 N N . ASP A 1 561 ? 21.041 -5.516 -50.431 1.00 84.56 561 ASP A N 1
ATOM 4471 C CA . ASP A 1 561 ? 20.188 -6.248 -49.487 1.00 84.56 561 ASP A CA 1
ATOM 4472 C C . ASP A 1 561 ? 20.338 -5.767 -48.029 1.00 84.56 561 ASP A C 1
ATOM 4474 O O . ASP A 1 561 ? 19.614 -6.234 -47.151 1.00 84.56 561 ASP A O 1
ATOM 4478 N N . ASP A 1 562 ? 21.253 -4.828 -47.756 1.00 86.12 562 ASP A N 1
ATOM 4479 C CA . ASP A 1 562 ? 21.526 -4.305 -46.410 1.00 86.12 562 ASP A CA 1
ATOM 4480 C C . ASP A 1 562 ? 21.686 -2.777 -46.427 1.00 86.12 562 ASP A C 1
ATOM 4482 O O . ASP A 1 562 ? 22.750 -2.225 -46.149 1.00 86.12 562 ASP A O 1
ATOM 4486 N N . LEU A 1 563 ? 20.613 -2.075 -46.796 1.00 90.25 563 LEU A N 1
ATOM 4487 C CA . LEU A 1 563 ? 20.580 -0.612 -46.840 1.00 90.25 563 LEU A CA 1
ATOM 4488 C C . LEU A 1 563 ? 20.370 0.007 -45.447 1.00 90.25 563 LEU A C 1
ATOM 4490 O O . LEU A 1 563 ? 19.645 -0.524 -44.599 1.00 90.25 563 LEU A O 1
ATOM 4494 N N . LEU A 1 564 ? 20.962 1.183 -45.235 1.00 91.06 564 LEU A N 1
ATOM 4495 C CA . LEU A 1 564 ? 20.862 1.943 -43.993 1.00 91.06 564 LEU A CA 1
ATOM 4496 C C . LEU A 1 564 ? 19.624 2.850 -43.999 1.00 91.06 564 LEU A C 1
ATOM 4498 O O . LEU A 1 564 ? 19.479 3.708 -44.869 1.00 91.06 564 LEU A O 1
ATOM 4502 N N . HIS A 1 565 ? 18.766 2.710 -42.989 1.00 93.44 565 HIS A N 1
ATOM 4503 C CA . HIS A 1 565 ? 17.680 3.645 -42.700 1.00 93.44 565 HIS A CA 1
ATOM 4504 C C . HIS A 1 565 ? 18.223 4.803 -41.859 1.00 93.44 565 HIS A C 1
ATOM 4506 O O . HIS A 1 565 ? 18.418 4.691 -40.647 1.00 93.44 565 HIS A O 1
ATOM 4512 N N . LEU A 1 566 ? 18.487 5.929 -42.506 1.00 92.50 566 LEU A N 1
ATOM 4513 C CA . LEU A 1 566 ? 18.980 7.138 -41.869 1.00 92.50 566 LEU A CA 1
ATOM 4514 C C . LEU A 1 566 ? 17.811 8.062 -41.518 1.00 92.50 566 LEU A C 1
ATOM 4516 O O . LEU A 1 566 ? 17.167 8.632 -42.398 1.00 92.50 566 LEU A O 1
ATOM 4520 N N . VAL A 1 567 ? 17.547 8.227 -40.225 1.00 92.88 567 VAL A N 1
ATOM 4521 C CA . VAL A 1 567 ? 16.617 9.243 -39.723 1.00 92.88 567 VAL A CA 1
ATOM 4522 C C . VAL A 1 567 ? 17.346 10.580 -39.683 1.00 92.88 567 VAL A C 1
ATOM 4524 O O . VAL A 1 567 ? 18.387 10.692 -39.034 1.00 92.88 567 VAL A O 1
ATOM 4527 N N . VAL A 1 568 ? 16.800 11.581 -40.370 1.00 89.50 568 VAL A N 1
ATOM 4528 C CA . VAL A 1 568 ? 17.401 12.911 -40.485 1.00 89.50 568 VAL A CA 1
ATOM 4529 C C . VAL A 1 568 ? 16.490 13.955 -39.860 1.00 89.50 568 VAL A C 1
ATOM 4531 O O . VAL A 1 568 ? 15.321 14.065 -40.222 1.00 89.50 568 VAL A O 1
ATOM 4534 N N . GLU A 1 569 ? 17.059 14.745 -38.955 1.00 87.81 569 GLU A N 1
ATOM 4535 C CA . GLU A 1 569 ? 16.442 15.959 -38.424 1.00 87.81 569 GLU A CA 1
ATOM 4536 C C . GLU A 1 569 ? 17.051 17.202 -39.084 1.00 87.81 569 GLU A C 1
ATOM 4538 O O . GLU A 1 569 ? 18.277 17.374 -39.107 1.00 87.81 569 GLU A O 1
ATOM 4543 N N . ILE A 1 570 ? 16.197 18.104 -39.564 1.00 79.94 570 ILE A N 1
ATOM 4544 C CA . ILE A 1 570 ? 16.569 19.372 -40.186 1.00 79.94 570 ILE A CA 1
ATOM 4545 C C . ILE A 1 570 ? 16.205 20.504 -39.224 1.00 79.94 570 ILE A C 1
ATOM 4547 O O . ILE A 1 570 ? 15.051 20.907 -39.103 1.00 79.94 570 ILE A O 1
ATOM 4551 N N . LYS A 1 571 ? 17.203 21.066 -38.530 1.00 66.62 571 LYS A N 1
ATOM 4552 C CA . LYS A 1 571 ? 16.971 22.139 -37.549 1.00 66.62 571 LYS A CA 1
ATOM 4553 C C . LYS A 1 571 ? 17.848 23.365 -37.738 1.00 66.62 571 LYS A C 1
ATOM 4555 O O . LYS A 1 571 ? 19.069 23.276 -37.791 1.00 66.62 571 LYS A O 1
ATOM 4560 N N . GLY A 1 572 ? 17.199 24.531 -37.663 1.00 58.03 572 GLY A N 1
ATOM 4561 C CA . GLY A 1 572 ? 17.829 25.782 -37.228 1.00 58.03 572 GLY A CA 1
ATOM 4562 C C . GLY A 1 572 ? 18.045 25.842 -35.700 1.00 58.03 572 GLY A C 1
ATOM 4563 O O . GLY A 1 572 ? 17.800 24.871 -34.992 1.00 58.03 572 GLY A O 1
ATOM 4564 N N . TYR A 1 573 ? 18.509 26.996 -35.199 1.00 44.31 573 TYR A N 1
ATOM 4565 C CA . TYR A 1 573 ? 18.932 27.315 -33.814 1.00 44.31 573 TYR A CA 1
ATOM 4566 C C . TYR A 1 573 ? 18.575 26.318 -32.678 1.00 44.31 573 TYR A C 1
ATOM 4568 O O . TYR A 1 573 ? 17.408 26.041 -32.390 1.00 44.31 573 TYR A O 1
ATOM 4576 N N . ARG A 1 574 ? 19.595 25.872 -31.926 1.00 52.47 574 ARG A N 1
ATOM 4577 C CA . ARG A 1 574 ? 19.463 24.913 -30.810 1.00 52.47 574 ARG A CA 1
ATOM 4578 C C . ARG A 1 574 ? 18.787 25.517 -29.568 1.00 52.47 574 ARG A C 1
ATOM 4580 O O . ARG A 1 574 ? 19.352 26.382 -28.902 1.00 52.47 574 ARG A O 1
ATOM 4587 N N . ARG A 1 575 ? 17.633 24.966 -29.179 1.00 57.22 575 ARG A N 1
ATOM 4588 C CA . ARG A 1 575 ? 17.077 25.036 -27.810 1.00 57.22 575 ARG A CA 1
ATOM 4589 C C . ARG A 1 575 ? 17.417 23.751 -27.032 1.00 57.22 575 ARG A C 1
ATOM 4591 O O . ARG A 1 575 ? 17.799 22.747 -27.632 1.00 57.22 575 ARG A O 1
ATOM 4598 N N . GLU A 1 576 ? 17.312 23.772 -25.700 1.00 56.19 576 GLU A N 1
ATOM 4599 C CA . GLU A 1 576 ? 17.656 22.621 -24.832 1.00 56.19 576 GLU A CA 1
ATOM 4600 C C . GLU A 1 576 ? 16.851 21.344 -25.154 1.00 56.19 576 GLU A C 1
ATOM 4602 O O . GLU A 1 576 ? 17.379 20.243 -25.023 1.00 56.19 576 GLU A O 1
ATOM 4607 N N . ASP A 1 577 ? 15.620 21.459 -25.663 1.00 61.84 577 ASP A N 1
ATOM 4608 C CA . ASP A 1 577 ? 14.791 20.312 -26.059 1.00 61.84 577 ASP A CA 1
ATOM 4609 C C . ASP A 1 577 ? 15.380 19.512 -27.234 1.00 61.84 577 ASP A C 1
ATOM 4611 O O . ASP A 1 577 ? 15.126 18.314 -27.356 1.00 61.84 577 ASP A O 1
ATOM 4615 N N . ALA A 1 578 ? 16.185 20.147 -28.092 1.00 71.00 578 ALA A N 1
ATOM 4616 C CA . ALA A 1 578 ? 16.851 19.476 -29.204 1.00 71.00 578 ALA A CA 1
ATOM 4617 C C . ALA A 1 578 ? 17.929 18.494 -28.721 1.00 71.00 578 ALA A C 1
ATOM 4619 O O . ALA A 1 578 ? 18.043 17.397 -29.265 1.00 71.00 578 ALA A O 1
ATOM 4620 N N . LYS A 1 579 ? 18.664 18.843 -27.656 1.00 75.44 579 LYS A N 1
ATOM 4621 C CA . LYS A 1 579 ? 19.707 17.977 -27.084 1.00 75.44 579 LYS A CA 1
ATOM 4622 C C . LYS A 1 579 ? 19.119 16.684 -26.522 1.00 75.44 579 LYS A C 1
ATOM 4624 O O . LYS A 1 579 ? 19.685 15.617 -26.731 1.00 75.44 579 LYS A O 1
ATOM 4629 N N . GLU A 1 580 ? 17.970 16.775 -25.854 1.00 79.81 580 GLU A N 1
ATOM 4630 C CA . GLU A 1 580 ? 17.302 15.613 -25.253 1.00 79.81 580 GLU A CA 1
ATOM 4631 C C . GLU A 1 580 ? 16.695 14.679 -26.321 1.00 79.81 580 GLU A C 1
ATOM 4633 O O . GLU A 1 580 ? 16.748 13.458 -26.172 1.00 79.81 580 GLU A O 1
ATOM 4638 N N . LYS A 1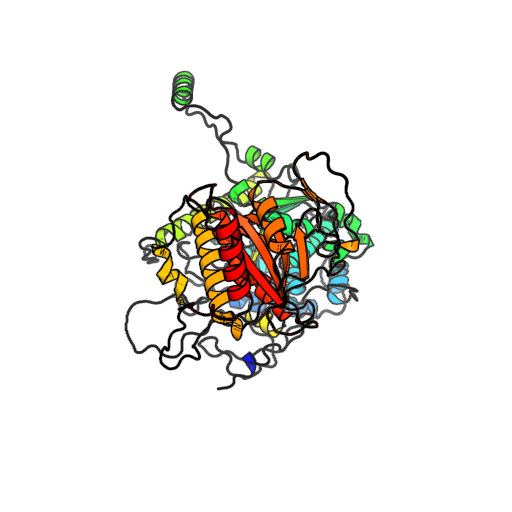 581 ? 16.190 15.224 -27.441 1.00 85.31 581 LYS A N 1
ATOM 4639 C CA . LYS A 1 581 ? 15.732 14.428 -28.601 1.00 85.31 581 LYS A CA 1
ATOM 4640 C C . LYS A 1 581 ? 16.881 13.617 -29.203 1.00 85.31 581 LYS A C 1
ATOM 4642 O O . LYS A 1 581 ? 16.761 12.400 -29.328 1.00 85.31 581 LYS A O 1
ATOM 4647 N N . LYS A 1 582 ? 18.018 14.268 -29.476 1.00 84.31 582 LYS A N 1
ATOM 4648 C CA . LYS A 1 582 ? 19.234 13.599 -29.957 1.00 84.31 582 LYS A CA 1
ATOM 4649 C C . LYS A 1 582 ? 19.705 12.516 -28.994 1.00 84.31 582 LYS A C 1
ATOM 4651 O O . LYS A 1 582 ? 19.878 11.371 -29.396 1.00 84.31 582 LYS A O 1
ATOM 4656 N N . ALA A 1 583 ? 19.867 12.863 -27.715 1.00 82.38 583 ALA A N 1
ATOM 4657 C CA . ALA A 1 583 ? 20.294 11.908 -26.699 1.00 82.38 583 ALA A CA 1
ATOM 4658 C C . ALA A 1 583 ? 19.353 10.695 -26.645 1.00 82.38 583 ALA A C 1
ATOM 4660 O O . ALA A 1 583 ? 19.816 9.569 -26.477 1.00 82.38 583 ALA A O 1
ATOM 4661 N N . THR A 1 584 ? 18.049 10.909 -26.851 1.00 86.75 584 THR A N 1
ATOM 4662 C CA . THR A 1 584 ? 17.061 9.827 -26.908 1.00 86.75 584 THR A CA 1
ATOM 4663 C C . THR A 1 584 ? 17.271 8.907 -28.109 1.00 86.75 584 THR A C 1
ATOM 4665 O O . THR A 1 584 ? 17.237 7.684 -27.950 1.00 86.75 584 THR A O 1
ATOM 4668 N N . MET A 1 585 ? 17.522 9.473 -29.290 1.00 89.88 585 MET A N 1
ATOM 4669 C CA . MET A 1 585 ? 17.807 8.704 -30.503 1.00 89.88 585 MET A CA 1
ATOM 4670 C C . MET A 1 585 ? 19.085 7.878 -30.364 1.00 89.88 585 MET A C 1
ATOM 4672 O O . MET A 1 585 ? 19.047 6.665 -30.574 1.00 89.88 585 MET A O 1
ATOM 4676 N N . ASP A 1 586 ? 20.174 8.522 -29.943 1.00 84.62 586 ASP A N 1
ATOM 4677 C CA . ASP A 1 586 ? 21.504 7.914 -29.852 1.00 84.62 586 ASP A CA 1
ATOM 4678 C C . ASP A 1 586 ? 21.575 6.854 -28.744 1.00 84.62 586 ASP A C 1
ATOM 4680 O O . ASP A 1 586 ? 22.175 5.796 -28.923 1.00 84.62 586 ASP A O 1
ATOM 4684 N N . THR A 1 587 ? 20.954 7.127 -27.591 1.00 82.69 587 THR A N 1
ATOM 4685 C CA . THR A 1 587 ? 21.078 6.265 -26.404 1.00 82.69 587 THR A CA 1
ATOM 4686 C C . THR A 1 587 ? 20.042 5.154 -26.381 1.00 82.69 587 THR A C 1
ATOM 4688 O O . THR A 1 587 ? 20.361 4.057 -25.940 1.00 82.69 587 THR A O 1
ATOM 4691 N N . TYR A 1 588 ? 18.805 5.419 -26.815 1.00 88.50 588 TYR A N 1
ATOM 4692 C CA . TYR A 1 588 ? 17.692 4.484 -26.635 1.00 88.50 588 TYR A CA 1
ATOM 4693 C C . TYR A 1 588 ? 17.144 3.964 -27.959 1.00 88.50 588 TYR A C 1
ATOM 4695 O O . TYR A 1 588 ? 17.161 2.756 -28.180 1.00 88.50 588 TYR A O 1
ATOM 4703 N N . TRP A 1 589 ? 16.647 4.840 -28.833 1.00 91.94 589 TRP A N 1
ATOM 4704 C CA . TRP A 1 589 ? 15.811 4.410 -29.957 1.00 91.94 589 TRP A CA 1
ATOM 4705 C C . TRP A 1 589 ? 16.595 3.639 -31.030 1.00 91.94 589 TRP A C 1
ATOM 4707 O O . TRP A 1 589 ? 16.219 2.512 -31.361 1.00 91.94 589 TRP A O 1
ATOM 4717 N N . VAL A 1 590 ? 17.716 4.190 -31.518 1.00 91.19 590 VAL A N 1
ATOM 4718 C CA . VAL A 1 590 ? 18.549 3.541 -32.548 1.00 91.19 590 VAL A CA 1
ATOM 4719 C C . VAL A 1 590 ? 19.151 2.221 -32.041 1.00 91.19 590 VAL A C 1
ATOM 4721 O O . VAL A 1 590 ? 19.011 1.205 -32.728 1.00 91.19 590 VAL A O 1
ATOM 4724 N N . PRO A 1 591 ? 19.754 2.152 -30.834 1.00 88.44 591 PRO A N 1
ATOM 4725 C CA . PRO A 1 591 ? 20.218 0.876 -30.296 1.00 88.44 591 PRO A CA 1
ATOM 4726 C C . PRO A 1 591 ? 19.088 -0.147 -30.143 1.00 88.44 591 PRO A C 1
ATOM 4728 O O . PRO A 1 591 ? 19.266 -1.313 -30.489 1.00 88.44 591 PRO A O 1
ATOM 4731 N N . ALA A 1 592 ? 17.913 0.273 -29.664 1.00 88.19 592 ALA A N 1
ATOM 4732 C CA . ALA A 1 592 ? 16.794 -0.632 -29.429 1.00 88.19 592 ALA A CA 1
ATOM 4733 C C . ALA A 1 592 ? 16.252 -1.253 -30.724 1.00 88.19 592 ALA A C 1
ATOM 4735 O O . ALA A 1 592 ? 16.002 -2.459 -30.742 1.00 88.19 592 ALA A O 1
ATOM 4736 N N . VAL A 1 593 ? 16.094 -0.465 -31.797 1.00 89.12 593 VAL A N 1
ATOM 4737 C CA . VAL A 1 593 ? 15.603 -0.977 -33.088 1.00 89.12 593 VAL A CA 1
ATOM 4738 C C . VAL A 1 593 ? 16.640 -1.882 -33.760 1.00 89.12 593 VAL A C 1
ATOM 4740 O O . VAL A 1 593 ? 16.293 -2.968 -34.222 1.00 89.12 593 VAL A O 1
ATOM 4743 N N . ASN A 1 594 ? 17.926 -1.518 -33.710 1.00 89.38 594 ASN A N 1
ATOM 4744 C CA . ASN A 1 594 ? 19.006 -2.339 -34.267 1.00 89.38 594 ASN A CA 1
ATOM 4745 C C . ASN A 1 594 ? 19.169 -3.667 -33.507 1.00 89.38 594 ASN A C 1
ATOM 4747 O O . ASN A 1 594 ? 19.425 -4.710 -34.111 1.00 89.38 594 ASN A O 1
ATOM 4751 N N . ASN A 1 595 ? 18.947 -3.669 -32.189 1.00 87.44 595 ASN A N 1
ATOM 4752 C CA . ASN A 1 595 ? 18.992 -4.882 -31.372 1.00 87.44 595 ASN A CA 1
ATOM 4753 C C . ASN A 1 595 ? 17.862 -5.877 -31.680 1.00 87.44 595 ASN A C 1
ATOM 4755 O O . ASN A 1 595 ? 18.010 -7.055 -31.349 1.00 87.44 595 ASN A O 1
ATOM 4759 N N . LEU A 1 596 ? 16.764 -5.451 -32.322 1.00 85.62 596 LEU A N 1
ATOM 4760 C CA . LEU A 1 596 ? 15.723 -6.374 -32.790 1.00 85.62 596 LEU A CA 1
ATOM 4761 C C . LEU A 1 596 ? 16.214 -7.260 -33.937 1.00 85.62 596 LEU A C 1
ATOM 4763 O O . LEU A 1 596 ? 15.736 -8.381 -34.072 1.00 85.62 596 LEU A O 1
ATOM 4767 N N . ARG A 1 597 ? 17.166 -6.779 -34.751 1.00 84.88 597 ARG A N 1
ATOM 4768 C CA . ARG A 1 597 ? 17.730 -7.478 -35.925 1.00 84.88 597 ARG A CA 1
ATOM 4769 C C . ARG A 1 597 ? 16.711 -7.896 -36.997 1.00 84.88 597 ARG A C 1
ATOM 4771 O O . ARG A 1 597 ? 17.055 -8.649 -37.900 1.00 84.88 597 ARG A O 1
ATOM 4778 N N . THR A 1 598 ? 15.474 -7.411 -36.917 1.00 85.19 598 THR A N 1
ATOM 4779 C CA . THR A 1 598 ? 14.382 -7.740 -37.851 1.00 85.19 598 THR A CA 1
ATOM 4780 C C . THR A 1 598 ? 13.955 -6.569 -38.732 1.00 85.19 598 THR A C 1
ATOM 4782 O O . THR A 1 598 ? 13.207 -6.779 -39.679 1.00 85.19 598 THR A O 1
ATOM 4785 N N . LEU A 1 599 ? 14.389 -5.342 -38.425 1.00 84.75 599 LEU A N 1
ATOM 4786 C CA . LEU A 1 599 ? 13.930 -4.108 -39.082 1.00 84.75 599 LEU A CA 1
ATOM 4787 C C . LEU A 1 599 ? 15.044 -3.396 -39.869 1.00 84.75 599 LEU A C 1
ATOM 4789 O O . LEU A 1 599 ? 14.945 -2.201 -40.128 1.00 84.75 599 LEU A O 1
ATOM 4793 N N . GLY A 1 600 ? 16.103 -4.121 -40.241 1.00 86.00 600 GLY A N 1
ATOM 4794 C CA . GLY A 1 600 ? 17.277 -3.561 -40.916 1.00 86.00 600 GLY A CA 1
ATOM 4795 C C . GLY A 1 600 ? 18.158 -2.712 -39.995 1.00 86.00 600 GLY A C 1
ATOM 4796 O O . GLY A 1 600 ? 17.999 -2.727 -38.771 1.00 86.00 600 GLY A O 1
ATOM 4797 N N . ARG A 1 601 ? 19.111 -1.989 -40.594 1.00 91.19 601 ARG A N 1
ATOM 4798 C CA . ARG A 1 601 ? 20.025 -1.087 -39.881 1.00 91.19 601 ARG A CA 1
ATOM 4799 C C . ARG A 1 601 ? 19.482 0.332 -39.869 1.00 91.19 601 ARG A C 1
ATOM 4801 O O . ARG A 1 601 ? 19.049 0.839 -40.901 1.00 91.19 601 ARG A O 1
ATOM 4808 N N . TRP A 1 602 ? 19.568 0.970 -38.710 1.00 93.12 602 TRP A N 1
ATOM 4809 C CA . TRP A 1 602 ? 19.132 2.339 -38.479 1.00 93.12 602 TRP A CA 1
ATOM 4810 C C . TRP A 1 602 ? 20.268 3.201 -37.948 1.00 93.12 602 TRP A C 1
ATOM 4812 O O . TRP A 1 602 ? 21.071 2.755 -37.124 1.00 93.12 602 TRP A O 1
ATOM 4822 N N . ALA A 1 603 ? 20.287 4.456 -38.381 1.00 91.25 603 ALA A N 1
ATOM 4823 C CA . ALA A 1 603 ? 21.142 5.506 -37.850 1.00 91.25 603 ALA A CA 1
ATOM 4824 C C . ALA A 1 603 ? 20.345 6.805 -37.698 1.00 91.25 603 ALA A C 1
ATOM 4826 O O . ALA A 1 603 ? 19.301 6.990 -38.323 1.00 91.25 603 ALA A O 1
ATOM 4827 N N . PHE A 1 604 ? 20.850 7.709 -36.863 1.00 91.12 604 PHE A N 1
ATOM 4828 C CA . PHE A 1 604 ? 20.274 9.031 -36.655 1.00 91.12 604 PHE A CA 1
ATOM 4829 C C . PHE A 1 604 ? 21.313 10.106 -36.952 1.00 91.12 604 PHE A C 1
ATOM 4831 O O . PHE A 1 604 ? 22.479 9.971 -36.575 1.00 91.12 604 PHE A O 1
ATOM 4838 N N . ALA A 1 605 ? 20.884 11.179 -37.607 1.00 85.81 605 ALA A N 1
ATOM 4839 C CA . ALA A 1 605 ? 21.718 12.342 -37.818 1.00 85.81 605 ALA A CA 1
ATOM 4840 C C . ALA A 1 605 ? 20.925 13.651 -37.821 1.00 85.81 605 ALA A C 1
ATOM 4842 O O . ALA A 1 605 ? 19.732 13.699 -38.110 1.00 85.81 605 ALA A O 1
ATOM 4843 N N . GLU A 1 606 ? 21.633 14.732 -37.507 1.00 83.75 606 GLU A N 1
ATOM 4844 C CA . GLU A 1 606 ? 21.090 16.085 -37.482 1.00 83.75 606 GLU A CA 1
ATOM 4845 C C . GLU A 1 606 ? 21.905 16.971 -38.421 1.00 83.75 606 GLU A C 1
ATOM 4847 O O . GLU A 1 606 ? 23.137 17.003 -38.339 1.00 83.75 606 GLU A O 1
ATOM 4852 N N . LEU A 1 607 ? 21.221 17.746 -39.257 1.00 75.69 607 LEU A N 1
ATOM 4853 C CA . LEU A 1 607 ? 21.848 18.769 -40.083 1.00 75.69 607 LEU A CA 1
ATOM 4854 C C . LEU A 1 607 ? 21.893 20.085 -39.288 1.00 75.69 607 LEU A C 1
ATOM 4856 O O . LEU A 1 607 ? 20.888 20.791 -39.228 1.00 75.69 607 LEU A O 1
ATOM 4860 N N . THR A 1 608 ? 23.015 20.388 -38.611 1.00 61.31 608 THR A N 1
ATOM 4861 C CA . THR A 1 608 ? 23.040 21.459 -37.583 1.00 61.31 608 THR A CA 1
ATOM 4862 C C . THR A 1 608 ? 23.761 22.771 -37.907 1.00 61.31 608 THR A C 1
ATOM 4864 O O . THR A 1 608 ? 23.734 23.641 -37.046 1.00 61.31 608 THR A O 1
ATOM 4867 N N . GLU A 1 609 ? 24.394 22.986 -39.065 1.00 55.41 609 GLU A N 1
ATOM 4868 C CA . GLU A 1 609 ? 25.204 24.209 -39.273 1.00 55.41 609 GLU A CA 1
ATOM 4869 C C . GLU A 1 609 ? 25.315 24.646 -40.748 1.00 55.41 609 GLU A C 1
ATOM 4871 O O . GLU A 1 609 ? 26.132 24.101 -41.481 1.00 55.41 609 GLU A O 1
ATOM 4876 N N . ILE A 1 610 ? 24.576 25.684 -41.178 1.00 51.69 610 ILE A N 1
ATOM 4877 C CA . ILE A 1 610 ? 24.979 26.553 -42.314 1.00 51.69 610 ILE A CA 1
ATOM 4878 C C . ILE A 1 610 ? 24.550 28.004 -42.034 1.00 51.69 610 ILE A C 1
ATOM 4880 O O . ILE A 1 610 ? 23.799 28.624 -42.784 1.00 51.69 610 ILE A O 1
ATOM 4884 N N . TYR A 1 611 ? 25.016 28.585 -40.929 1.00 49.62 611 TYR A N 1
ATOM 4885 C CA . TYR A 1 611 ? 24.954 30.037 -40.752 1.00 49.62 611 TYR A CA 1
ATOM 4886 C C . TYR A 1 611 ? 26.177 30.664 -41.414 1.00 49.62 611 TYR A C 1
ATOM 4888 O O . TYR A 1 611 ? 27.179 30.877 -40.743 1.00 49.62 611 TYR A O 1
ATOM 4896 N N . GLN A 1 612 ? 26.100 30.921 -42.724 1.00 45.50 612 GLN A N 1
ATOM 4897 C CA . GLN A 1 612 ? 26.697 32.092 -43.390 1.00 45.50 612 GLN A CA 1
ATOM 4898 C C . GLN A 1 612 ? 26.573 31.972 -44.920 1.00 45.50 612 GLN A C 1
ATOM 4900 O O . GLN A 1 612 ? 27.215 31.118 -45.540 1.00 45.50 612 GLN A O 1
ATOM 4905 N N . ILE A 1 613 ? 25.815 32.928 -45.479 1.00 41.28 613 ILE A N 1
ATOM 4906 C CA . ILE A 1 613 ? 25.718 33.350 -46.889 1.00 41.28 613 ILE A CA 1
ATOM 4907 C C . ILE A 1 613 ? 24.774 32.493 -47.765 1.00 41.28 613 ILE A C 1
ATOM 4909 O O . ILE A 1 613 ? 25.115 31.386 -48.171 1.00 41.28 613 ILE A O 1
ATOM 4913 N N . GLU A 1 614 ? 23.609 33.062 -48.120 1.00 49.84 614 GLU A N 1
ATOM 4914 C CA . GLU A 1 614 ? 22.626 32.527 -49.094 1.00 49.84 614 GLU A CA 1
ATOM 4915 C C . GLU A 1 614 ? 23.257 32.122 -50.439 1.00 49.84 614 GLU A C 1
ATOM 4917 O O . GLU A 1 614 ? 22.774 31.200 -51.092 1.00 49.84 614 GLU A O 1
ATOM 4922 N N . ALA A 1 615 ? 24.356 32.771 -50.842 1.00 51.50 615 ALA A N 1
ATOM 4923 C CA . ALA A 1 615 ? 25.017 32.520 -52.123 1.00 51.50 615 ALA A CA 1
ATOM 4924 C C . ALA A 1 615 ? 25.669 31.122 -52.236 1.00 51.50 615 ALA A C 1
ATOM 4926 O O . ALA A 1 615 ? 25.705 30.581 -53.337 1.00 51.50 615 ALA A O 1
ATOM 4927 N N . ASP A 1 616 ? 26.092 30.505 -51.120 1.00 57.19 616 ASP A N 1
ATOM 4928 C CA . ASP A 1 616 ? 26.787 29.196 -51.103 1.00 57.19 616 ASP A CA 1
ATOM 4929 C C . ASP A 1 616 ? 25.973 28.072 -50.437 1.00 57.19 616 ASP A C 1
ATOM 4931 O O . ASP A 1 616 ? 26.465 26.959 -50.225 1.00 57.19 616 ASP A O 1
ATOM 4935 N N . PHE A 1 617 ? 24.713 28.350 -50.100 1.00 59.28 617 PHE A N 1
ATOM 4936 C CA . PHE A 1 617 ? 23.836 27.455 -49.343 1.00 59.28 617 PHE A CA 1
ATOM 4937 C C . PHE A 1 617 ? 23.743 26.045 -49.951 1.00 59.28 617 PHE A C 1
ATOM 4939 O O . PHE A 1 617 ? 23.890 25.049 -49.245 1.00 59.28 617 PHE A O 1
ATOM 4946 N N . LYS A 1 618 ? 23.603 25.963 -51.280 1.00 65.62 618 LYS A N 1
ATOM 4947 C CA . LYS A 1 618 ? 23.432 24.700 -52.016 1.00 65.62 618 LYS A CA 1
ATOM 4948 C C . LYS A 1 618 ? 24.649 23.776 -51.948 1.00 65.62 618 LYS A C 1
ATOM 4950 O O . LYS A 1 618 ? 24.500 22.562 -51.829 1.00 65.62 618 LYS A O 1
ATOM 4955 N N . ALA A 1 619 ? 25.852 24.344 -52.034 1.00 65.31 619 ALA A N 1
ATOM 4956 C CA . ALA A 1 619 ? 27.096 23.577 -51.981 1.00 65.31 619 ALA A CA 1
ATOM 4957 C C . ALA A 1 619 ? 27.385 23.090 -50.554 1.00 65.31 619 ALA A C 1
ATOM 4959 O O . ALA A 1 619 ? 27.778 21.942 -50.350 1.00 65.31 619 ALA A O 1
ATOM 4960 N N . LYS A 1 620 ? 27.119 23.939 -49.554 1.00 64.06 620 LYS A N 1
ATOM 4961 C CA . LYS A 1 620 ? 27.295 23.592 -48.138 1.00 64.06 620 LYS A CA 1
ATOM 4962 C C . LYS A 1 620 ? 26.288 22.538 -47.670 1.00 64.06 620 LYS A C 1
ATOM 4964 O O . LYS A 1 620 ? 26.670 21.648 -46.920 1.00 64.06 620 LYS A O 1
ATOM 4969 N N . ALA A 1 621 ? 25.039 22.595 -48.144 1.00 64.12 621 ALA A N 1
ATOM 4970 C CA . ALA A 1 621 ? 24.022 21.586 -47.843 1.00 64.12 621 ALA A CA 1
ATOM 4971 C C . ALA A 1 621 ? 24.407 20.206 -48.392 1.00 64.12 621 ALA A C 1
ATOM 4973 O O . ALA A 1 621 ? 24.286 19.216 -47.674 1.00 64.12 621 ALA A O 1
ATOM 4974 N N . ALA A 1 622 ? 24.939 20.149 -49.618 1.00 70.50 622 ALA A N 1
ATOM 4975 C CA . ALA A 1 622 ? 25.459 18.912 -50.197 1.00 70.50 622 ALA A CA 1
ATOM 4976 C C . ALA A 1 622 ? 26.647 18.355 -49.389 1.00 70.50 622 ALA A C 1
ATOM 4978 O O . ALA A 1 622 ? 26.595 17.213 -48.952 1.00 70.50 622 ALA A O 1
ATOM 4979 N N . SER A 1 623 ? 27.659 19.179 -49.091 1.00 73.31 623 SER A N 1
ATOM 4980 C CA . SER A 1 623 ? 28.829 18.750 -48.305 1.00 73.31 623 SER A CA 1
ATOM 4981 C C . SER A 1 623 ? 28.455 18.255 -46.903 1.00 73.31 623 SER A C 1
ATOM 4983 O O . SER A 1 623 ? 28.962 17.235 -46.445 1.00 73.31 623 SER A O 1
ATOM 4985 N N . ALA A 1 624 ? 27.549 18.954 -46.214 1.00 67.12 624 ALA A N 1
ATOM 4986 C CA . ALA A 1 624 ? 27.091 18.558 -44.885 1.00 67.12 624 ALA A CA 1
ATOM 4987 C C . ALA A 1 624 ? 26.268 17.257 -44.920 1.00 67.12 624 ALA A C 1
ATOM 4989 O O . ALA A 1 624 ? 26.354 16.443 -43.999 1.00 67.12 624 ALA A O 1
ATOM 4990 N N . PHE A 1 625 ? 25.492 17.034 -45.985 1.00 73.62 625 PHE A N 1
ATOM 4991 C CA . PHE A 1 625 ? 24.779 15.777 -46.204 1.00 73.62 625 PHE A CA 1
ATOM 4992 C C . PHE A 1 625 ? 25.739 14.616 -46.515 1.00 73.62 625 PHE A C 1
ATOM 4994 O O . PHE A 1 625 ? 25.560 13.520 -45.982 1.00 73.62 625 PHE A O 1
ATOM 5001 N N . ASP A 1 626 ? 26.792 14.852 -47.298 1.00 78.38 626 ASP A N 1
ATOM 5002 C CA . ASP A 1 626 ? 27.820 13.849 -47.597 1.00 78.38 626 ASP A CA 1
ATOM 5003 C C . ASP A 1 626 ? 28.566 13.418 -46.323 1.00 78.38 626 ASP A C 1
ATOM 5005 O O . ASP A 1 626 ? 28.710 12.223 -46.051 1.00 78.38 626 ASP A O 1
ATOM 5009 N N . GLU A 1 627 ? 28.979 14.380 -45.491 1.00 77.62 627 GLU A N 1
ATOM 5010 C CA . GLU A 1 627 ? 29.586 14.114 -44.179 1.00 77.62 627 GLU A CA 1
ATOM 5011 C C . GLU A 1 627 ? 28.639 13.339 -43.258 1.00 77.62 627 GLU A C 1
ATOM 5013 O O . GLU A 1 627 ? 29.056 12.413 -42.554 1.00 77.62 627 GLU A O 1
ATOM 5018 N N . MET A 1 628 ? 27.352 13.691 -43.278 1.00 75.56 628 MET A N 1
ATOM 5019 C CA . MET A 1 628 ? 26.313 13.015 -42.511 1.00 75.56 628 MET A CA 1
ATOM 5020 C C . MET A 1 628 ? 26.176 11.544 -42.920 1.00 75.56 628 MET A C 1
ATOM 5022 O O . MET A 1 628 ? 26.177 10.664 -42.055 1.00 75.56 628 MET A O 1
ATOM 5026 N N . VAL A 1 629 ? 26.097 11.269 -44.224 1.00 74.69 629 VAL A N 1
ATOM 5027 C CA . VAL A 1 629 ? 26.023 9.908 -44.769 1.00 74.69 629 VAL A CA 1
ATOM 5028 C C . VAL A 1 629 ? 27.294 9.121 -44.447 1.00 74.69 629 VAL A C 1
ATOM 5030 O O . VAL A 1 629 ? 27.204 7.971 -44.016 1.00 74.69 629 VAL A O 1
ATOM 5033 N N . ALA A 1 630 ? 28.474 9.730 -44.594 1.00 75.62 630 ALA A N 1
ATOM 5034 C CA . ALA A 1 630 ? 29.749 9.084 -44.284 1.00 75.62 630 ALA A CA 1
ATOM 5035 C C . ALA A 1 630 ? 29.849 8.693 -42.800 1.00 75.62 630 ALA A C 1
ATOM 5037 O O . ALA A 1 630 ? 30.195 7.555 -42.470 1.00 75.62 630 ALA A O 1
ATOM 5038 N N . ARG A 1 631 ? 29.467 9.608 -41.899 1.00 74.69 631 ARG A N 1
ATOM 5039 C CA . ARG A 1 631 ? 29.463 9.374 -40.450 1.00 74.69 631 ARG A CA 1
ATOM 5040 C C . ARG A 1 631 ? 28.470 8.289 -40.041 1.00 74.69 631 ARG A C 1
ATOM 5042 O O . ARG A 1 631 ? 28.797 7.472 -39.184 1.00 74.69 631 ARG A O 1
ATOM 5049 N N . ALA A 1 632 ? 27.279 8.278 -40.638 1.00 67.62 632 ALA A N 1
ATOM 5050 C CA . ALA A 1 632 ? 26.249 7.286 -40.346 1.00 67.62 632 ALA A CA 1
ATOM 5051 C C . ALA A 1 632 ? 26.603 5.885 -40.880 1.00 67.62 632 ALA A C 1
ATOM 5053 O O . ALA A 1 632 ? 26.288 4.892 -40.231 1.00 67.62 632 ALA A O 1
ATOM 5054 N N . GLY A 1 633 ? 27.295 5.809 -42.022 1.00 62.50 633 GLY A N 1
ATOM 5055 C CA . GLY A 1 633 ? 27.756 4.563 -42.645 1.00 62.50 633 GLY A CA 1
ATOM 5056 C C . GLY A 1 633 ? 29.079 4.006 -42.103 1.00 62.50 633 GLY A C 1
ATOM 5057 O O . GLY A 1 633 ? 29.587 3.018 -42.626 1.00 62.50 633 GLY A O 1
ATOM 5058 N N . GLY A 1 634 ? 29.692 4.640 -41.095 1.00 57.81 634 GLY A N 1
ATOM 5059 C CA . GLY A 1 634 ? 30.936 4.162 -40.474 1.00 57.81 634 GLY A CA 1
ATOM 5060 C C . GLY A 1 634 ? 32.190 4.240 -41.358 1.00 57.81 634 GLY A C 1
ATOM 5061 O O . GLY A 1 634 ? 33.217 3.665 -41.001 1.00 57.81 634 GLY A O 1
ATOM 5062 N N . THR A 1 635 ? 32.145 4.948 -42.493 1.00 38.97 635 THR A N 1
ATOM 5063 C CA . THR A 1 635 ? 33.310 5.136 -43.374 1.00 38.97 635 THR A CA 1
ATOM 5064 C C . THR A 1 635 ? 33.953 6.500 -43.081 1.00 38.97 635 THR A C 1
ATOM 5066 O O . THR A 1 635 ? 33.270 7.515 -43.223 1.00 38.97 635 THR A O 1
ATOM 5069 N N . PRO A 1 636 ? 35.237 6.589 -42.678 1.00 28.98 636 PRO A N 1
ATOM 5070 C CA . PRO A 1 636 ? 35.893 7.883 -42.494 1.00 28.98 636 PRO A CA 1
ATOM 5071 C C . PRO A 1 636 ? 35.929 8.654 -43.824 1.00 28.98 636 PRO A C 1
ATOM 5073 O O . PRO A 1 636 ? 36.151 8.028 -44.866 1.00 28.98 636 PRO A O 1
ATOM 5076 N N . PRO A 1 637 ? 35.748 9.988 -43.829 1.00 32.25 637 PRO A N 1
ATOM 5077 C CA . PRO A 1 637 ? 35.897 10.771 -45.048 1.00 32.25 637 PRO A CA 1
ATOM 5078 C C . PRO A 1 637 ? 37.335 10.645 -45.567 1.00 32.25 637 PRO A C 1
ATOM 5080 O O . PRO A 1 637 ? 38.300 10.787 -44.812 1.00 32.25 637 PRO A O 1
ATOM 5083 N N . ALA A 1 638 ? 37.482 10.360 -46.862 1.00 34.19 638 ALA A N 1
ATOM 5084 C CA . ALA A 1 638 ? 38.774 10.414 -47.526 1.00 34.19 638 ALA A CA 1
ATOM 5085 C C . ALA A 1 638 ? 39.247 11.874 -47.531 1.00 34.19 638 ALA A C 1
ATOM 5087 O O . ALA A 1 638 ? 38.613 12.731 -48.143 1.00 34.19 638 ALA A O 1
ATOM 5088 N N . LEU A 1 639 ? 40.341 12.153 -46.823 1.00 28.92 639 LEU A N 1
ATOM 5089 C CA . LEU A 1 639 ? 41.015 13.448 -46.865 1.00 28.92 639 LEU A CA 1
ATOM 5090 C C . LEU A 1 639 ? 41.454 13.719 -48.311 1.00 28.92 639 LEU A C 1
ATOM 5092 O O . LEU A 1 639 ? 42.331 13.031 -48.834 1.00 28.92 639 LEU A O 1
ATOM 5096 N N . SER A 1 640 ? 40.820 14.693 -48.962 1.00 30.92 640 SER A N 1
ATOM 5097 C CA . SER A 1 640 ? 41.278 15.234 -50.241 1.00 30.92 640 SER A CA 1
ATOM 5098 C C . SER A 1 640 ? 42.598 15.980 -50.028 1.00 30.92 640 SER A C 1
ATOM 5100 O O . SER A 1 640 ? 42.670 16.838 -49.144 1.00 30.92 640 SER A O 1
ATOM 5102 N N . ALA A 1 641 ? 43.615 15.620 -50.812 1.00 30.08 641 ALA A N 1
ATOM 5103 C CA . ALA A 1 641 ? 44.927 16.268 -50.858 1.00 30.08 641 ALA A CA 1
ATOM 5104 C C . ALA A 1 641 ? 44.879 17.670 -51.477 1.00 30.08 641 ALA A C 1
ATOM 5106 O O . ALA A 1 641 ? 44.019 17.887 -52.364 1.00 30.08 641 ALA A O 1
#

Secondary structure (DSSP, 8-state):
---HHHH----S-TTS----EEEE-TTS-EEEEEESSPPPP-----SPPPS------S--------STT---TT-----HHHHHHHHHHHHHHHT---GGGS-S-HHHHHHHHHHHH---SS-PPPHHHHHHHHHHHIIIIIGGGSHHHHHHHHHHHHHHHHH-TT--EEEEEE-TTS-HHHHHHHHHHHHHHHHHH-TT-SS--SEEEEEES-THHHHHGGGGSTTSTT-HHHHTT-S-GGGHHHHTT-EEEEEEGGGGSPPBSS---HHHHHHHHHHHSS----BPPHHHHHHHH-GGGTT--SEEEEEETGGG--PPPP--TT------THHHHHHHHHHHHHHHHHHHHHHHHHHH-EEEEEEEES--BPPTTSSSPTTPBPTTEEEEE-HHHHHHTTSS---------SSTT--S-TTTTHHHHHTTTSPPTT-HHHHHHHHHHHHHHHHHHTTTTS-------SS-----GGG-------S-EEEPPTTT-SSSEEEPSSHHHHHHHHHHHH-TTEEEEEE-SSS---EEEEETTEEEEE--SEEEEE--SS-TTS-EEEEEEE-SS--HHHHHHHHHIIIIIHHHHHHHSSS-EEEEEEE----S-GGGHHHHHHHHHHHHHHHHTTPPP----

Radius of gyration: 32.25 Å; Cα contacts (8 Å, |Δi|>4): 951; chains: 1; bounding box: 74×75×88 Å